Protein 5EVY (pdb70)

Foldseek 3Di:
DVQAFEEEEEALFQLRLLLLLLQQVLVSHDYAYAVQKAWDFQLLQVLCVVSPCNVPLVPQKWAFDPPQRQWQAFEAAFQARHGLATAGRPPHHTIMHRRCVVSVVSNVVRPPDHYDYDWDFQAWDDDLLWIKTQTPVNDIDIGLAYEYAHAQQTNVLQNFQVVVPHHGWHWFQPQKKKWKAKFFLVVLVVVCVVVVHDSVPQRHWYWHEAAQKIKIWDAGPNRGMIIIMIMGGDPPDVGDDDPPDDPQKDKDALVVRCVRVVSGDVSVVSVSVRGGIIMMGGAIAIQQDPWQDDNRYGYAASSHGNAACLLSPRSSLSSLLSNLSSLLRSPVVDDSSLRRQLRVLSGVLRSVVRNVVRVVSVVSSCLRNLRDPPPRPPSNVSNVCVRCVCCVVNVDDSVVSSVSSDRDDPD

Solvent-accessible surface area: 17520 Å² total; per-residue (Å²): 101,199,99,58,10,96,0,0,0,0,10,49,21,12,7,0,1,1,0,0,16,4,0,21,128,19,100,38,11,50,6,48,12,20,62,69,24,34,30,5,10,44,12,0,49,71,0,4,120,106,18,26,2,15,116,62,17,174,81,68,11,34,37,1,43,79,96,90,62,39,27,14,9,17,3,24,16,1,104,80,17,43,101,6,7,34,7,82,1,100,57,36,1,8,10,8,6,95,107,53,61,1,35,55,18,1,73,161,108,17,80,110,55,17,52,16,154,79,66,86,4,90,56,9,84,59,101,70,126,6,1,36,2,38,6,79,95,66,43,81,34,56,5,22,0,0,0,0,10,22,25,34,153,4,46,1,1,12,34,0,0,154,58,28,67,67,129,27,31,106,32,60,28,35,9,8,15,5,1,60,8,107,11,102,3,54,49,0,65,116,33,0,111,94,37,111,38,86,53,54,7,3,34,1,0,0,3,0,0,26,92,37,2,0,1,19,3,17,4,8,125,132,12,145,45,2,22,0,12,0,10,20,14,94,91,97,92,111,161,30,151,47,76,124,144,54,95,72,56,74,110,14,79,26,101,39,0,41,138,119,1,68,51,9,17,104,3,0,71,26,0,0,77,21,5,182,96,1,45,10,52,4,27,19,3,1,76,44,6,63,13,0,7,65,30,9,0,0,0,0,6,61,0,0,0,2,23,11,63,9,2,21,10,17,22,4,0,2,4,0,0,0,4,0,0,7,60,0,0,13,48,100,135,5,112,38,97,45,0,57,48,1,0,89,24,0,5,112,31,0,76,38,21,0,15,115,0,3,74,23,0,61,100,0,3,62,4,1,2,11,95,26,114,59,15,101,135,59,60,73,112,0,87,59,79,1,64,56,41,4,68,94,0,17,114,69,85,4,15,43,7,14,178,101,5,69,38,90,72,194,142

Nearest PDB structures (foldseek):
  5evy-assembly1_X  TM=1.002E+00  e=7.856E-92  Pseudomonas putida
  6bz5-assembly2_B  TM=9.807E-01  e=6.448E-60  Pseudomonas putida
  7lo1-assembly2_B  TM=8.944E-01  e=3.622E-36  Aspergillus nidulans FGSC A4
  8uiq-assembly1_A  TM=8.462E-01  e=3.467E-31  Pseudomonas putida KT2440
  7kpt-assembly1_A  TM=7.890E-01  e=2.313E-28  Penicillium citrinum

Structure (mmCIF, N/CA/C/O backbone):
data_5EVY
#
_entry.id   5EVY
#
_cell.length_a   142.330
_cell.length_b   142.330
_cell.length_c   62.350
_cell.angle_alpha   90.00
_cell.angle_beta   90.00
_cell.angle_gamma   120.00
#
_symmetry.space_group_name_H-M   'P 64'
#
loop_
_entity.id
_entity.type
_entity.pdbx_description
1 polymer 'Salicylate hydroxylase'
2 non-polymer 'FLAVIN-ADENINE DINUCLEOTIDE'
3 non-polymer '2-HYDROXYBENZOIC ACID'
4 water water
#
loop_
_atom_site.group_PDB
_atom_site.id
_atom_site.type_symbol
_atom_site.label_atom_id
_atom_site.label_alt_id
_atom_site.label_comp_id
_atom_site.label_asym_id
_atom_site.label_entity_id
_atom_site.label_seq_id
_atom_site.pdbx_PDB_ins_code
_atom_site.Cartn_x
_atom_site.Cartn_y
_atom_site.Cartn_z
_atom_site.occupancy
_atom_site.B_iso_or_equiv
_atom_site.auth_seq_id
_atom_site.auth_comp_id
_atom_site.auth_asym_id
_atom_site.auth_atom_id
_atom_site.pdbx_PDB_model_num
ATOM 1 N N . SER A 1 19 ? -26.059 30.621 1.124 1.00 151.25 2 SER X N 1
ATOM 2 C CA . SER A 1 19 ? -26.033 31.835 0.251 1.00 154.60 2 SER X CA 1
ATOM 3 C C . SER A 1 19 ? -24.624 32.039 -0.363 1.00 159.84 2 SER X C 1
ATOM 4 O O . SER A 1 19 ? -24.467 32.004 -1.594 1.00 131.86 2 SER X O 1
ATOM 7 N N . LYS A 1 20 ? -23.616 32.215 0.504 1.00 166.07 3 LYS X N 1
ATOM 8 C CA . LYS A 1 20 ? -22.200 32.468 0.124 1.00 152.51 3 LYS X CA 1
ATOM 9 C C . LYS A 1 20 ? -22.063 33.617 -0.897 1.00 146.91 3 LYS X C 1
ATOM 10 O O . LYS A 1 20 ? -21.701 34.739 -0.517 1.00 120.01 3 LYS X O 1
ATOM 16 N N . SER A 1 21 ? -22.362 33.330 -2.171 1.00 138.77 4 SER X N 1
ATOM 17 C CA . SER A 1 21 ? -22.455 34.350 -3.227 1.00 122.69 4 SER X CA 1
ATOM 18 C C . SER A 1 21 ? -23.936 34.519 -3.618 1.00 110.54 4 SER X C 1
ATOM 19 O O . SER A 1 21 ? -24.484 33.666 -4.306 1.00 111.69 4 SER X O 1
ATOM 22 N N . PRO A 1 22 ? -24.606 35.598 -3.156 1.00 100.14 5 PRO X N 1
ATOM 23 C CA . PRO A 1 22 ? -25.992 35.777 -3.613 1.00 94.74 5 PRO X CA 1
ATOM 24 C C . PRO A 1 22 ? -26.127 36.027 -5.141 1.00 88.62 5 PRO X C 1
ATOM 25 O O . PRO A 1 22 ? -25.137 36.224 -5.826 1.00 79.81 5 PRO X O 1
ATOM 29 N N . LEU A 1 23 ? -27.346 35.998 -5.668 1.00 81.37 6 LEU X N 1
ATOM 30 C CA . LEU A 1 23 ? -27.560 36.208 -7.103 1.00 73.85 6 LEU X CA 1
ATOM 31 C C . LEU A 1 23 ? -27.459 37.685 -7.477 1.00 72.48 6 LEU X C 1
ATOM 32 O O . LEU A 1 23 ? -28.116 38.542 -6.852 1.00 58.92 6 LEU X O 1
ATOM 37 N N . ARG A 1 24 ? -26.644 37.978 -8.493 1.00 75.79 7 ARG X N 1
ATOM 38 C CA . ARG A 1 24 ? -26.389 39.370 -8.935 1.00 85.45 7 ARG X CA 1
ATOM 39 C C . ARG A 1 24 ? -27.260 39.687 -10.140 1.00 76.44 7 ARG X C 1
ATOM 40 O O . ARG A 1 24 ? -27.085 39.127 -11.239 1.00 63.46 7 ARG X O 1
ATOM 48 N N . VAL A 1 25 ? -28.185 40.607 -9.909 1.00 67.26 8 VAL X N 1
ATOM 49 C CA . VAL A 1 25 ? -29.230 40.911 -10.855 1.00 67.51 8 VAL X CA 1
ATOM 50 C C . VAL A 1 25 ? -29.311 42.398 -11.069 1.00 58.31 8 VAL X C 1
ATOM 51 O O . VAL A 1 25 ? -29.516 43.181 -10.131 1.00 65.53 8 VAL X O 1
ATOM 55 N N . ALA A 1 26 ? -29.183 42.787 -12.317 1.00 60.53 9 ALA X N 1
ATOM 56 C CA . ALA A 1 26 ? -29.264 44.189 -12.664 1.00 62.68 9 ALA X CA 1
ATOM 57 C C . ALA A 1 26 ? -30.572 44.361 -13.372 1.00 62.19 9 ALA X C 1
ATOM 58 O O . ALA A 1 26 ? -30.970 43.507 -14.160 1.00 68.02 9 ALA X O 1
ATOM 60 N N . VAL A 1 27 ? -31.219 45.472 -13.093 1.00 58.60 10 VAL X N 1
ATOM 61 C CA . VAL A 1 27 ? -32.444 45.849 -13.752 1.00 59.92 10 VAL X CA 1
ATOM 62 C C . VAL A 1 27 ? -32.242 47.262 -14.348 1.00 60.51 10 VAL X C 1
ATOM 63 O O . VAL A 1 27 ? -31.933 48.222 -13.628 1.00 56.28 10 VAL X O 1
ATOM 67 N N . ILE A 1 28 ? -32.449 47.381 -15.656 1.00 59.47 11 ILE X N 1
ATOM 68 C CA . ILE A 1 28 ? -32.225 48.628 -16.374 1.00 61.63 11 ILE X CA 1
ATOM 69 C C . ILE A 1 28 ? -33.526 49.303 -16.829 1.00 58.16 11 ILE X C 1
ATOM 70 O O . ILE A 1 28 ? -34.236 48.770 -17.683 1.00 52.88 11 ILE X O 1
ATOM 75 N N . GLY A 1 29 ? -33.781 50.503 -16.312 1.00 64.19 12 GLY X N 1
ATOM 76 C CA . GLY A 1 29 ? -35.023 51.277 -16.585 1.00 61.67 12 GLY X CA 1
ATOM 77 C C . GLY A 1 29 ? -35.833 51.460 -15.311 1.00 60.68 12 GLY X C 1
ATOM 78 O O . GLY A 1 29 ? -36.292 50.481 -14.710 1.00 66.07 12 GLY X O 1
ATOM 79 N N . GLY A 1 30 ? -36.000 52.695 -14.870 1.00 61.10 13 GLY X N 1
ATOM 80 C CA . GLY A 1 30 ? -36.743 52.952 -13.630 1.00 68.65 13 GLY X CA 1
ATOM 81 C C . GLY A 1 30 ? -38.209 53.281 -13.863 1.00 72.76 13 GLY X C 1
ATOM 82 O O . GLY A 1 30 ? -38.652 54.380 -13.529 1.00 61.15 13 GLY X O 1
ATOM 83 N N . GLY A 1 31 ? -38.975 52.321 -14.393 1.00 77.49 14 GLY X N 1
ATOM 84 C CA . GLY A 1 31 ? -40.260 52.654 -14.974 1.00 73.89 14 GLY X CA 1
ATOM 85 C C . GLY A 1 31 ? -41.442 51.730 -14.813 1.00 68.37 14 GLY X C 1
ATOM 86 O O . GLY A 1 31 ? -42.235 51.559 -15.735 1.00 81.39 14 GLY X O 1
ATOM 87 N N . ILE A 1 32 ? -41.628 51.175 -13.650 1.00 56.75 15 ILE X N 1
ATOM 88 C CA . ILE A 1 32 ? -42.862 50.399 -13.393 1.00 62.00 15 ILE X CA 1
ATOM 89 C C . ILE A 1 32 ? -42.535 48.954 -13.511 1.00 57.51 15 ILE X C 1
ATOM 90 O O . ILE A 1 32 ? -42.559 48.270 -12.513 1.00 62.59 15 ILE X O 1
ATOM 95 N N . ALA A 1 33 ? -42.254 48.458 -14.711 1.00 50.48 16 ALA X N 1
ATOM 96 C CA . ALA A 1 33 ? -41.813 47.088 -14.784 1.00 53.25 16 ALA X CA 1
ATOM 97 C C . ALA A 1 33 ? -40.478 46.945 -14.009 1.00 56.16 16 ALA X C 1
ATOM 98 O O . ALA A 1 33 ? -40.338 46.084 -13.124 1.00 51.82 16 ALA X O 1
ATOM 100 N N . GLY A 1 34 ? -39.521 47.822 -14.311 1.00 61.93 17 GLY X N 1
ATOM 101 C CA . GLY A 1 34 ? -38.214 47.769 -13.664 1.00 64.06 17 GLY X CA 1
ATOM 102 C C . GLY A 1 34 ? -38.385 48.020 -12.182 1.00 66.09 17 GLY X C 1
ATOM 103 O O . GLY A 1 34 ? -38.111 47.161 -11.338 1.00 59.38 17 GLY X O 1
ATOM 104 N N . THR A 1 35 ? -38.914 49.188 -11.863 1.00 63.92 18 THR X N 1
ATOM 105 C CA . THR A 1 35 ? -39.071 49.552 -10.477 1.00 57.56 18 THR X CA 1
ATOM 106 C C . THR A 1 35 ? -39.814 48.510 -9.666 1.00 56.56 18 THR X C 1
ATOM 107 O O . THR A 1 35 ? -39.646 48.446 -8.465 1.00 67.36 18 THR X O 1
ATOM 111 N N . ALA A 1 36 ? -40.648 47.696 -10.300 1.00 60.52 19 ALA X N 1
ATOM 112 C CA . ALA A 1 36 ? -41.440 46.701 -9.566 1.00 59.15 19 ALA X CA 1
ATOM 113 C C . ALA A 1 36 ? -40.735 45.377 -9.551 1.00 53.63 19 ALA X C 1
ATOM 114 O O . ALA A 1 36 ? -40.952 44.577 -8.685 1.00 62.73 19 ALA X O 1
ATOM 116 N N . LEU A 1 37 ? -39.908 45.098 -10.524 1.00 56.35 20 LEU X N 1
ATOM 117 C CA . LEU A 1 37 ? -39.134 43.871 -10.437 1.00 60.81 20 LEU X CA 1
ATOM 118 C C . LEU A 1 37 ? -38.103 43.984 -9.303 1.00 64.61 20 LEU X C 1
ATOM 119 O O . LEU A 1 37 ? -37.777 42.998 -8.663 1.00 64.30 20 LEU X O 1
ATOM 124 N N . ALA A 1 38 ? -37.598 45.199 -9.083 1.00 66.96 21 ALA X N 1
ATOM 125 C CA . ALA A 1 38 ? -36.626 45.493 -8.028 1.00 68.93 21 ALA X CA 1
ATOM 126 C C . ALA A 1 38 ? -37.272 45.351 -6.658 1.00 68.97 21 ALA X C 1
ATOM 127 O O . ALA A 1 38 ? -36.766 44.652 -5.793 1.00 71.93 21 ALA X O 1
ATOM 129 N N . LEU A 1 39 ? -38.403 46.018 -6.479 1.00 68.36 22 LEU X N 1
ATOM 130 C CA . LEU A 1 39 ? -39.251 45.815 -5.310 1.00 65.01 22 LEU X CA 1
ATOM 131 C C . LEU A 1 39 ? -39.610 44.351 -5.129 1.00 64.60 22 LEU X C 1
ATOM 132 O O . LEU A 1 39 ? -39.602 43.808 -4.024 1.00 71.64 22 LEU X O 1
ATOM 137 N N . GLY A 1 40 ? -39.910 43.689 -6.229 1.00 66.15 23 GLY X N 1
ATOM 138 C CA . GLY A 1 40 ? -40.173 42.257 -6.194 1.00 67.28 23 GLY X CA 1
ATOM 139 C C . GLY A 1 40 ? -38.985 41.540 -5.593 1.00 72.26 23 GLY X C 1
ATOM 140 O O . GLY A 1 40 ? -39.116 40.794 -4.649 1.00 75.33 23 GLY X O 1
ATOM 141 N N . LEU A 1 41 ? -37.806 41.792 -6.132 1.00 74.38 24 LEU X N 1
ATOM 142 C CA . LEU A 1 41 ? -36.631 41.060 -5.723 1.00 67.22 24 LEU X CA 1
ATOM 143 C C . LEU A 1 41 ? -36.119 41.450 -4.351 1.00 76.32 24 LEU X C 1
ATOM 144 O O . LEU A 1 41 ? -35.608 40.581 -3.649 1.00 71.47 24 LEU X O 1
ATOM 149 N N . SER A 1 42 ? -36.245 42.736 -3.988 1.00 78.24 25 SER X N 1
ATOM 150 C CA . SER A 1 42 ? -35.882 43.248 -2.655 1.00 81.21 25 SER X CA 1
ATOM 151 C C . SER A 1 42 ? -36.007 42.225 -1.519 1.00 97.38 25 SER X C 1
ATOM 152 O O . SER A 1 42 ? -34.998 41.736 -1.022 1.00 114.29 25 SER X O 1
ATOM 155 N N . LYS A 1 43 ? -37.229 41.919 -1.097 1.00 102.44 26 LYS X N 1
ATOM 156 C CA . LYS A 1 43 ? -37.478 40.800 -0.164 1.00 113.29 26 LYS X CA 1
ATOM 157 C C . LYS A 1 43 ? -36.436 39.648 -0.145 1.00 102.67 26 LYS X C 1
ATOM 158 O O . LYS A 1 43 ? -35.873 39.353 0.901 1.00 102.17 26 LYS X O 1
ATOM 164 N N . SER A 1 44 ? -36.161 39.025 -1.288 1.00 103.06 27 SER X N 1
ATOM 165 C CA . SER A 1 44 ? -35.376 37.758 -1.347 1.00 101.59 27 SER X CA 1
ATOM 166 C C . SER A 1 44 ? -34.042 37.637 -0.580 1.00 109.24 27 SER X C 1
ATOM 167 O O . SER A 1 44 ? -33.583 36.504 -0.347 1.00 105.15 27 SER X O 1
ATOM 170 N N . SER A 1 45 ? -33.418 38.764 -0.214 1.00 116.13 28 SER X N 1
ATOM 171 C CA . SER A 1 45 ? -32.174 38.795 0.608 1.00 111.82 28 SER X CA 1
ATOM 172 C C . SER A 1 45 ? -31.001 37.953 0.049 1.00 105.06 28 SER X C 1
ATOM 173 O O . SER A 1 45 ? -29.875 38.438 0.011 1.00 95.78 28 SER X O 1
ATOM 176 N N . HIS A 1 46 ? -31.256 36.708 -0.370 1.00 100.43 29 HIS X N 1
ATOM 177 C CA . HIS A 1 46 ? -30.287 35.934 -1.165 1.00 98.14 29 HIS X CA 1
ATOM 178 C C . HIS A 1 46 ? -30.124 36.468 -2.605 1.00 96.39 29 HIS X C 1
ATOM 179 O O . HIS A 1 46 ? -29.347 35.920 -3.411 1.00 87.00 29 HIS X O 1
ATOM 186 N N . VAL A 1 47 ? -30.864 37.523 -2.940 1.00 87.52 30 VAL X N 1
ATOM 187 C CA . VAL A 1 47 ? -30.663 38.207 -4.203 1.00 84.70 30 VAL X CA 1
ATOM 188 C C . VAL A 1 47 ? -30.026 39.565 -3.956 1.00 69.32 30 VAL X C 1
ATOM 189 O O . VAL A 1 47 ? -30.408 40.267 -3.049 1.00 67.71 30 VAL X O 1
ATOM 193 N N . ASN A 1 48 ? -29.047 39.923 -4.767 1.00 70.43 31 ASN X N 1
ATOM 194 C CA . ASN A 1 48 ? -28.547 41.292 -4.785 1.00 79.49 31 ASN X CA 1
ATOM 195 C C . ASN A 1 48 ? -28.946 41.995 -6.079 1.00 77.53 31 ASN X C 1
ATOM 196 O O . ASN A 1 48 ? -28.526 41.625 -7.193 1.00 71.71 31 ASN X O 1
ATOM 201 N N . VAL A 1 49 ? -29.728 43.045 -5.903 1.00 70.76 32 VAL X N 1
ATOM 202 C CA . VAL A 1 49 ? -30.367 43.679 -7.005 1.00 71.19 32 VAL X CA 1
ATOM 203 C C . VAL A 1 49 ? -30.091 45.168 -6.960 1.00 72.82 32 VAL X C 1
ATOM 204 O O . VAL A 1 49 ? -30.225 45.821 -5.910 1.00 67.62 32 VAL X O 1
ATOM 208 N N . LYS A 1 50 ? -29.714 45.693 -8.119 1.00 72.06 33 LYS X N 1
ATOM 209 C CA . LYS A 1 50 ? -29.549 47.126 -8.298 1.00 75.20 33 LYS X CA 1
ATOM 210 C C . LYS A 1 50 ? -30.426 47.569 -9.482 1.00 70.94 33 LYS X C 1
ATOM 211 O O . LYS A 1 50 ? -30.714 46.777 -10.392 1.00 71.72 33 LYS X O 1
ATOM 217 N N . LEU A 1 51 ? -30.840 48.830 -9.460 1.00 66.51 34 LEU X N 1
ATOM 218 C CA . LEU A 1 51 ? -31.729 49.394 -10.463 1.00 63.52 34 LEU X CA 1
ATOM 219 C C . LEU A 1 51 ? -31.109 50.588 -11.231 1.00 60.83 34 LEU X C 1
ATOM 220 O O . LEU A 1 51 ? -30.973 51.673 -10.694 1.00 57.58 34 LEU X O 1
ATOM 225 N N . PHE A 1 52 ? -30.782 50.408 -12.499 1.00 58.22 35 PHE X N 1
ATOM 226 C CA . PHE A 1 52 ? -30.236 51.505 -13.288 1.00 64.38 35 PHE X CA 1
ATOM 227 C C . PHE A 1 52 ? -31.286 52.192 -14.203 1.00 66.73 35 PHE X C 1
ATOM 228 O O . PHE A 1 52 ? -31.206 53.398 -14.510 1.00 67.24 35 PHE X O 1
ATOM 236 N N . GLY A 1 62 ? -48.055 58.491 -21.520 1.00 85.11 45 GLY X N 1
ATOM 237 C CA . GLY A 1 62 ? -49.294 59.272 -21.572 1.00 98.78 45 GLY X CA 1
ATOM 238 C C . GLY A 1 62 ? -49.470 60.267 -20.428 1.00 108.15 45 GLY X C 1
ATOM 239 O O . GLY A 1 62 ? -50.463 61.018 -20.391 1.00 103.03 45 GLY X O 1
ATOM 240 N N . ALA A 1 63 ? -48.482 60.286 -19.525 1.00 111.09 46 ALA X N 1
ATOM 241 C CA . ALA A 1 63 ? -48.524 61.032 -18.256 1.00 106.23 46 ALA X CA 1
ATOM 242 C C . ALA A 1 63 ? -49.787 60.675 -17.473 1.00 108.28 46 ALA X C 1
ATOM 243 O O . ALA A 1 63 ? -50.425 61.550 -16.888 1.00 97.42 46 ALA X O 1
ATOM 245 N N . GLY A 1 64 ? 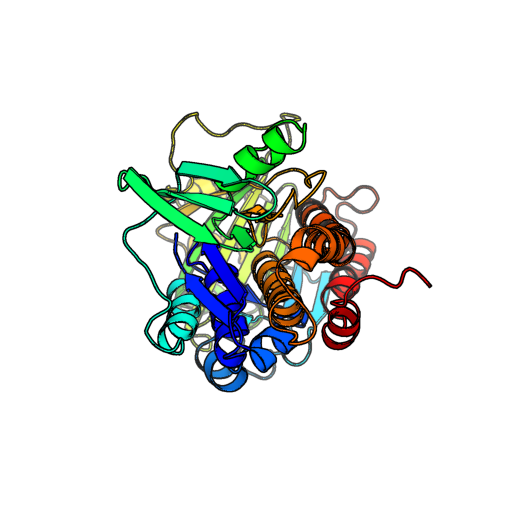-50.117 59.375 -17.472 1.00 108.96 47 GLY X N 1
ATOM 246 C CA . GLY A 1 64 ? -51.374 58.821 -16.909 1.00 104.75 47 GLY X CA 1
ATOM 247 C C . GLY A 1 64 ? -51.609 57.358 -17.324 1.00 96.60 47 GLY X C 1
ATOM 248 O O . GLY A 1 64 ? -51.388 57.008 -18.481 1.00 102.13 47 GLY X O 1
ATOM 249 N N . VAL A 1 65 ? -52.052 56.499 -16.403 1.00 81.38 48 VAL X N 1
ATOM 250 C CA . VAL A 1 65 ? -52.195 55.058 -16.705 1.00 85.37 48 VAL X CA 1
ATOM 251 C C . VAL A 1 65 ? -53.462 54.326 -16.176 1.00 76.91 48 VAL X C 1
ATOM 252 O O . VAL A 1 65 ? -54.139 54.773 -15.258 1.00 76.47 48 VAL X O 1
ATOM 256 N N . SER A 1 66 ? -53.751 53.177 -16.780 1.00 71.28 49 SER X N 1
ATOM 257 C CA . SER A 1 66 ? -54.917 52.372 -16.446 1.00 64.46 49 SER X CA 1
ATOM 258 C C . SER A 1 66 ? -54.504 50.993 -16.017 1.00 62.25 49 SER X C 1
ATOM 259 O O . SER A 1 66 ? -53.487 50.476 -16.468 1.00 64.53 49 SER X O 1
ATOM 262 N N . PHE A 1 67 ? -55.268 50.426 -15.089 1.00 59.62 50 PHE X N 1
ATOM 263 C CA . PHE A 1 67 ? -54.979 49.110 -14.563 1.00 60.70 50 PHE X CA 1
ATOM 264 C C . PHE A 1 67 ? -56.258 48.305 -14.493 1.00 62.11 50 PHE X C 1
ATOM 265 O O . PHE A 1 67 ? -57.236 48.717 -13.856 1.00 62.00 50 PHE X O 1
ATOM 273 N N . GLY A 1 68 ? -56.208 47.137 -15.118 1.00 58.85 51 GLY X N 1
ATOM 274 C CA . GLY A 1 68 ? -57.291 46.198 -15.095 1.00 56.72 51 GLY X CA 1
ATOM 275 C C . GLY A 1 68 ? -57.224 45.195 -13.963 1.00 56.88 51 GLY X C 1
ATOM 276 O O . GLY A 1 68 ? -56.352 45.241 -13.120 1.00 59.38 51 GLY X O 1
ATOM 277 N N . VAL A 1 69 ? -58.152 44.253 -14.014 1.00 55.03 52 VAL X N 1
ATOM 278 C CA . VAL A 1 69 ? -58.391 43.276 -12.981 1.00 57.06 52 VAL X CA 1
ATOM 279 C C . VAL A 1 69 ? -57.164 42.407 -12.770 1.00 58.36 52 VAL X C 1
ATOM 280 O O . VAL A 1 69 ? -56.889 41.970 -11.672 1.00 65.22 52 VAL X O 1
ATOM 284 N N . ASN A 1 70 ? -56.454 42.115 -13.843 1.00 60.13 53 ASN X N 1
ATOM 285 C CA . ASN A 1 70 ? -55.288 41.251 -13.771 1.00 55.88 53 ASN X CA 1
ATOM 286 C C . ASN A 1 70 ? -54.048 41.971 -13.218 1.00 54.51 53 ASN X C 1
ATOM 287 O O . ASN A 1 70 ? -53.078 41.329 -12.864 1.00 55.02 53 ASN X O 1
ATOM 292 N N . ALA A 1 71 ? -54.037 43.297 -13.200 1.00 58.18 54 ALA X N 1
ATOM 293 C CA . ALA A 1 71 ? -52.993 44.019 -12.463 1.00 65.81 54 ALA X CA 1
ATOM 294 C C . ALA A 1 71 ? -53.134 43.825 -10.939 1.00 76.65 54 ALA X C 1
ATOM 295 O O . ALA A 1 71 ? -52.145 43.688 -10.234 1.00 76.24 54 ALA X O 1
ATOM 297 N N . VAL A 1 72 ? -54.369 43.776 -10.455 1.00 77.89 55 VAL X N 1
ATOM 298 C CA . VAL A 1 72 ? -54.634 43.705 -9.036 1.00 84.64 55 VAL X CA 1
ATOM 299 C C . VAL A 1 72 ? -53.798 42.651 -8.359 1.00 91.93 55 VAL X C 1
ATOM 300 O O . VAL A 1 72 ? -53.009 42.994 -7.479 1.00 106.81 55 VAL X O 1
ATOM 304 N N . GLU A 1 73 ? -53.942 41.383 -8.732 1.00 90.20 56 GLU X N 1
ATOM 305 C CA . GLU A 1 73 ? -53.175 40.349 -8.010 1.00 92.43 56 GLU X CA 1
ATOM 306 C C . GLU A 1 73 ? -51.667 40.766 -7.915 1.00 94.18 56 GLU X C 1
ATOM 307 O O . GLU A 1 73 ? -51.007 40.553 -6.882 1.00 96.71 56 GLU X O 1
ATOM 313 N N . ALA A 1 74 ? -51.144 41.400 -8.970 1.00 84.49 57 ALA X N 1
ATOM 314 C CA . ALA A 1 74 ? -49.733 41.805 -9.016 1.00 75.57 57 ALA X CA 1
ATOM 315 C C . ALA A 1 74 ? -49.412 42.917 -8.035 1.00 69.04 57 ALA X C 1
ATOM 316 O O . ALA A 1 74 ? -48.329 42.968 -7.487 1.00 75.25 57 ALA X O 1
ATOM 318 N N . ILE A 1 75 ? -50.350 43.819 -7.839 1.00 67.17 58 ILE X N 1
ATOM 319 C CA . ILE A 1 75 ? -50.116 44.987 -7.039 1.00 72.95 58 ILE X CA 1
ATOM 320 C C . ILE A 1 75 ? -50.268 44.565 -5.606 1.00 77.86 58 ILE X C 1
ATOM 321 O O . ILE A 1 75 ? -49.437 44.894 -4.766 1.00 93.99 58 ILE X O 1
ATOM 326 N N . GLN A 1 76 ? -51.354 43.851 -5.341 1.00 88.31 59 GLN X N 1
ATOM 327 C CA . GLN A 1 76 ? -51.608 43.225 -4.046 1.00 91.03 59 GLN X CA 1
ATOM 328 C C . GLN A 1 76 ? -50.333 42.513 -3.589 1.00 86.69 59 GLN X C 1
ATOM 329 O O . GLN A 1 76 ? -49.874 42.733 -2.466 1.00 87.09 59 GLN X O 1
ATOM 335 N N . ARG A 1 77 ? -49.754 41.707 -4.485 1.00 80.91 60 ARG X N 1
ATOM 336 C CA . ARG A 1 77 ? -48.531 40.938 -4.212 1.00 85.28 60 ARG X CA 1
ATOM 337 C C . ARG A 1 77 ? -47.368 41.836 -3.806 1.00 92.39 60 ARG X C 1
ATOM 338 O O . ARG A 1 77 ? -46.821 41.713 -2.714 1.00 96.17 60 ARG X O 1
ATOM 346 N N . LEU A 1 78 ? -47.001 42.756 -4.684 1.00 92.95 61 LEU X N 1
ATOM 347 C CA . LEU A 1 78 ? -45.861 43.616 -4.433 1.00 86.46 61 LEU X CA 1
ATOM 348 C C . LEU A 1 78 ? -46.109 44.535 -3.215 1.00 79.34 61 LEU X C 1
ATOM 349 O O . LEU A 1 78 ? -45.300 45.392 -2.881 1.00 75.43 61 LEU X O 1
ATOM 354 N N . GLY A 1 79 ? -47.229 44.317 -2.531 1.00 76.23 62 GLY X N 1
ATOM 355 C CA . GLY A 1 79 ? -47.477 44.894 -1.218 1.00 83.53 62 GLY X CA 1
ATOM 356 C C . GLY A 1 79 ? -47.992 46.315 -1.267 1.00 93.94 62 GLY X C 1
ATOM 357 O O . GLY A 1 79 ? -47.694 47.117 -0.381 1.00 97.20 62 GLY X O 1
ATOM 358 N N . ILE A 1 80 ? -48.788 46.635 -2.284 1.00 98.30 63 ILE X N 1
ATOM 359 C CA . ILE A 1 80 ? -49.235 48.018 -2.468 1.00 99.31 63 ILE X CA 1
ATOM 360 C C . ILE A 1 80 ? -50.744 48.160 -2.683 1.00 95.80 63 ILE X C 1
ATOM 361 O O . ILE A 1 80 ? -51.209 49.241 -3.022 1.00 94.93 63 ILE X O 1
ATOM 366 N N . GLY A 1 81 ? -51.512 47.098 -2.454 1.00 87.35 64 GLY X N 1
ATOM 367 C CA . GLY A 1 81 ? -52.947 47.190 -2.634 1.00 93.53 64 GLY X CA 1
ATOM 368 C C . GLY A 1 81 ? -53.447 48.440 -1.943 1.00 98.15 64 GLY X C 1
ATOM 369 O O . GLY A 1 81 ? -53.695 49.467 -2.579 1.00 91.74 64 GLY X O 1
ATOM 370 N N . GLU A 1 82 ? -53.601 48.310 -0.627 1.00 115.78 65 GLU X N 1
ATOM 371 C CA . GLU A 1 82 ? -53.787 49.412 0.334 1.00 114.13 65 GLU X CA 1
ATOM 372 C C . GLU A 1 82 ? -53.571 50.831 -0.220 1.00 99.17 65 GLU X C 1
ATOM 373 O O . GLU A 1 82 ? -54.493 51.653 -0.251 1.00 87.79 65 GLU X O 1
ATOM 379 N N . LEU A 1 83 ? -52.350 51.084 -0.678 1.00 89.09 66 LEU X N 1
ATOM 380 C CA . LEU A 1 83 ? -51.884 52.420 -0.984 1.00 92.44 66 LEU X CA 1
ATOM 381 C C . LEU A 1 83 ? -52.425 52.852 -2.334 1.00 91.40 66 LEU X C 1
ATOM 382 O O . LEU A 1 83 ? -53.062 53.905 -2.462 1.00 88.44 66 LEU X O 1
ATOM 387 N N . TYR A 1 84 ? -52.161 52.017 -3.335 1.00 85.61 67 TYR X N 1
ATOM 388 C CA . TYR A 1 84 ? -52.749 52.171 -4.635 1.00 84.96 67 TYR X CA 1
ATOM 389 C C . TYR A 1 84 ? -54.213 52.483 -4.392 1.00 95.04 67 TYR X C 1
ATOM 390 O O . TYR A 1 84 ? -54.672 53.606 -4.651 1.00 97.84 67 TYR X O 1
ATOM 399 N N . LYS A 1 85 ? -54.914 51.521 -3.799 1.00 95.32 68 LYS X N 1
ATOM 400 C CA . LYS A 1 85 ? -56.365 51.590 -3.660 1.00 98.80 68 LYS X CA 1
ATOM 401 C C . LYS A 1 85 ? -56.861 52.929 -3.131 1.00 91.20 68 LYS X C 1
ATOM 402 O O . LYS A 1 85 ? -58.051 53.222 -3.235 1.00 91.05 68 LYS X O 1
ATOM 408 N N . SER A 1 86 ? -55.959 53.717 -2.547 1.00 90.05 69 SER X N 1
ATOM 409 C CA . SER A 1 86 ? -56.286 55.042 -2.037 1.00 91.03 69 SER X CA 1
ATOM 410 C C . SER A 1 86 ? -55.836 56.116 -3.007 1.00 93.40 69 SER X C 1
ATOM 411 O O . SER A 1 86 ? -56.596 57.030 -3.285 1.00 102.24 69 SER X O 1
ATOM 414 N N . VAL A 1 87 ? -54.608 56.029 -3.515 1.00 86.34 70 VAL X N 1
ATOM 415 C CA . VAL A 1 87 ? -54.107 57.058 -4.440 1.00 84.30 70 VAL X CA 1
ATOM 416 C C . VAL A 1 87 ? -54.749 57.037 -5.870 1.00 79.22 70 VAL X C 1
ATOM 417 O O . VAL A 1 87 ? -54.787 58.065 -6.566 1.00 65.60 70 VAL X O 1
ATOM 421 N N . ALA A 1 88 ? -55.250 55.879 -6.307 1.00 68.96 71 ALA X N 1
ATOM 422 C CA . ALA A 1 88 ? -55.705 55.735 -7.683 1.00 60.22 71 ALA X CA 1
ATOM 423 C C . ALA A 1 88 ? -57.110 56.246 -7.816 1.00 59.63 71 ALA X C 1
ATOM 424 O O . ALA A 1 88 ? -57.898 56.139 -6.886 1.00 55.95 71 ALA X O 1
ATOM 426 N N . ASP A 1 89 ? -57.428 56.819 -8.976 1.00 60.58 72 ASP X N 1
ATOM 427 C CA . ASP A 1 89 ? -58.788 57.243 -9.230 1.00 53.39 72 ASP X CA 1
ATOM 428 C C . ASP A 1 89 ? -59.712 56.078 -9.535 1.00 53.10 72 ASP X C 1
ATOM 429 O O . ASP A 1 89 ? -59.321 54.979 -9.986 1.00 53.73 72 ASP X O 1
ATOM 434 N N . SER A 1 90 ? -60.968 56.338 -9.243 1.00 55.06 73 SER X N 1
ATOM 435 C CA . SER A 1 90 ? -62.044 55.380 -9.412 1.00 54.53 73 SER X CA 1
ATOM 436 C C . SER A 1 90 ? -63.339 56.197 -9.676 1.00 55.79 73 SER X C 1
ATOM 437 O O . SER A 1 90 ? -63.428 57.417 -9.398 1.00 48.26 73 SER X O 1
ATOM 440 N N . THR A 1 91 ? -64.335 55.523 -10.229 1.00 56.27 74 THR X N 1
ATOM 441 C CA . THR A 1 91 ? -65.574 56.189 -10.567 1.00 52.99 74 THR X CA 1
ATOM 442 C C . THR A 1 91 ? -66.365 56.143 -9.302 1.00 47.42 74 THR X C 1
ATOM 443 O O . THR A 1 91 ? -66.465 55.082 -8.713 1.00 50.30 74 THR X O 1
ATOM 447 N N . PRO A 1 92 ? -66.914 57.280 -8.865 1.00 45.51 75 PRO X N 1
ATOM 448 C CA . PRO A 1 92 ? -67.759 57.270 -7.684 1.00 49.97 75 PRO X CA 1
ATOM 449 C C . PRO A 1 92 ? -68.783 56.140 -7.661 1.00 52.99 75 PRO X C 1
ATOM 450 O O . PRO A 1 92 ? -69.315 55.735 -8.688 1.00 65.14 75 PRO X O 1
ATOM 454 N N . ALA A 1 93 ? -69.040 55.624 -6.480 1.00 52.84 76 ALA X N 1
ATOM 455 C CA . ALA A 1 93 ? -70.061 54.626 -6.285 1.00 59.26 76 ALA X CA 1
ATOM 456 C C . ALA A 1 93 ? -71.471 55.195 -6.594 1.00 59.46 76 ALA X C 1
ATOM 457 O O . ALA A 1 93 ? -71.666 56.434 -6.583 1.00 46.57 76 ALA X O 1
ATOM 459 N N . PRO A 1 94 ? -72.422 54.300 -6.954 1.00 60.86 77 PRO X N 1
ATOM 460 C CA . PRO A 1 94 ? -72.207 52.833 -7.155 1.00 69.88 77 PRO X CA 1
ATOM 461 C C . PRO A 1 94 ? -71.694 52.450 -8.581 1.00 65.11 77 PRO X C 1
ATOM 462 O O . PRO A 1 94 ? -71.584 51.245 -8.935 1.00 55.95 77 PRO X O 1
ATOM 466 N N . TRP A 1 95 ? -71.337 53.441 -9.389 1.00 59.36 78 TRP X N 1
ATOM 467 C CA . TRP A 1 95 ? -70.864 53.126 -10.727 1.00 57.23 78 TRP X CA 1
ATOM 468 C C . TRP A 1 95 ? -69.428 52.642 -10.832 1.00 57.53 78 TRP X C 1
ATOM 469 O O . TRP A 1 95 ? -68.874 52.533 -11.906 1.00 65.09 78 TRP X O 1
ATOM 480 N N . GLN A 1 96 ? -68.823 52.299 -9.719 1.00 59.49 79 GLN X N 1
ATOM 481 C CA . GLN A 1 96 ? -67.404 52.083 -9.721 1.00 58.00 79 GLN X CA 1
ATOM 482 C C . GLN A 1 96 ? -67.002 50.820 -10.462 1.00 56.26 79 GLN X C 1
ATOM 483 O O . GLN A 1 96 ? -65.824 50.704 -10.847 1.00 53.96 79 GLN X O 1
ATOM 489 N N . ASP A 1 97 ? -67.930 49.877 -10.682 1.00 52.28 80 ASP X N 1
ATOM 490 C CA . ASP A 1 97 ? -67.498 48.580 -11.305 1.00 54.92 80 ASP X CA 1
ATOM 491 C C . ASP A 1 97 ? -67.462 48.571 -12.866 1.00 53.23 80 ASP X C 1
ATOM 492 O O . ASP A 1 97 ? -66.982 47.599 -13.495 1.00 46.96 80 ASP X O 1
ATOM 497 N N . ILE A 1 98 ? -68.018 49.627 -13.472 1.00 45.50 81 ILE X N 1
ATOM 498 C CA . ILE A 1 98 ? -68.136 49.733 -14.920 1.00 44.35 81 ILE X CA 1
ATOM 499 C C . ILE A 1 98 ? -66.807 50.078 -15.598 1.00 43.09 81 ILE X C 1
ATOM 500 O O . ILE A 1 98 ? -66.242 51.135 -15.351 1.00 43.20 81 ILE X O 1
ATOM 505 N N . TRP A 1 99 ? -66.317 49.209 -16.467 1.00 42.89 82 TRP X N 1
ATOM 506 C CA . TRP A 1 99 ? -65.095 49.532 -17.208 1.00 43.29 82 TRP X CA 1
ATOM 507 C C . TRP A 1 99 ? -65.379 50.626 -18.207 1.00 40.70 82 TRP X C 1
ATOM 508 O O . TRP A 1 99 ? -64.827 51.720 -18.106 1.00 42.89 82 TRP X O 1
ATOM 519 N N . PHE A 1 100 ? -66.294 50.333 -19.131 1.00 43.94 83 PHE X N 1
ATOM 520 C CA . PHE A 1 100 ? -66.896 51.339 -20.007 1.00 37.80 83 PHE X CA 1
ATOM 521 C C . PHE A 1 100 ? -68.286 50.964 -20.419 1.00 36.72 83 PHE X C 1
ATOM 522 O O . PHE A 1 100 ? -68.612 49.777 -20.609 1.00 38.66 83 PHE X O 1
ATOM 530 N N . GLU A 1 101 ? -69.082 51.999 -20.578 1.00 35.29 84 GLU X N 1
ATOM 531 C CA . GLU A 1 101 ? -70.263 51.967 -21.395 1.00 40.96 84 GLU X CA 1
ATOM 532 C C . GLU A 1 101 ? -69.878 52.259 -22.830 1.00 39.54 84 GLU X C 1
ATOM 533 O O . GLU A 1 101 ? -69.225 53.260 -23.098 1.00 39.58 84 GLU X O 1
ATOM 539 N N . TRP A 1 102 ? -70.324 51.405 -23.744 1.00 41.25 85 TRP X N 1
ATOM 540 C CA . TRP A 1 102 ? -70.076 51.585 -25.182 1.00 39.03 85 TRP X CA 1
ATOM 541 C C . TRP A 1 102 ? -71.263 52.243 -25.881 1.00 41.37 85 TRP X C 1
ATOM 542 O O . TRP A 1 102 ? -72.391 51.694 -25.865 1.00 34.55 85 TRP X O 1
ATOM 553 N N . ARG A 1 103 ? -71.000 53.367 -26.549 1.00 40.91 86 ARG X N 1
ATOM 554 C CA . ARG A 1 103 ? -72.046 54.078 -27.312 1.00 42.66 86 ARG X CA 1
ATOM 555 C C . ARG A 1 103 ? -71.699 54.482 -28.764 1.00 40.28 86 ARG X C 1
ATOM 556 O O . ARG A 1 103 ? -70.527 54.615 -29.065 1.00 41.42 86 ARG X O 1
ATOM 564 N N . HIS A 1 104 ? -72.681 54.707 -29.657 1.00 36.03 87 HIS X N 1
ATOM 565 C CA . HIS A 1 104 ? -72.327 55.236 -30.979 1.00 35.99 87 HIS X CA 1
ATOM 566 C C . HIS A 1 104 ? -72.144 56.718 -30.856 1.00 41.17 87 HIS X C 1
ATOM 567 O O . HIS A 1 104 ? -72.940 57.365 -30.210 1.00 43.98 87 HIS X O 1
ATOM 574 N N . ALA A 1 105 ? -71.150 57.259 -31.537 1.00 40.29 88 ALA X N 1
ATOM 575 C CA . ALA A 1 105 ? -70.839 58.679 -31.446 1.00 47.05 88 ALA X CA 1
ATOM 576 C C . ALA A 1 105 ? -71.920 59.575 -31.957 1.00 46.77 88 ALA X C 1
ATOM 577 O O . ALA A 1 105 ? -72.157 60.656 -31.417 1.00 54.80 88 ALA X O 1
ATOM 579 N N . HIS A 1 106 ? -72.567 59.127 -33.013 1.00 52.15 89 HIS X N 1
ATOM 580 C CA . HIS A 1 106 ? -73.497 59.978 -33.760 1.00 50.82 89 HIS X CA 1
ATOM 581 C C . HIS A 1 106 ? -74.749 60.416 -32.995 1.00 48.42 89 HIS X C 1
ATOM 582 O O . HIS A 1 106 ? -75.209 61.518 -33.213 1.00 53.35 89 HIS X O 1
ATOM 589 N N . ASP A 1 107 ? -75.269 59.592 -32.094 1.00 46.36 90 ASP X N 1
ATOM 590 C CA . ASP A 1 107 ? -76.444 59.965 -31.287 1.00 44.35 90 ASP X CA 1
ATOM 591 C C . ASP A 1 107 ? -76.263 59.627 -29.815 1.00 44.68 90 ASP X C 1
ATOM 592 O O . ASP A 1 107 ? -77.219 59.642 -29.066 1.00 43.53 90 ASP X O 1
ATOM 597 N N . ALA A 1 108 ? -75.051 59.271 -29.420 1.00 48.68 91 ALA X N 1
ATOM 598 C CA . ALA A 1 108 ? -74.768 58.749 -28.066 1.00 51.41 91 ALA X CA 1
ATOM 599 C C . ALA A 1 108 ? -75.647 57.551 -27.596 1.00 48.35 91 ALA X C 1
ATOM 600 O O . ALA A 1 108 ? -75.848 57.328 -26.422 1.00 50.16 91 ALA X O 1
ATOM 602 N N . SER A 1 109 ? -76.155 56.760 -28.510 1.00 50.35 92 SER X N 1
ATOM 603 C CA . SER A 1 109 ? -77.056 55.666 -28.113 1.00 47.70 92 SER X CA 1
ATOM 604 C C . SER A 1 109 ? -76.262 54.463 -27.601 1.00 47.92 92 SER X C 1
ATOM 605 O O . SER A 1 109 ? -75.121 54.251 -27.994 1.00 46.14 92 SER X O 1
ATOM 608 N N . LEU A 1 110 ? -76.883 53.629 -26.789 1.00 44.28 93 LEU X N 1
ATOM 609 C CA . LEU A 1 110 ? -76.142 52.596 -26.136 1.00 41.38 93 LEU X CA 1
ATOM 610 C C . LEU A 1 110 ? -76.016 51.345 -26.981 1.00 43.51 93 LEU X C 1
ATOM 611 O O . LEU A 1 110 ? -76.997 50.826 -27.515 1.00 45.91 93 LEU X O 1
ATOM 616 N N . VAL A 1 111 ? -74.780 50.856 -27.067 1.00 43.48 94 VAL X N 1
ATOM 617 C CA . VAL A 1 111 ? -74.437 49.561 -27.632 1.00 39.33 94 VAL X CA 1
ATOM 618 C C . VAL A 1 111 ? -74.302 48.439 -26.584 1.00 44.96 94 VAL X C 1
ATOM 619 O O . VAL A 1 111 ? -74.663 47.276 -26.833 1.00 44.52 94 VAL X O 1
ATOM 623 N N . GLY A 1 112 ? -73.695 48.751 -25.436 1.00 50.15 95 GLY X N 1
ATOM 624 C CA . GLY A 1 112 ? -73.499 47.728 -24.362 1.00 43.77 95 GLY X CA 1
ATOM 625 C C . GLY A 1 112 ? -72.658 48.290 -23.237 1.00 41.77 95 GLY X C 1
ATOM 626 O O . GLY A 1 112 ? -72.443 49.505 -23.124 1.00 39.85 95 GLY X O 1
ATOM 627 N N . ALA A 1 113 ? -72.132 47.396 -22.434 1.00 38.75 96 ALA X N 1
ATOM 628 C CA . ALA A 1 113 ? -71.276 47.800 -21.356 1.00 39.78 96 ALA X CA 1
ATOM 629 C C . ALA A 1 113 ? -70.432 46.647 -20.865 1.00 41.50 96 ALA X C 1
ATOM 630 O O . ALA A 1 113 ? -70.897 45.493 -20.810 1.00 42.36 96 ALA X O 1
ATOM 632 N N . THR A 1 114 ? -69.198 46.965 -20.500 1.00 40.58 97 THR X N 1
ATOM 633 C CA . THR A 1 114 ? -68.282 45.997 -19.918 1.00 39.94 97 THR X CA 1
ATOM 634 C C . THR A 1 114 ? -68.121 46.361 -18.451 1.00 43.66 97 THR X C 1
ATOM 635 O O . THR A 1 114 ? -67.691 47.471 -18.088 1.00 43.60 97 THR X O 1
ATOM 639 N N . VAL A 1 115 ? -68.507 45.446 -17.596 1.00 47.92 98 VAL X N 1
ATOM 640 C CA . VAL A 1 115 ? -68.363 45.618 -16.156 1.00 51.65 98 VAL X CA 1
ATOM 641 C C . VAL A 1 115 ? -67.159 44.817 -15.657 1.00 50.92 98 VAL X C 1
ATOM 642 O O . VAL A 1 115 ? -67.094 43.624 -15.899 1.00 50.35 98 VAL X O 1
ATOM 646 N N . ALA A 1 116 ? -66.218 45.437 -14.945 1.00 57.78 99 ALA X N 1
ATOM 647 C CA . ALA A 1 116 ? -65.163 44.655 -14.248 1.00 66.62 99 ALA X CA 1
ATOM 648 C C . ALA A 1 116 ? -65.373 44.827 -12.754 1.00 73.66 99 ALA X C 1
ATOM 649 O O . ALA A 1 116 ? -64.829 45.758 -12.137 1.00 76.60 99 ALA X O 1
ATOM 651 N N . PRO A 1 117 ? -66.161 43.921 -12.160 1.00 78.18 100 PRO X N 1
ATOM 652 C CA . PRO A 1 117 ? -66.556 44.157 -10.776 1.00 79.29 100 PRO X CA 1
ATOM 653 C C . PRO A 1 117 ? -65.324 44.190 -9.842 1.00 82.11 100 PRO X C 1
ATOM 654 O O . PRO A 1 117 ? -64.282 43.494 -10.085 1.00 56.44 100 PRO X O 1
ATOM 658 N N . GLY A 1 118 ? -65.4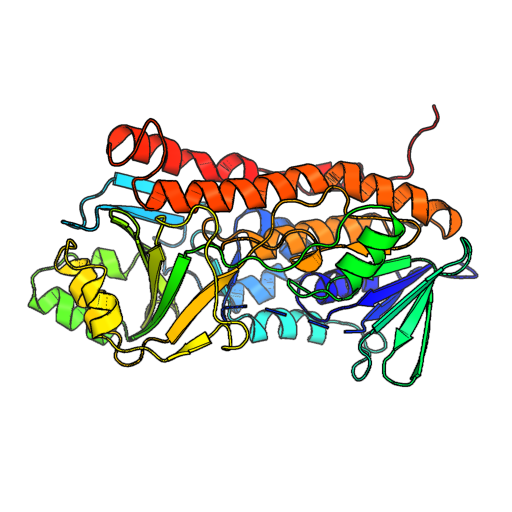30 45.042 -8.823 1.00 81.16 101 GLY X N 1
ATOM 659 C CA . GLY A 1 118 ? -64.251 45.420 -8.049 1.00 88.41 101 GLY X CA 1
ATOM 660 C C . GLY A 1 118 ? -63.537 46.611 -8.691 1.00 88.74 101 GLY X C 1
ATOM 661 O O . GLY A 1 118 ? -63.677 47.739 -8.219 1.00 82.46 101 GLY X O 1
ATOM 662 N N . ILE A 1 119 ? -62.832 46.381 -9.800 1.00 74.95 102 ILE X N 1
ATOM 663 C CA . ILE A 1 119 ? -61.877 47.364 -10.302 1.00 70.60 102 ILE X CA 1
ATOM 664 C C . ILE A 1 119 ? -62.537 48.476 -11.074 1.00 67.45 102 ILE X C 1
ATOM 665 O O . ILE A 1 119 ? -62.359 49.653 -10.765 1.00 68.49 102 ILE X O 1
ATOM 670 N N . GLY A 1 120 ? -63.278 48.111 -12.115 1.00 70.04 103 GLY X N 1
ATOM 671 C CA . GLY A 1 120 ? -63.938 49.116 -12.959 1.00 58.45 103 GLY X CA 1
ATOM 672 C C . GLY A 1 120 ? -62.880 49.925 -13.684 1.00 49.52 103 GLY X C 1
ATOM 673 O O . GLY A 1 120 ? -61.874 49.367 -14.101 1.00 46.08 103 GLY X O 1
ATOM 674 N N . GLN A 1 121 ? -63.115 51.224 -13.832 1.00 43.66 104 GLN X N 1
ATOM 675 C CA . GLN A 1 121 ? -62.150 52.127 -14.413 1.00 47.32 104 GLN X CA 1
ATOM 676 C C . GLN A 1 121 ? -61.165 52.592 -13.359 1.00 47.65 104 GLN X C 1
ATOM 677 O O . GLN A 1 121 ? -61.450 53.514 -12.621 1.00 54.95 104 GLN X O 1
ATOM 683 N N . SER A 1 122 ? -60.004 51.961 -13.308 1.00 50.44 105 SER X N 1
ATOM 684 C CA . SER A 1 122 ? -58.948 52.304 -12.344 1.00 54.92 105 SER X CA 1
ATOM 685 C C . SER A 1 122 ? -57.724 52.947 -13.039 1.00 54.20 105 SER X C 1
ATOM 686 O O . SER A 1 122 ? -57.169 52.408 -13.989 1.00 56.95 105 SER X O 1
ATOM 689 N N . SER A 1 123 ? -57.298 54.101 -12.552 1.00 55.98 106 SER X N 1
ATOM 690 C CA . SER A 1 123 ? -56.252 54.877 -13.217 1.00 55.99 106 SER X CA 1
ATOM 691 C C . SER A 1 123 ? -55.440 55.685 -12.215 1.00 57.21 106 SER X C 1
ATOM 692 O O . SER A 1 123 ? -55.922 56.011 -11.120 1.00 55.01 106 SER X O 1
ATOM 695 N N . ILE A 1 124 ? -54.227 56.048 -12.620 1.00 55.63 107 ILE X N 1
ATOM 696 C CA . ILE A 1 124 ? -53.292 56.738 -11.749 1.00 56.38 107 ILE X CA 1
ATOM 697 C C . ILE A 1 124 ? -52.278 57.480 -12.563 1.00 58.36 107 ILE X C 1
ATOM 698 O O . ILE A 1 124 ? -51.850 56.983 -13.610 1.00 65.59 107 ILE X O 1
ATOM 703 N N . HIS A 1 125 ? -51.907 58.671 -12.094 1.00 63.76 108 HIS X N 1
ATOM 704 C CA . HIS A 1 125 ? -50.875 59.478 -12.735 1.00 67.30 108 HIS X CA 1
ATOM 705 C C . HIS A 1 125 ? -49.595 58.646 -12.622 1.00 63.45 108 HIS X C 1
ATOM 706 O O . HIS A 1 125 ? -49.299 58.070 -11.575 1.00 64.90 108 HIS X O 1
ATOM 713 N N . ARG A 1 126 ? -48.897 58.496 -13.743 1.00 67.24 109 ARG X N 1
ATOM 714 C CA . ARG A 1 126 ? -47.698 57.646 -13.846 1.00 71.32 109 ARG X CA 1
ATOM 715 C C . ARG A 1 126 ? -46.625 57.981 -12.810 1.00 65.40 109 ARG X C 1
ATOM 716 O O . ARG A 1 126 ? -46.109 57.105 -12.107 1.00 63.28 109 ARG X O 1
ATOM 724 N N . ALA A 1 127 ? -46.285 59.259 -12.763 1.00 63.90 110 ALA X N 1
ATOM 725 C CA . ALA A 1 127 ? -45.357 59.818 -11.774 1.00 77.35 110 ALA X CA 1
ATOM 726 C C . ALA A 1 127 ? -45.628 59.274 -10.383 1.00 71.79 110 ALA X C 1
ATOM 727 O O . ALA A 1 127 ? -44.717 58.757 -9.731 1.00 81.14 110 ALA X O 1
ATOM 729 N N . ASP A 1 128 ? -46.891 59.361 -9.970 1.00 68.53 111 ASP X N 1
ATOM 730 C CA . ASP A 1 128 ? -47.330 58.933 -8.642 1.00 69.34 111 ASP X CA 1
ATOM 731 C C . ASP A 1 128 ? -47.269 57.438 -8.432 1.00 64.38 111 ASP X C 1
ATOM 732 O O . ASP A 1 128 ? -47.124 56.955 -7.311 1.00 75.99 111 ASP X O 1
ATOM 737 N N . PHE A 1 129 ? -47.459 56.674 -9.477 1.00 64.44 112 PHE X N 1
ATOM 738 C CA . PHE A 1 129 ? -47.380 55.252 -9.261 1.00 71.84 112 PHE X CA 1
ATOM 739 C C . PHE A 1 129 ? -45.936 54.860 -9.028 1.00 76.21 112 PHE X C 1
ATOM 740 O O . PHE A 1 129 ? -45.604 54.307 -7.979 1.00 79.09 112 PHE X O 1
ATOM 748 N N . ILE A 1 130 ? -45.096 55.155 -10.024 1.00 86.30 113 ILE X N 1
ATOM 749 C CA . ILE A 1 130 ? -43.660 54.835 -9.988 1.00 94.67 113 ILE X CA 1
ATOM 750 C C . ILE A 1 130 ? -43.117 55.232 -8.631 1.00 96.09 113 ILE X C 1
ATOM 751 O O . ILE A 1 130 ? -42.716 54.391 -7.823 1.00 94.87 113 ILE X O 1
ATOM 756 N N . ASP A 1 131 ? -43.158 56.536 -8.397 1.00 88.86 114 ASP X N 1
ATOM 757 C CA . ASP A 1 131 ? -42.792 57.116 -7.140 1.00 87.59 114 ASP X CA 1
ATOM 758 C C . ASP A 1 131 ? -43.213 56.261 -5.929 1.00 84.66 114 ASP X C 1
ATOM 759 O O . ASP A 1 131 ? -42.379 55.938 -5.101 1.00 102.15 114 ASP X O 1
ATOM 764 N N . MET A 1 132 ? -44.468 55.857 -5.822 1.00 87.93 115 MET X N 1
ATOM 765 C CA . MET A 1 132 ? -44.875 55.108 -4.624 1.00 95.98 115 MET X CA 1
ATOM 766 C C . MET A 1 132 ? -44.236 53.717 -4.534 1.00 97.23 115 MET X C 1
ATOM 767 O O . MET A 1 132 ? -44.183 53.136 -3.457 1.00 104.72 115 MET X O 1
ATOM 772 N N . LEU A 1 133 ? -43.764 53.181 -5.656 1.00 98.92 116 LEU X N 1
ATOM 773 C CA . LEU A 1 133 ? -42.972 51.943 -5.639 1.00 105.24 116 LEU X CA 1
ATOM 774 C C . LEU A 1 133 ? -41.589 52.198 -5.057 1.00 104.74 116 LEU X C 1
ATOM 775 O O . LEU A 1 133 ? -41.185 51.596 -4.055 1.00 102.61 116 LEU X O 1
ATOM 780 N N . GLU A 1 134 ? -40.884 53.114 -5.716 1.00 98.39 117 GLU X N 1
ATOM 781 C CA . GLU A 1 134 ? -39.465 53.361 -5.495 1.00 105.97 117 GLU X CA 1
ATOM 782 C C . GLU A 1 134 ? -39.188 53.981 -4.126 1.00 108.22 117 GLU X C 1
ATOM 783 O O . GLU A 1 134 ? -38.075 53.874 -3.603 1.00 118.64 117 GLU X O 1
ATOM 789 N N . LYS A 1 135 ? -40.201 54.599 -3.531 1.00 102.50 118 LYS X N 1
ATOM 790 C CA . LYS A 1 135 ? -40.053 55.122 -2.187 1.00 104.13 118 LYS X CA 1
ATOM 791 C C . LYS A 1 135 ? -40.357 54.083 -1.100 1.00 98.25 118 LYS X C 1
ATOM 792 O O . LYS A 1 135 ? -40.273 54.398 0.081 1.00 100.57 118 LYS X O 1
ATOM 798 N N . ARG A 1 136 ? -40.676 52.846 -1.485 1.00 90.99 119 ARG X N 1
ATOM 799 C CA . ARG A 1 136 ? -40.773 51.729 -0.524 1.00 83.51 119 ARG X CA 1
ATOM 800 C C . ARG A 1 136 ? -39.616 50.739 -0.754 1.00 84.09 119 ARG X C 1
ATOM 801 O O . ARG A 1 136 ? -39.618 49.598 -0.266 1.00 81.18 119 ARG X O 1
ATOM 809 N N . LEU A 1 137 ? -38.612 51.186 -1.495 1.00 82.34 120 LEU X N 1
ATOM 810 C CA . LEU A 1 137 ? -37.578 50.300 -2.009 1.00 89.27 120 LEU X CA 1
ATOM 811 C C . LEU A 1 137 ? -36.335 50.408 -1.133 1.00 93.04 120 LEU X C 1
ATOM 812 O O . LEU A 1 137 ? -35.619 51.402 -1.234 1.00 87.33 120 LEU X O 1
ATOM 817 N N . PRO A 1 138 ? -36.062 49.391 -0.278 1.00 102.35 121 PRO X N 1
ATOM 818 C CA . PRO A 1 138 ? -34.997 49.594 0.720 1.00 99.41 121 PRO X CA 1
ATOM 819 C C . PRO A 1 138 ? -33.745 50.146 0.052 1.00 102.04 121 PRO X C 1
ATOM 820 O O . PRO A 1 138 ? -33.371 49.659 -1.027 1.00 103.69 121 PRO X O 1
ATOM 824 N N . ALA A 1 139 ? -33.147 51.179 0.659 1.00 94.66 122 ALA X N 1
ATOM 825 C CA . ALA A 1 139 ? -32.018 51.905 0.060 1.00 85.50 122 ALA X CA 1
ATOM 826 C C . ALA A 1 139 ? -30.863 50.962 -0.339 1.00 81.66 122 ALA X C 1
ATOM 827 O O . ALA A 1 139 ? -30.733 49.846 0.193 1.00 74.88 122 ALA X O 1
ATOM 829 N N . GLY A 1 140 ? -30.049 51.402 -1.295 1.00 69.53 123 GLY X N 1
ATOM 830 C CA . GLY A 1 140 ? -29.012 50.556 -1.861 1.00 70.69 123 GLY X CA 1
ATOM 831 C C . GLY A 1 140 ? -29.254 50.147 -3.307 1.00 78.57 123 GLY X C 1
ATOM 832 O O . GLY A 1 140 ? -28.294 49.872 -4.040 1.00 78.65 123 GLY X O 1
ATOM 833 N N . ILE A 1 141 ? -30.518 50.108 -3.739 1.00 76.49 124 ILE X N 1
ATOM 834 C CA . ILE A 1 141 ? -30.834 49.509 -5.034 1.00 74.36 124 ILE X CA 1
ATOM 835 C C . ILE A 1 141 ? -30.831 50.539 -6.157 1.00 69.90 124 ILE X C 1
ATOM 836 O O . ILE A 1 141 ? -30.209 50.324 -7.207 1.00 66.62 124 ILE X O 1
ATOM 841 N N . ALA A 1 142 ? -31.494 51.665 -5.935 1.00 70.90 125 ALA X N 1
ATOM 842 C CA . ALA A 1 142 ? -31.520 52.732 -6.943 1.00 74.63 125 ALA X CA 1
ATOM 843 C C . ALA A 1 142 ? -30.126 53.259 -7.307 1.00 77.18 125 ALA X C 1
ATOM 844 O O . ALA A 1 142 ? -29.316 53.542 -6.440 1.00 84.42 125 ALA X O 1
ATOM 846 N N . SER A 1 143 ? -29.874 53.438 -8.598 1.00 80.88 126 SER X N 1
ATOM 847 C CA . SER A 1 143 ? -28.550 53.774 -9.084 1.00 73.37 126 SER X CA 1
ATOM 848 C C . SER A 1 143 ? -28.648 54.688 -10.304 1.00 75.24 126 SER X C 1
ATOM 849 O O . SER A 1 143 ? -28.644 54.243 -11.456 1.00 73.08 126 SER X O 1
ATOM 852 N N . LEU A 1 144 ? -28.673 55.985 -10.031 1.00 82.84 127 LEU X N 1
ATOM 853 C CA . LEU A 1 144 ? -29.341 56.946 -10.903 1.00 87.52 127 LEU X CA 1
ATOM 854 C C . LEU A 1 144 ? -28.624 57.267 -12.191 1.00 82.17 127 LEU X C 1
ATOM 855 O O . LEU A 1 144 ? -29.161 57.036 -13.289 1.00 89.50 127 LEU X O 1
ATOM 860 N N . GLY A 1 145 ? -27.427 57.814 -12.059 1.00 74.13 128 GLY X N 1
ATOM 861 C CA . GLY A 1 145 ? -26.763 58.489 -13.176 1.00 81.48 128 GLY X CA 1
ATOM 862 C C . GLY A 1 145 ? -26.630 57.681 -14.453 1.00 86.68 128 GLY X C 1
ATOM 863 O O . GLY A 1 145 ? -26.577 58.225 -15.564 1.00 94.79 128 GLY X O 1
ATOM 864 N N . LYS A 1 146 ? -26.637 56.370 -14.293 1.00 83.55 129 LYS X N 1
ATOM 865 C CA . LYS A 1 146 ? -26.136 55.484 -15.295 1.00 80.91 129 LYS X CA 1
ATOM 866 C C . LYS A 1 146 ? -27.237 55.135 -16.286 1.00 82.74 129 LYS X C 1
ATOM 867 O O . LYS A 1 146 ? 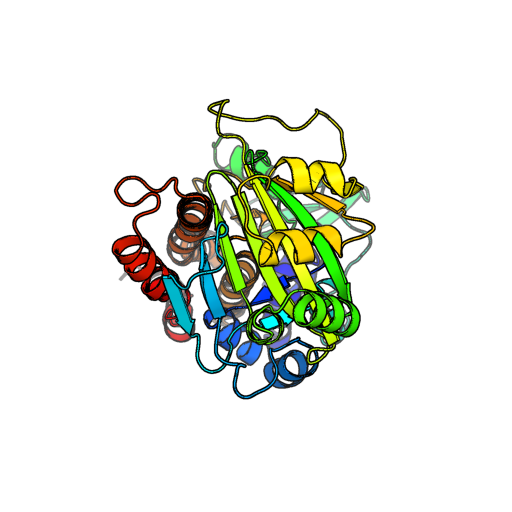-28.321 54.708 -15.870 1.00 93.52 129 LYS X O 1
ATOM 873 N N . HIS A 1 147 ? -26.999 55.370 -17.583 1.00 80.51 130 HIS X N 1
ATOM 874 C CA . HIS A 1 147 ? -27.708 54.593 -18.608 1.00 96.77 130 HIS X CA 1
ATOM 875 C C . HIS A 1 147 ? -26.707 53.885 -19.510 1.00 89.31 130 HIS X C 1
ATOM 876 O O . HIS A 1 147 ? -25.571 54.309 -19.721 1.00 81.99 130 HIS X O 1
ATOM 883 N N . VAL A 1 148 ? -27.208 52.782 -20.025 1.00 78.51 131 VAL X N 1
ATOM 884 C CA . VAL A 1 148 ? -26.457 51.754 -20.631 1.00 70.96 131 VAL X CA 1
ATOM 885 C C . VAL A 1 148 ? -26.491 52.062 -22.087 1.00 74.10 131 VAL X C 1
ATOM 886 O O . VAL A 1 148 ? -27.547 52.480 -22.601 1.00 78.27 131 VAL X O 1
ATOM 890 N N . VAL A 1 149 ? -25.358 51.855 -22.757 1.00 66.48 132 VAL X N 1
ATOM 891 C CA . VAL A 1 149 ? -25.320 52.000 -24.202 1.00 62.70 132 VAL X CA 1
ATOM 892 C C . VAL A 1 149 ? -25.213 50.641 -24.853 1.00 63.66 132 VAL X C 1
ATOM 893 O O . VAL A 1 149 ? -25.487 50.492 -26.043 1.00 68.63 132 VAL X O 1
ATOM 897 N N . ASP A 1 150 ? -24.793 49.651 -24.073 1.00 60.70 133 ASP X N 1
ATOM 898 C CA . ASP A 1 150 ? -24.272 48.419 -24.639 1.00 59.30 133 ASP X CA 1
ATOM 899 C C . ASP A 1 150 ? -24.133 47.468 -23.506 1.00 59.02 133 ASP X C 1
ATOM 900 O O . ASP A 1 150 ? -24.084 47.885 -22.344 1.00 60.17 133 ASP X O 1
ATOM 905 N N . TYR A 1 151 ? -24.001 46.196 -23.846 1.00 58.64 134 TYR X N 1
ATOM 906 C CA . TYR A 1 151 ? -23.615 45.188 -22.886 1.00 61.57 134 TYR X CA 1
ATOM 907 C C . TYR A 1 151 ? -22.797 44.105 -23.582 1.00 64.57 134 TYR X C 1
ATOM 908 O O . TYR A 1 151 ? -22.905 43.926 -24.819 1.00 65.89 134 TYR X O 1
ATOM 917 N N . THR A 1 152 ? -21.993 43.365 -22.812 1.00 68.53 135 THR X N 1
ATOM 918 C CA . THR A 1 152 ? -21.328 42.149 -23.363 1.00 73.77 135 THR X CA 1
ATOM 919 C C . THR A 1 152 ? -21.331 41.026 -22.360 1.00 76.20 135 THR X C 1
ATOM 920 O O . THR A 1 152 ? -21.527 41.262 -21.161 1.00 64.29 135 THR X O 1
ATOM 924 N N . GLU A 1 153 ? -21.136 39.802 -22.845 1.00 84.31 136 GLU X N 1
ATOM 925 C CA . GLU A 1 153 ? -21.290 38.637 -21.961 1.00 98.53 136 GLU X CA 1
ATOM 926 C C . GLU A 1 153 ? -20.403 37.433 -22.296 1.00 99.85 136 GLU X C 1
ATOM 927 O O . GLU A 1 153 ? -20.029 37.197 -23.461 1.00 89.13 136 GLU X O 1
ATOM 933 N N . ASN A 1 154 ? -20.091 36.669 -21.251 1.00 100.68 137 ASN X N 1
ATOM 934 C CA . ASN A 1 154 ? -19.308 35.440 -21.389 1.00 108.50 137 ASN X CA 1
ATOM 935 C C . ASN A 1 154 ? -20.175 34.160 -21.435 1.00 115.44 137 ASN X C 1
ATOM 936 O O . ASN A 1 154 ? -20.157 33.403 -22.417 1.00 109.25 137 ASN X O 1
ATOM 941 N N . ALA A 1 155 ? -20.946 33.977 -20.361 1.00 115.80 138 ALA X N 1
ATOM 942 C CA . ALA A 1 155 ? -21.512 32.692 -19.904 1.00 115.81 138 ALA X CA 1
ATOM 943 C C . ALA A 1 155 ? -21.386 32.676 -18.367 1.00 117.21 138 ALA X C 1
ATOM 944 O O . ALA A 1 155 ? -22.255 32.142 -17.684 1.00 107.69 138 ALA X O 1
ATOM 946 N N . GLU A 1 156 ? -20.294 33.259 -17.849 1.00 119.67 139 GLU X N 1
ATOM 947 C CA . GLU A 1 156 ? -20.125 33.604 -16.411 1.00 118.11 139 GLU X CA 1
ATOM 948 C C . GLU A 1 156 ? -20.467 35.083 -16.108 1.00 113.24 139 GLU X C 1
ATOM 949 O O . GLU A 1 156 ? -20.960 35.423 -15.027 1.00 98.10 139 GLU X O 1
ATOM 955 N N . GLY A 1 157 ? -20.217 35.957 -17.070 1.00 105.79 140 GLY X N 1
ATOM 956 C CA . GLY A 1 157 ? -20.486 37.367 -16.888 1.00 108.07 140 GLY X CA 1
ATOM 957 C C . GLY A 1 157 ? -21.457 37.912 -17.919 1.00 101.30 140 GLY X C 1
ATOM 958 O O . GLY A 1 157 ? -21.427 37.504 -19.092 1.00 91.78 140 GLY X O 1
ATOM 959 N N . VAL A 1 158 ? -22.343 38.803 -17.458 1.00 88.37 141 VAL X N 1
ATOM 960 C CA . VAL A 1 158 ? -22.971 39.806 -18.333 1.00 76.37 141 VAL X CA 1
ATOM 961 C C . VAL A 1 158 ? -22.633 41.177 -17.760 1.00 64.36 141 VAL X C 1
ATOM 962 O O . VAL A 1 158 ? -22.848 41.427 -16.581 1.00 58.31 141 VAL X O 1
ATOM 966 N N . THR A 1 159 ? -22.083 42.034 -18.627 1.00 63.88 142 THR X N 1
ATOM 967 C CA . THR A 1 159 ? -21.417 43.290 -18.257 1.00 69.42 142 THR X CA 1
ATOM 968 C C . THR A 1 159 ? -22.068 44.453 -19.002 1.00 63.38 142 THR X C 1
ATOM 969 O O . THR A 1 159 ? -22.088 44.474 -20.247 1.00 65.73 142 THR X O 1
ATOM 973 N N . LEU A 1 160 ? -22.573 45.409 -18.231 1.00 57.03 143 LEU X N 1
ATOM 974 C CA . LEU A 1 160 ? -23.185 46.607 -18.770 1.00 65.79 143 LEU X CA 1
ATOM 975 C C . LEU A 1 160 ? -22.145 47.680 -19.021 1.00 66.87 143 LEU X C 1
ATOM 976 O O . LEU A 1 160 ? -21.292 47.933 -18.167 1.00 66.26 143 LEU X O 1
ATOM 981 N N . ASN A 1 161 ? -22.229 48.312 -20.187 1.00 76.36 144 ASN X N 1
ATOM 982 C CA . ASN A 1 161 ? -21.415 49.499 -20.507 1.00 73.92 144 ASN X CA 1
ATOM 983 C C . ASN A 1 161 ? -22.239 50.766 -20.287 1.00 69.58 144 ASN X C 1
ATOM 984 O O . ASN A 1 161 ? -23.123 51.090 -21.086 1.00 73.12 144 ASN X O 1
ATOM 989 N N . PHE A 1 162 ? -21.959 51.468 -19.197 1.00 68.63 145 PHE X N 1
ATOM 990 C CA . PHE A 1 162 ? -22.559 52.777 -18.964 1.00 70.13 145 PHE X CA 1
ATOM 991 C C . PHE A 1 162 ? -21.887 53.852 -19.796 1.00 72.14 145 PHE X C 1
ATOM 992 O O . PHE A 1 162 ? -20.717 53.732 -20.153 1.00 72.58 145 PHE X O 1
ATOM 1000 N N . ALA A 1 163 ? -22.621 54.918 -20.076 1.00 76.24 146 ALA X N 1
ATOM 1001 C CA . ALA A 1 163 ? -22.107 56.013 -20.896 1.00 82.64 146 ALA X CA 1
ATOM 1002 C C . ALA A 1 163 ? -21.021 56.787 -20.127 1.00 86.27 146 ALA X C 1
ATOM 1003 O O . ALA A 1 163 ? -20.005 57.258 -20.695 1.00 84.24 146 ALA X O 1
ATOM 1005 N N . ASP A 1 164 ? -21.315 56.941 -18.837 1.00 89.13 147 ASP X N 1
ATOM 1006 C CA . ASP A 1 164 ? -20.361 57.025 -17.734 1.00 82.74 147 ASP X CA 1
ATOM 1007 C C . ASP A 1 164 ? -18.939 56.553 -18.101 1.00 83.11 147 ASP X C 1
ATOM 1008 O O . ASP A 1 164 ? -17.969 57.000 -17.511 1.00 78.51 147 ASP X O 1
ATOM 1013 N N . GLY A 1 165 ? -18.819 55.622 -19.053 1.00 79.76 148 GLY X N 1
ATOM 1014 C CA . GLY A 1 165 ? -17.556 54.977 -19.368 1.00 72.86 148 GLY X CA 1
ATOM 1015 C C . GLY A 1 165 ? -17.290 53.811 -18.415 1.00 77.18 148 GLY X C 1
ATOM 1016 O O . GLY A 1 165 ? -16.453 52.942 -18.699 1.00 73.46 148 GLY X O 1
ATOM 1017 N N . SER A 1 166 ? -17.986 53.794 -17.272 1.00 76.73 149 SER X N 1
ATOM 1018 C CA . SER A 1 166 ? -17.847 52.728 -16.283 1.00 71.78 149 SER X CA 1
ATOM 1019 C C . SER A 1 166 ? -18.687 51.501 -16.666 1.00 73.82 149 SER X C 1
ATOM 1020 O O . SER A 1 166 ? -19.266 51.452 -17.783 1.00 69.32 149 SER X O 1
ATOM 1023 N N . THR A 1 167 ? -18.700 50.501 -15.766 1.00 70.14 150 THR X N 1
ATOM 1024 C CA . THR A 1 167 ? -19.369 49.209 -16.017 1.00 66.74 150 THR X CA 1
ATOM 1025 C C . THR A 1 167 ? -19.983 48.590 -14.760 1.00 64.27 150 THR X C 1
ATOM 1026 O O . THR A 1 167 ? -19.690 48.981 -13.643 1.00 57.61 150 THR X O 1
ATOM 1030 N N . TYR A 1 168 ? -20.870 47.631 -14.977 1.00 64.02 151 TYR X N 1
ATOM 1031 C CA . TYR A 1 168 ? -21.348 46.770 -13.913 1.00 62.46 151 TYR X CA 1
ATOM 1032 C C . TYR A 1 168 ? -21.461 45.395 -14.509 1.00 65.43 151 TYR X C 1
ATOM 1033 O O . TYR A 1 168 ? -21.662 45.245 -15.720 1.00 70.25 151 TYR X O 1
ATOM 1042 N N . THR A 1 169 ? -21.320 44.385 -13.663 1.00 66.71 152 THR X N 1
ATOM 1043 C CA . THR A 1 169 ? -21.384 43.010 -14.127 1.00 65.01 152 THR X CA 1
ATOM 1044 C C . THR A 1 169 ? -22.268 42.151 -13.212 1.00 65.31 152 THR X C 1
ATOM 1045 O O . THR A 1 169 ? -22.264 42.300 -11.987 1.00 56.07 152 THR X O 1
ATOM 1049 N N . ALA A 1 170 ? -23.065 41.290 -13.846 1.00 62.08 153 ALA X N 1
ATOM 1050 C CA . ALA A 1 170 ? -24.022 40.465 -13.135 1.00 69.50 153 ALA X CA 1
ATOM 1051 C C . ALA A 1 170 ? -24.216 39.080 -13.760 1.00 69.26 153 ALA X C 1
ATOM 1052 O O . ALA A 1 170 ? -23.674 38.741 -14.840 1.00 65.56 153 ALA X O 1
ATOM 1054 N N . ASP A 1 171 ? -24.970 38.276 -13.022 1.00 68.05 154 ASP X N 1
ATOM 1055 C CA . ASP A 1 171 ? -25.342 36.952 -13.456 1.00 73.24 154 ASP X CA 1
ATOM 1056 C C . ASP A 1 171 ? -26.473 37.101 -14.422 1.00 72.99 154 ASP X C 1
ATOM 1057 O O . ASP A 1 171 ? -26.603 36.293 -15.345 1.00 71.49 154 ASP X O 1
ATOM 1062 N N . VAL A 1 172 ? -27.296 38.134 -14.199 1.00 72.07 155 VAL X N 1
ATOM 1063 C CA . VAL A 1 172 ? -28.498 38.351 -15.007 1.00 70.19 155 VAL X CA 1
ATOM 1064 C C . VAL A 1 172 ? -28.907 39.829 -15.144 1.00 67.06 155 VAL X C 1
ATOM 1065 O O . VAL A 1 172 ? -28.888 40.604 -14.163 1.00 62.93 155 VAL X O 1
ATOM 1069 N N . ALA A 1 173 ? -29.287 40.207 -16.368 1.00 60.44 156 ALA X N 1
ATOM 1070 C CA . ALA A 1 173 ? -29.721 41.590 -16.650 1.00 59.67 156 ALA X CA 1
ATOM 1071 C C . ALA A 1 173 ? -31.098 41.617 -17.305 1.00 54.83 156 ALA X C 1
ATOM 1072 O O . ALA A 1 173 ? -31.319 40.985 -18.339 1.00 51.41 156 ALA X O 1
ATOM 1074 N N . ILE A 1 174 ? -32.005 42.345 -16.668 1.00 51.61 157 ILE X N 1
ATOM 1075 C CA . ILE A 1 174 ? -33.358 42.470 -17.125 1.00 55.25 157 ILE X CA 1
ATOM 1076 C C . ILE A 1 174 ? -33.559 43.905 -17.589 1.00 53.96 157 ILE X C 1
ATOM 1077 O O . ILE A 1 174 ? -33.458 44.867 -16.788 1.00 51.44 157 ILE X O 1
ATOM 1082 N N . ALA A 1 175 ? -33.842 44.014 -18.889 1.00 46.46 158 ALA X N 1
ATOM 1083 C CA . ALA A 1 175 ? -33.999 45.277 -19.577 1.00 46.55 158 ALA X CA 1
ATOM 1084 C C . ALA A 1 175 ? -35.439 45.744 -19.463 1.00 48.34 158 ALA X C 1
ATOM 1085 O O . ALA A 1 175 ? -36.301 45.128 -20.042 1.00 50.89 158 ALA X O 1
ATOM 1087 N N . ALA A 1 176 ? -35.689 46.799 -18.688 1.00 50.11 159 ALA X N 1
ATOM 1088 C CA . ALA A 1 176 ? -36.995 47.445 -18.616 1.00 52.70 159 ALA X CA 1
ATOM 1089 C C . ALA A 1 176 ? -36.951 48.935 -19.069 1.00 56.64 159 ALA X C 1
ATOM 1090 O O . ALA A 1 176 ? -37.507 49.816 -18.437 1.00 52.89 159 ALA X O 1
ATOM 1092 N N . ASP A 1 177 ? -36.319 49.184 -20.204 1.00 61.05 160 ASP X N 1
ATOM 1093 C CA . ASP A 1 177 ? -35.964 50.542 -20.630 1.00 57.18 160 ASP X CA 1
ATOM 1094 C C . ASP A 1 177 ? -36.914 51.053 -21.749 1.00 61.37 160 ASP X C 1
ATOM 1095 O O . ASP A 1 177 ? -36.549 51.886 -22.587 1.00 61.53 160 ASP X O 1
ATOM 1100 N N . GLY A 1 178 ? -38.119 50.489 -21.786 1.00 57.75 161 GLY X N 1
ATOM 1101 C CA . GLY A 1 178 ? -39.228 51.077 -22.498 1.00 52.98 161 GLY X CA 1
ATOM 1102 C C . GLY A 1 178 ? -39.244 50.921 -23.973 1.00 50.97 161 GLY X C 1
ATOM 1103 O O . GLY A 1 178 ? -38.429 50.201 -24.511 1.00 49.24 161 GLY X O 1
ATOM 1104 N N . ILE A 1 179 ? -40.185 51.619 -24.611 1.00 50.09 162 ILE X N 1
ATOM 1105 C CA . ILE A 1 179 ? -40.442 51.461 -26.061 1.00 52.04 162 ILE X CA 1
ATOM 1106 C C . ILE A 1 179 ? -39.203 51.748 -26.929 1.00 49.83 162 ILE X C 1
ATOM 1107 O O . ILE A 1 179 ? -39.004 51.118 -27.956 1.00 51.97 162 ILE X O 1
ATOM 1112 N N . LYS A 1 180 ? -38.348 52.662 -26.513 1.00 58.00 163 LYS X N 1
ATOM 1113 C CA . LYS A 1 180 ? -37.147 52.980 -27.322 1.00 67.31 163 LYS X CA 1
ATOM 1114 C C . LYS A 1 180 ? -35.884 52.213 -26.868 1.00 69.86 163 LYS X C 1
ATOM 1115 O O . LYS A 1 180 ? -34.780 52.559 -27.246 1.00 80.48 163 LYS X O 1
ATOM 1121 N N . SER A 1 181 ? -36.077 51.147 -26.101 1.00 69.00 164 SER X N 1
ATOM 1122 C CA . SER A 1 181 ? -35.017 50.407 -25.428 1.00 62.06 164 SER X CA 1
ATOM 1123 C C . SER A 1 181 ? -33.787 50.264 -26.290 1.00 66.86 164 SER X C 1
ATOM 1124 O O . SER A 1 181 ? -33.856 49.770 -27.429 1.00 61.86 164 SER X O 1
ATOM 1127 N N . SER A 1 182 ? -32.658 50.686 -25.730 1.00 66.31 165 SER X N 1
ATOM 1128 C CA . SER A 1 182 ? -31.366 50.405 -26.339 1.00 71.51 165 SER X CA 1
ATOM 1129 C C . SER A 1 182 ? -31.205 48.887 -26.288 1.00 64.45 165 SER X C 1
ATOM 1130 O O . SER A 1 182 ? -31.031 48.211 -27.319 1.00 62.43 165 SER X O 1
ATOM 1133 N N . MET A 1 183 ? -31.335 48.345 -25.087 1.00 53.29 166 MET X N 1
ATOM 1134 C CA . MET A 1 183 ? -31.031 46.948 -24.906 1.00 57.32 166 MET X CA 1
ATOM 1135 C C . MET A 1 183 ? -31.800 46.001 -25.803 1.00 56.21 166 MET X C 1
ATOM 1136 O O . MET A 1 183 ? -31.198 45.087 -26.348 1.00 66.91 166 MET X O 1
ATOM 1141 N N . ARG A 1 184 ? -33.080 46.236 -26.055 1.00 52.24 167 ARG X N 1
ATOM 1142 C CA . ARG A 1 184 ? -33.761 45.378 -27.025 1.00 53.83 167 ARG X CA 1
ATOM 1143 C C . ARG A 1 184 ? -32.897 44.963 -28.205 1.00 52.62 167 ARG X C 1
ATOM 1144 O O . ARG A 1 184 ? -32.779 43.772 -28.501 1.00 54.50 167 ARG X O 1
ATOM 1152 N N . ASN A 1 185 ? -32.323 45.936 -28.905 1.00 59.19 168 ASN X N 1
ATOM 1153 C CA . ASN A 1 185 ? -31.743 45.630 -30.212 1.00 58.03 168 ASN X CA 1
ATOM 1154 C C . ASN A 1 185 ? -30.292 45.060 -30.133 1.00 67.47 168 ASN X C 1
ATOM 1155 O O . ASN A 1 185 ? -29.864 44.322 -31.052 1.00 69.74 168 ASN X O 1
ATOM 1160 N N . THR A 1 186 ? -29.561 45.362 -29.038 1.00 65.08 169 THR X N 1
ATOM 1161 C CA . THR A 1 186 ? -28.331 44.624 -28.696 1.00 62.50 169 THR X CA 1
ATOM 1162 C C . THR A 1 186 ? -28.685 43.133 -28.704 1.00 66.64 169 THR X C 1
ATOM 1163 O O . THR A 1 186 ? -28.106 42.327 -29.451 1.00 73.06 169 THR X O 1
ATOM 1167 N N . LEU A 1 187 ? -29.705 42.813 -27.900 1.00 65.04 170 LEU X N 1
ATOM 1168 C CA . LEU A 1 187 ? -30.209 41.458 -27.711 1.00 59.02 170 LEU X CA 1
ATOM 1169 C C . LEU A 1 187 ? -30.671 40.839 -29.021 1.00 56.97 170 LEU X C 1
ATOM 1170 O O . LEU A 1 187 ? -30.277 39.740 -29.355 1.00 61.19 170 LEU X O 1
ATOM 1175 N N . LEU A 1 188 ? -31.492 41.537 -29.782 1.00 60.83 171 LEU X N 1
ATOM 1176 C CA . LEU A 1 188 ? -32.005 40.945 -31.005 1.00 59.21 171 LEU X CA 1
ATOM 1177 C C . LEU A 1 188 ? -30.915 40.720 -32.038 1.00 62.60 171 LEU X C 1
ATOM 1178 O O . LEU A 1 188 ? -30.975 39.760 -32.797 1.00 64.79 171 LEU X O 1
ATOM 1183 N N . ARG A 1 189 ? -29.930 41.607 -32.096 1.00 68.30 172 ARG X N 1
ATOM 1184 C CA . ARG A 1 189 ? -28.840 41.416 -33.056 1.00 72.42 172 ARG X CA 1
ATOM 1185 C C . ARG A 1 189 ? -27.987 40.223 -32.581 1.00 69.75 172 ARG X C 1
ATOM 1186 O O . ARG A 1 189 ? -27.665 39.337 -33.362 1.00 58.54 172 ARG X O 1
ATOM 1194 N N . ALA A 1 190 ? -27.701 40.152 -31.282 1.00 63.44 173 ALA X N 1
ATOM 1195 C CA . ALA A 1 190 ? -26.957 39.000 -30.747 1.00 65.82 173 ALA X CA 1
ATOM 1196 C C . ALA A 1 190 ? -27.628 37.668 -31.061 1.00 67.18 173 ALA X C 1
ATOM 1197 O O . ALA A 1 190 ? -26.973 36.725 -31.463 1.00 75.07 173 ALA X O 1
ATOM 1199 N N . ALA A 1 191 ? -28.939 37.612 -30.881 1.00 65.42 174 ALA X N 1
ATOM 1200 C CA . ALA A 1 191 ? -29.720 36.429 -31.148 1.00 65.45 174 ALA X CA 1
ATOM 1201 C C . ALA A 1 191 ? -29.972 36.178 -32.646 1.00 67.97 174 ALA X C 1
ATOM 1202 O O . ALA A 1 191 ? -30.680 35.229 -32.991 1.00 71.44 174 ALA X O 1
ATOM 1204 N N . GLY A 1 192 ? -29.435 37.019 -33.531 1.00 65.30 175 GLY X N 1
ATOM 1205 C CA . GLY A 1 192 ? -29.554 36.780 -34.975 1.00 67.86 175 GLY X CA 1
ATOM 1206 C C . GLY A 1 192 ? -30.895 37.148 -35.584 1.00 70.36 175 GLY X C 1
ATOM 1207 O O . GLY A 1 192 ? -31.388 36.502 -36.532 1.00 75.48 175 GLY X O 1
ATOM 1208 N N . HIS A 1 193 ? -31.474 38.216 -35.054 1.00 67.50 176 HIS X N 1
ATOM 1209 C CA . HIS A 1 193 ? -32.753 38.719 -35.523 1.00 64.44 176 HIS X CA 1
ATOM 1210 C C . HIS A 1 193 ? -32.589 40.158 -35.916 1.00 59.65 176 HIS X C 1
ATOM 1211 O O . HIS A 1 193 ? -31.728 40.851 -35.377 1.00 58.78 176 HIS X O 1
ATOM 1218 N N . ASP A 1 194 ? -33.430 40.621 -36.830 1.00 61.41 177 ASP X N 1
ATOM 1219 C CA . ASP A 1 194 ? -33.395 42.023 -37.216 1.00 65.34 177 ASP X CA 1
ATOM 1220 C C . ASP A 1 194 ? -33.797 42.907 -36.046 1.00 65.50 177 ASP X C 1
ATOM 1221 O O . ASP A 1 194 ? -34.549 42.492 -35.180 1.00 75.31 177 ASP X O 1
ATOM 1226 N N . ALA A 1 195 ? -33.259 44.118 -36.005 1.00 64.85 178 ALA X N 1
ATOM 1227 C CA . ALA A 1 195 ? -33.631 45.093 -34.987 1.00 60.95 178 ALA X CA 1
ATOM 1228 C C . ALA A 1 195 ? -35.084 45.540 -35.125 1.00 60.80 178 ALA X C 1
ATOM 1229 O O . ALA A 1 195 ? -35.712 45.358 -36.180 1.00 54.28 178 ALA X O 1
ATOM 1231 N N . VAL A 1 196 ? -35.619 46.105 -34.039 1.00 55.26 179 VAL X N 1
ATOM 1232 C CA . VAL A 1 196 ? -37.020 46.509 -33.992 1.00 49.77 179 VAL X CA 1
ATOM 1233 C C . VAL A 1 196 ? -37.146 47.865 -33.300 1.00 51.71 179 VAL X C 1
ATOM 1234 O O . VAL A 1 196 ? -36.710 48.044 -32.127 1.00 45.44 179 VAL X O 1
ATOM 1238 N N . HIS A 1 197 ? -37.783 48.800 -34.021 1.00 47.66 180 HIS X N 1
ATOM 1239 C CA . HIS A 1 197 ? -37.972 50.154 -33.521 1.00 50.00 180 HIS X CA 1
ATOM 1240 C C . HIS A 1 197 ? -39.423 50.548 -33.415 1.00 46.12 180 HIS X C 1
ATOM 1241 O O . HIS A 1 197 ? -40.306 49.911 -34.006 1.00 43.87 180 HIS X O 1
ATOM 1248 N N . PRO A 1 198 ? -39.685 51.629 -32.679 1.00 42.89 181 PRO X N 1
ATOM 1249 C CA . PRO A 1 198 ? -41.060 52.057 -32.600 1.00 45.49 181 PRO X CA 1
ATOM 1250 C C . PRO A 1 198 ? -41.644 52.346 -33.980 1.00 50.42 181 PRO X C 1
ATOM 1251 O O . PRO A 1 198 ? -40.947 52.870 -34.813 1.00 58.36 181 PRO X O 1
ATOM 1255 N N . GLN A 1 199 ? -42.865 51.902 -34.252 1.00 63.80 182 GLN X N 1
ATOM 1256 C CA . GLN A 1 199 ? -43.572 52.214 -35.515 1.00 65.27 182 GLN X CA 1
ATOM 1257 C C . GLN A 1 199 ? -44.722 53.102 -35.143 1.00 62.89 182 GLN X C 1
ATOM 1258 O O . GLN A 1 199 ? -45.444 52.807 -34.200 1.00 61.79 182 GLN X O 1
ATOM 1264 N N . PHE A 1 200 ? -44.895 54.196 -35.870 1.00 59.72 183 PHE X N 1
ATOM 1265 C CA . PHE A 1 200 ? -46.074 55.006 -35.682 1.00 59.66 183 PHE X CA 1
ATOM 1266 C C . PHE A 1 200 ? -47.258 54.205 -36.188 1.00 60.22 183 PHE X C 1
ATOM 1267 O O . PHE A 1 200 ? -47.199 53.612 -37.265 1.00 61.29 183 PHE X O 1
ATOM 1275 N N . THR A 1 201 ? -48.329 54.176 -35.401 1.00 58.78 184 THR X N 1
ATOM 1276 C CA . THR A 1 201 ? -49.443 53.242 -35.663 1.00 59.06 184 THR X CA 1
ATOM 1277 C C . THR A 1 201 ? -50.454 53.757 -36.695 1.00 61.00 184 THR X C 1
ATOM 1278 O O . THR A 1 201 ? -51.296 53.002 -37.166 1.00 57.31 184 THR X O 1
ATOM 1282 N N . GLY A 1 202 ? -50.382 55.053 -37.000 1.00 56.41 185 GLY X N 1
ATOM 1283 C CA . GLY A 1 202 ? -51.372 55.716 -37.807 1.00 54.01 185 GLY X CA 1
ATOM 1284 C C . GLY A 1 202 ? -52.441 56.381 -36.955 1.00 52.88 185 GLY X C 1
ATOM 1285 O O . GLY A 1 202 ? -53.274 57.147 -37.474 1.00 50.86 185 GLY X O 1
ATOM 1286 N N . THR A 1 203 ? -52.432 56.108 -35.658 1.00 43.28 186 THR X N 1
ATOM 1287 C CA . THR A 1 203 ? -53.460 56.638 -34.823 1.00 46.95 186 THR X CA 1
ATOM 1288 C C . THR A 1 203 ? -52.879 57.725 -33.977 1.00 42.70 186 THR X C 1
ATOM 1289 O O . THR A 1 203 ? -51.790 57.534 -33.462 1.00 47.15 186 THR X O 1
ATOM 1293 N N . SER A 1 204 ? -53.604 58.825 -33.766 1.00 39.83 187 SER X N 1
ATOM 1294 C CA . SER A 1 204 ? -53.153 59.873 -32.813 1.00 44.47 187 SER X CA 1
ATOM 1295 C C . SER A 1 204 ? -54.201 60.165 -31.791 1.00 44.33 187 SER X C 1
ATOM 1296 O O . SER A 1 204 ? -55.373 59.885 -32.014 1.00 48.01 187 SER X O 1
ATOM 1299 N N . ALA A 1 205 ? -53.794 60.722 -30.658 1.00 45.40 188 ALA X N 1
ATOM 1300 C CA . ALA A 1 205 ? -54.760 60.966 -29.576 1.00 49.26 188 ALA X CA 1
ATOM 1301 C C . ALA A 1 205 ? -54.771 62.420 -29.104 1.00 47.66 188 ALA X C 1
ATOM 1302 O O . ALA A 1 205 ? -53.796 62.894 -28.626 1.00 46.88 188 ALA X O 1
ATOM 1304 N N . TYR A 1 206 ? -55.881 63.112 -29.239 1.00 50.34 189 TYR X N 1
ATOM 1305 C CA . TYR A 1 206 ? -56.055 64.384 -28.581 1.00 51.88 189 TYR X CA 1
ATOM 1306 C C . TYR A 1 206 ? -56.580 64.134 -27.182 1.00 54.49 189 TYR X C 1
ATOM 1307 O O . TYR A 1 206 ? -57.535 63.383 -26.994 1.00 59.54 189 TYR X O 1
ATOM 1316 N N . ARG A 1 207 ? -55.980 64.776 -26.202 1.00 55.72 190 ARG X N 1
ATOM 1317 C CA . ARG A 1 207 ? -56.279 64.497 -24.816 1.00 54.85 190 ARG X CA 1
ATOM 1318 C C . ARG A 1 207 ? -56.522 65.795 -24.100 1.00 53.82 190 ARG X C 1
ATOM 1319 O O . ARG A 1 207 ? -55.851 66.788 -24.364 1.00 55.51 190 ARG X O 1
ATOM 1327 N N . GLY A 1 208 ? -57.487 65.792 -23.194 1.00 51.88 191 GLY X N 1
ATOM 1328 C CA . GLY A 1 208 ? -57.851 66.971 -22.436 1.00 48.36 191 GLY X CA 1
ATOM 1329 C C . GLY A 1 208 ? -58.262 66.587 -21.029 1.00 53.51 191 GLY X C 1
ATOM 1330 O O . GLY A 1 208 ? -58.436 65.406 -20.729 1.00 53.36 191 GLY X O 1
ATOM 1331 N N . LEU A 1 209 ? -58.422 67.591 -20.170 1.00 51.52 192 LEU X N 1
ATOM 1332 C CA . LEU A 1 209 ? -58.772 67.375 -18.783 1.00 54.71 192 LEU X CA 1
ATOM 1333 C C . LEU A 1 209 ? -59.762 68.441 -18.473 1.00 57.75 192 LEU X C 1
ATOM 1334 O O . LEU A 1 209 ? -59.443 69.609 -18.577 1.00 67.65 192 LEU X O 1
ATOM 1339 N N . VAL A 1 210 ? -60.980 68.089 -18.123 1.00 58.87 193 VAL X N 1
ATOM 1340 C CA . VAL A 1 210 ? -61.989 69.137 -18.029 1.00 58.79 193 VAL X CA 1
ATOM 1341 C C . VAL A 1 210 ? -62.793 69.096 -16.758 1.00 62.08 193 VAL X C 1
ATOM 1342 O O . VAL A 1 210 ? -63.154 68.025 -16.253 1.00 64.69 193 VAL X O 1
ATOM 1346 N N . GLU A 1 211 ? -63.062 70.294 -16.253 1.00 68.11 194 GLU X N 1
ATOM 1347 C CA . GLU A 1 211 ? -63.753 70.477 -14.990 1.00 71.65 194 GLU X CA 1
ATOM 1348 C C . GLU A 1 211 ? -65.184 69.990 -15.207 1.00 61.57 194 GLU X C 1
ATOM 1349 O O . GLU A 1 211 ? -65.900 70.501 -16.079 1.00 60.55 194 GLU X O 1
ATOM 1355 N N . THR A 1 212 ? -65.577 68.971 -14.453 1.00 52.88 195 THR X N 1
ATOM 1356 C CA . THR A 1 212 ? -66.900 68.380 -14.593 1.00 55.09 195 THR X CA 1
ATOM 1357 C C . THR A 1 212 ? -68.043 69.414 -14.500 1.00 59.81 195 THR X C 1
ATOM 1358 O O . THR A 1 212 ? -68.883 69.480 -15.388 1.00 58.37 195 THR X O 1
ATOM 1362 N N . SER A 1 213 ? -68.039 70.264 -13.470 1.00 66.11 196 SER X N 1
ATOM 1363 C CA . SER A 1 213 ? -69.070 71.300 -13.330 1.00 61.99 196 SER X CA 1
ATOM 1364 C C . SER A 1 213 ? -69.294 72.020 -14.628 1.00 55.70 196 SER X C 1
ATOM 1365 O O . SER A 1 213 ? -70.416 72.240 -15.021 1.00 64.58 196 SER X O 1
ATOM 1368 N N . ALA A 1 214 ? -68.223 72.348 -15.320 1.00 54.84 197 ALA X N 1
ATOM 1369 C CA . ALA A 1 214 ? -68.334 73.115 -16.553 1.00 57.98 197 ALA X CA 1
ATOM 1370 C C . ALA A 1 214 ? -69.132 72.407 -17.610 1.00 58.64 197 ALA X C 1
ATOM 1371 O O . ALA A 1 214 ? -69.801 73.049 -18.419 1.00 68.46 197 ALA X O 1
ATOM 1373 N N . LEU A 1 215 ? -69.034 71.081 -17.601 1.00 64.51 198 LEU X N 1
ATOM 1374 C CA . LEU A 1 215 ? -69.697 70.212 -18.575 1.00 62.20 198 LEU X CA 1
ATOM 1375 C C . LEU A 1 215 ? -71.112 69.842 -18.178 1.00 66.26 198 LEU X C 1
ATOM 1376 O O . LEU A 1 215 ? -71.963 69.634 -19.046 1.00 70.69 198 LEU X O 1
ATOM 1381 N N . ARG A 1 216 ? -71.376 69.717 -16.882 1.00 69.21 199 ARG X N 1
ATOM 1382 C CA . ARG A 1 216 ? -72.739 69.494 -16.456 1.00 68.88 199 ARG X CA 1
ATOM 1383 C C . ARG A 1 216 ? -73.565 70.695 -16.881 1.00 66.82 199 ARG X C 1
ATOM 1384 O O . ARG A 1 216 ? -74.685 70.529 -17.346 1.00 66.98 199 ARG X O 1
ATOM 1392 N N . GLU A 1 217 ? -73.007 71.902 -16.744 1.00 65.16 200 GLU X N 1
ATOM 1393 C CA . GLU A 1 217 ? -73.710 73.108 -17.196 1.00 70.14 200 GLU X CA 1
ATOM 1394 C C . GLU A 1 217 ? -74.066 72.964 -18.667 1.00 68.02 200 GLU X C 1
ATOM 1395 O O . GLU A 1 217 ? -75.235 73.109 -19.067 1.00 71.24 200 GLU X O 1
ATOM 1401 N N . ALA A 1 218 ? -73.062 72.641 -19.467 1.00 61.16 201 ALA X N 1
ATOM 1402 C CA . ALA A 1 218 ? -73.266 72.557 -20.888 1.00 64.19 201 ALA X CA 1
ATOM 1403 C C . ALA A 1 218 ? -74.292 71.494 -21.164 1.00 68.45 201 ALA X C 1
ATOM 1404 O O . ALA A 1 218 ? -75.198 71.711 -21.971 1.00 73.21 201 ALA X O 1
ATOM 1406 N N . TYR A 1 219 ? -74.198 70.370 -20.451 1.00 71.03 202 TYR X N 1
ATOM 1407 C CA . TYR A 1 219 ? -75.081 69.216 -20.726 1.00 71.61 202 TYR X CA 1
ATOM 1408 C C . TYR A 1 219 ? -76.534 69.577 -20.403 1.00 68.96 202 TYR X C 1
ATOM 1409 O O . TYR A 1 219 ? -77.449 69.385 -21.230 1.00 63.87 202 TYR X O 1
ATOM 1418 N N . GLN A 1 220 ? -76.721 70.107 -19.200 1.00 74.88 203 GLN X N 1
ATOM 1419 C CA . GLN A 1 220 ? -77.992 70.684 -18.778 1.00 75.92 203 GLN X CA 1
ATOM 1420 C C . GLN A 1 220 ? -78.474 71.678 -19.850 1.00 78.14 203 GLN X C 1
ATOM 1421 O O . GLN A 1 220 ? -79.582 71.548 -20.351 1.00 68.13 203 GLN X O 1
ATOM 1427 N N . ALA A 1 221 ? -77.618 72.634 -20.237 1.00 81.73 204 ALA X N 1
ATOM 1428 C CA . ALA A 1 221 ? -77.998 73.654 -21.236 1.00 75.39 204 ALA X CA 1
ATOM 1429 C C . ALA A 1 221 ? -78.552 73.061 -22.522 1.00 70.49 204 ALA X C 1
ATOM 1430 O O . ALA A 1 221 ? -79.456 73.632 -23.094 1.00 74.58 204 ALA X O 1
ATOM 1432 N N . ALA A 1 222 ? -78.057 71.905 -22.955 1.00 70.00 205 ALA X N 1
ATOM 1433 C CA . ALA A 1 222 ? -78.527 71.300 -24.208 1.00 67.03 205 ALA X CA 1
ATOM 1434 C C . ALA A 1 222 ? -79.414 70.080 -24.027 1.00 71.18 205 ALA X C 1
ATOM 1435 O O . ALA A 1 222 ? -79.593 69.310 -24.985 1.00 72.43 205 ALA X O 1
ATOM 1437 N N . SER A 1 223 ? -79.964 69.894 -22.824 1.00 73.25 206 SER X N 1
ATOM 1438 C CA . SER A 1 223 ? -80.864 68.758 -22.532 1.00 76.90 206 SER X CA 1
ATOM 1439 C C . SER A 1 223 ? -80.198 67.413 -22.763 1.00 77.35 206 SER X C 1
ATOM 1440 O O . SER A 1 223 ? -80.800 66.530 -23.364 1.00 74.99 206 SER X O 1
ATOM 1443 N N . LEU A 1 224 ? -78.962 67.251 -22.299 1.00 75.60 207 LEU X N 1
ATOM 1444 C CA . LEU A 1 224 ? -78.256 65.988 -22.500 1.00 70.71 207 LEU X CA 1
ATOM 1445 C C . LEU A 1 224 ? -78.220 65.145 -21.242 1.00 68.23 207 LEU X C 1
ATOM 1446 O O . LEU A 1 224 ? -78.278 65.651 -20.116 1.00 66.49 207 LEU X O 1
ATOM 1451 N N . ASP A 1 225 ? -78.093 63.845 -21.443 1.00 63.58 208 ASP X N 1
ATOM 1452 C CA . ASP A 1 225 ? -78.122 62.917 -20.333 1.00 61.31 208 ASP X CA 1
ATOM 1453 C C . ASP A 1 225 ? -76.879 63.129 -19.521 1.00 60.97 208 ASP X C 1
ATOM 1454 O O . ASP A 1 225 ? -75.782 62.978 -20.030 1.00 63.27 208 ASP X O 1
ATOM 1459 N N . GLU A 1 226 ? -77.040 63.472 -18.257 1.00 65.00 209 GLU X N 1
ATOM 1460 C CA . GLU A 1 226 ? -75.894 63.765 -17.385 1.00 64.80 209 GLU X CA 1
ATOM 1461 C C . GLU A 1 226 ? -75.207 62.488 -16.871 1.00 59.42 209 GLU X C 1
ATOM 1462 O O . GLU A 1 226 ? -74.127 62.532 -16.298 1.00 55.59 209 GLU X O 1
ATOM 1468 N N . HIS A 1 227 ? -75.829 61.342 -17.111 1.00 58.60 210 HIS X N 1
ATOM 1469 C CA . HIS A 1 227 ? -75.215 60.034 -16.848 1.00 57.90 210 HIS X CA 1
ATOM 1470 C C . HIS A 1 227 ? -73.892 59.871 -17.579 1.00 56.17 210 HIS X C 1
ATOM 1471 O O . HIS A 1 227 ? -72.964 59.228 -17.093 1.00 67.57 210 HIS X O 1
ATOM 1478 N N . LEU A 1 228 ? -73.786 60.495 -18.735 1.00 52.93 211 LEU X N 1
ATOM 1479 C CA . LEU A 1 228 ? -72.621 60.328 -19.573 1.00 57.06 211 LEU X CA 1
ATOM 1480 C C . LEU A 1 228 ? -71.360 60.905 -18.950 1.00 57.18 211 LEU X C 1
ATOM 1481 O O . LEU A 1 228 ? -70.216 60.616 -19.422 1.00 52.12 211 LEU X O 1
ATOM 1486 N N . LEU A 1 229 ? -71.576 61.736 -17.920 1.00 52.16 212 LEU X N 1
ATOM 1487 C CA . LEU A 1 229 ? -70.493 62.399 -17.186 1.00 49.65 212 LEU X CA 1
ATOM 1488 C C . LEU A 1 229 ? -70.141 61.734 -15.850 1.00 50.64 212 LEU X C 1
ATOM 1489 O O . LEU A 1 229 ? -69.199 62.155 -15.175 1.00 68.94 212 LEU X O 1
ATOM 1494 N N . ASN A 1 230 ? -70.899 60.729 -15.456 1.00 47.51 213 ASN X N 1
ATOM 1495 C CA . ASN A 1 230 ? -70.729 60.129 -14.149 1.00 50.39 213 ASN X CA 1
ATOM 1496 C C . ASN A 1 230 ? -70.145 58.754 -14.224 1.00 47.85 213 ASN X C 1
ATOM 1497 O O . ASN A 1 230 ? -69.775 58.200 -13.211 1.00 47.82 213 ASN X O 1
ATOM 1502 N N . VAL A 1 231 ? -70.126 58.194 -15.432 1.00 51.04 214 VAL X N 1
ATOM 1503 C CA . VAL A 1 231 ? -69.753 56.801 -15.702 1.00 44.74 214 VAL X CA 1
ATOM 1504 C C . VAL A 1 231 ? -68.833 56.845 -16.917 1.00 43.01 214 VAL X C 1
ATOM 1505 O O . VAL A 1 231 ? -68.968 57.706 -17.766 1.00 43.18 214 VAL X O 1
ATOM 1509 N N . PRO A 1 232 ? -67.834 55.991 -16.975 1.00 43.04 215 PRO X N 1
ATOM 1510 C CA . PRO A 1 232 ? -66.923 56.104 -18.110 1.00 43.45 215 PRO X CA 1
ATOM 1511 C C . PRO A 1 232 ? -67.605 55.719 -19.417 1.00 43.98 215 PRO X C 1
ATOM 1512 O O . PRO A 1 232 ? -68.384 54.777 -19.430 1.00 39.57 215 PRO 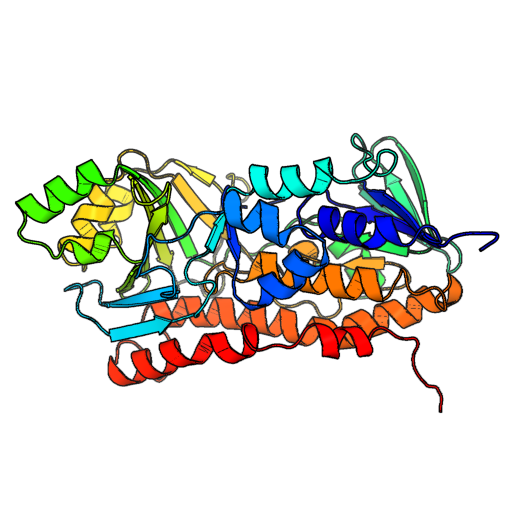X O 1
ATOM 1516 N N . GLN A 1 233 ? -67.284 56.417 -20.498 1.00 42.88 216 GLN X N 1
ATOM 1517 C CA . GLN A 1 233 ? -67.924 56.220 -21.816 1.00 42.71 216 GLN X CA 1
ATOM 1518 C C . GLN A 1 233 ? -66.881 56.031 -22.943 1.00 44.91 216 GLN X C 1
ATOM 1519 O O . GLN A 1 233 ? -65.798 56.622 -22.913 1.00 39.71 216 GLN X O 1
ATOM 1525 N N . MET A 1 234 ? -67.215 55.226 -23.945 1.00 41.99 217 MET X N 1
ATOM 1526 C CA . MET A 1 234 ? -66.523 55.265 -25.209 1.00 40.51 217 MET X CA 1
ATOM 1527 C C . MET A 1 234 ? -67.521 55.453 -26.285 1.00 40.20 217 MET X C 1
ATOM 1528 O O . MET A 1 234 ? -68.460 54.661 -26.377 1.00 40.88 217 MET X O 1
ATOM 1533 N N . TYR A 1 235 ? -67.278 56.432 -27.149 1.00 41.85 218 TYR X N 1
ATOM 1534 C CA . TYR A 1 235 ? -68.117 56.696 -28.317 1.00 39.99 218 TYR X CA 1
ATOM 1535 C C . TYR A 1 235 ? -67.403 56.315 -29.578 1.00 38.28 218 TYR X C 1
ATOM 1536 O O . TYR A 1 235 ? -66.342 56.827 -29.866 1.00 42.57 218 TYR X O 1
ATOM 1545 N N . LEU A 1 236 ? -68.023 55.447 -30.350 1.00 42.82 219 LEU X N 1
ATOM 1546 C CA . LEU A 1 236 ? -67.459 54.898 -31.597 1.00 45.21 219 LEU X CA 1
ATOM 1547 C C . LEU A 1 236 ? -67.922 55.646 -32.822 1.00 42.03 219 LEU X C 1
ATOM 1548 O O . LEU A 1 236 ? -69.055 55.999 -32.919 1.00 47.92 219 LEU X O 1
ATOM 1553 N N . ILE A 1 237 ? -67.017 55.872 -33.746 1.00 44.76 220 ILE X N 1
ATOM 1554 C CA . ILE A 1 237 ? -67.334 56.378 -35.065 1.00 44.30 220 ILE X CA 1
ATOM 1555 C C . ILE A 1 237 ? -66.320 55.829 -36.095 1.00 45.62 220 ILE X C 1
ATOM 1556 O O . ILE A 1 237 ? -65.312 55.253 -35.720 1.00 48.65 220 ILE X O 1
ATOM 1561 N N . GLU A 1 238 ? -66.558 55.984 -37.391 1.00 50.31 221 GLU X N 1
ATOM 1562 C CA . GLU A 1 238 ? -65.577 55.480 -38.375 1.00 52.38 221 GLU X CA 1
ATOM 1563 C C . GLU A 1 238 ? -64.223 56.171 -38.239 1.00 47.09 221 GLU X C 1
ATOM 1564 O O . GLU A 1 238 ? -64.158 57.373 -38.183 1.00 40.74 221 GLU X O 1
ATOM 1570 N N . ASP A 1 239 ? -63.161 55.384 -38.153 1.00 47.10 222 ASP X N 1
ATOM 1571 C CA . ASP A 1 239 ? -61.798 55.889 -37.961 1.00 54.97 222 ASP X CA 1
ATOM 1572 C C . ASP A 1 239 ? -61.559 56.805 -36.729 1.00 50.65 222 ASP X C 1
ATOM 1573 O O . ASP A 1 239 ? -60.597 57.549 -36.678 1.00 56.85 222 ASP X O 1
ATOM 1578 N N . GLY A 1 240 ? -62.396 56.723 -35.717 1.00 45.68 223 GLY X N 1
ATOM 1579 C CA . GLY A 1 240 ? -62.108 57.414 -34.480 1.00 50.80 223 GLY X CA 1
ATOM 1580 C C . GLY A 1 240 ? -62.869 56.880 -33.276 1.00 49.87 223 GLY X C 1
ATOM 1581 O O . GLY A 1 240 ? -63.748 56.040 -33.416 1.00 48.44 223 GLY X O 1
ATOM 1582 N N . HIS A 1 241 ? -62.530 57.377 -32.093 1.00 45.76 224 HIS X N 1
ATOM 1583 C CA . HIS A 1 241 ? -63.371 57.179 -30.897 1.00 43.74 224 HIS X CA 1
ATOM 1584 C C . HIS A 1 241 ? -62.958 58.090 -29.775 1.00 44.48 224 HIS X C 1
ATOM 1585 O O . HIS A 1 241 ? -61.858 58.608 -29.762 1.00 50.69 224 HIS X O 1
ATOM 1592 N N . VAL A 1 242 ? -63.865 58.316 -28.854 1.00 43.32 225 VAL X N 1
ATOM 1593 C CA . VAL A 1 242 ? -63.635 59.276 -27.825 1.00 46.79 225 VAL X CA 1
ATOM 1594 C C . VAL A 1 242 ? -63.958 58.561 -26.564 1.00 48.48 225 VAL X C 1
ATOM 1595 O O . VAL A 1 242 ? -65.023 57.937 -26.480 1.00 44.75 225 VAL X O 1
ATOM 1599 N N . LEU A 1 243 ? -63.073 58.642 -25.578 1.00 49.30 226 LEU X N 1
ATOM 1600 C CA . LEU A 1 243 ? -63.416 58.059 -24.292 1.00 47.62 226 LEU X CA 1
ATOM 1601 C C . LEU A 1 243 ? -63.390 59.050 -23.172 1.00 47.42 226 LEU X C 1
ATOM 1602 O O . LEU A 1 243 ? -62.602 59.994 -23.179 1.00 57.95 226 LEU X O 1
ATOM 1607 N N . THR A 1 244 ? -64.281 58.879 -22.218 1.00 43.12 227 THR X N 1
ATOM 1608 C CA . THR A 1 244 ? -64.256 59.728 -21.063 1.00 40.34 227 THR X CA 1
ATOM 1609 C C . THR A 1 244 ? -64.382 58.935 -19.808 1.00 39.46 227 THR X C 1
ATOM 1610 O O . THR A 1 244 ? -64.949 57.846 -19.815 1.00 40.27 227 THR X O 1
ATOM 1614 N N . PHE A 1 245 ? -63.801 59.466 -18.733 1.00 42.57 228 PHE X N 1
ATOM 1615 C CA . PHE A 1 245 ? -63.975 58.914 -17.407 1.00 43.53 228 PHE X CA 1
ATOM 1616 C C . PHE A 1 245 ? -63.699 59.888 -16.312 1.00 46.22 228 PHE X C 1
ATOM 1617 O O . PHE A 1 245 ? -62.806 60.675 -16.420 1.00 54.37 228 PHE X O 1
ATOM 1625 N N . PRO A 1 246 ? -64.489 59.852 -15.246 1.00 53.25 229 PRO X N 1
ATOM 1626 C CA . PRO A 1 246 ? -64.256 60.876 -14.262 1.00 54.46 229 PRO X CA 1
ATOM 1627 C C . PRO A 1 246 ? -63.089 60.497 -13.384 1.00 56.01 229 PRO X C 1
ATOM 1628 O O . PRO A 1 246 ? -62.839 59.296 -13.167 1.00 52.26 229 PRO X O 1
ATOM 1632 N N . VAL A 1 247 ? -62.384 61.531 -12.932 1.00 52.78 230 VAL X N 1
ATOM 1633 C CA . VAL A 1 247 ? -61.333 61.430 -11.931 1.00 55.19 230 VAL X CA 1
ATOM 1634 C C . VAL A 1 247 ? -61.547 62.517 -10.846 1.00 61.74 230 VAL X C 1
ATOM 1635 O O . VAL A 1 247 ? -62.538 63.268 -10.892 1.00 67.13 230 VAL X O 1
ATOM 1639 N N . LYS A 1 248 ? -60.639 62.593 -9.868 1.00 67.08 231 LYS X N 1
ATOM 1640 C CA . LYS A 1 248 ? -60.829 63.420 -8.652 1.00 61.09 231 LYS X CA 1
ATOM 1641 C C . LYS A 1 248 ? -62.213 63.208 -8.067 1.00 58.68 231 LYS X C 1
ATOM 1642 O O . LYS A 1 248 ? -62.992 64.148 -7.911 1.00 62.08 231 LYS X O 1
ATOM 1648 N N . LYS A 1 249 ? -62.524 61.956 -7.774 1.00 58.76 232 LYS X N 1
ATOM 1649 C CA . LYS A 1 249 ? -63.831 61.597 -7.297 1.00 70.76 232 LYS X CA 1
ATOM 1650 C C . LYS A 1 249 ? -64.872 62.455 -7.987 1.00 69.70 232 LYS X C 1
ATOM 1651 O O . LYS A 1 249 ? -65.655 63.142 -7.342 1.00 68.39 232 LYS X O 1
ATOM 1657 N N . GLY A 1 250 ? -64.828 62.446 -9.319 1.00 67.93 233 GLY X N 1
ATOM 1658 C CA . GLY A 1 250 ? -65.909 62.976 -10.135 1.00 60.54 233 GLY X CA 1
ATOM 1659 C C . GLY A 1 250 ? -65.776 64.382 -10.642 1.00 57.14 233 GLY X C 1
ATOM 1660 O O . GLY A 1 250 ? -66.547 64.776 -11.489 1.00 62.57 233 GLY X O 1
ATOM 1661 N N . LYS A 1 251 ? -64.819 65.145 -10.139 1.00 58.70 234 LYS X N 1
ATOM 1662 C CA . LYS A 1 251 ? -64.789 66.596 -10.389 1.00 63.59 234 LYS X CA 1
ATOM 1663 C C . LYS A 1 251 ? -64.005 66.989 -11.636 1.00 62.91 234 LYS X C 1
ATOM 1664 O O . LYS A 1 251 ? -64.130 68.100 -12.140 1.00 66.22 234 LYS X O 1
ATOM 1670 N N . LEU A 1 252 ? -63.198 66.079 -12.145 1.00 60.52 235 LEU X N 1
ATOM 1671 C CA . LEU A 1 252 ? -62.632 66.263 -13.448 1.00 56.96 235 LEU X CA 1
ATOM 1672 C C . LEU A 1 252 ? -63.027 65.095 -14.352 1.00 59.05 235 LEU X C 1
ATOM 1673 O O . LEU A 1 252 ? -63.317 63.960 -13.893 1.00 51.63 235 LEU X O 1
ATOM 1678 N N . ILE A 1 253 ? -63.001 65.396 -15.650 1.00 57.47 236 ILE X N 1
ATOM 1679 C CA . ILE A 1 253 ? -63.216 64.419 -16.703 1.00 49.50 236 ILE X CA 1
ATOM 1680 C C . ILE A 1 253 ? -62.007 64.305 -17.587 1.00 47.88 236 ILE X C 1
ATOM 1681 O O . ILE A 1 253 ? -61.554 65.302 -18.166 1.00 46.96 236 ILE X O 1
ATOM 1686 N N . ILE A 1 254 ? -61.479 63.092 -17.708 1.00 46.24 237 ILE X N 1
ATOM 1687 C CA . ILE A 1 254 ? -60.497 62.823 -18.754 1.00 49.17 237 ILE X CA 1
ATOM 1688 C C . ILE A 1 254 ? -61.175 62.511 -20.094 1.00 48.91 237 ILE X C 1
ATOM 1689 O O . ILE A 1 254 ? -62.071 61.675 -20.178 1.00 49.35 237 ILE X O 1
ATOM 1694 N N . ILE A 1 255 ? -60.713 63.167 -21.147 1.00 48.55 238 ILE X N 1
ATOM 1695 C CA . ILE A 1 255 ? -61.281 62.998 -22.473 1.00 46.55 238 ILE X CA 1
ATOM 1696 C C . ILE A 1 255 ? -60.161 62.664 -23.402 1.00 48.63 238 ILE X C 1
ATOM 1697 O O . ILE A 1 255 ? -59.197 63.416 -23.444 1.00 53.12 238 ILE X O 1
ATOM 1702 N N . VAL A 1 256 ? -60.248 61.544 -24.121 1.00 43.34 239 VAL X N 1
ATOM 1703 C CA . VAL A 1 256 ? -59.227 61.239 -25.086 1.00 44.97 239 VAL X CA 1
ATOM 1704 C C . VAL A 1 256 ? -59.888 60.926 -26.402 1.00 48.10 239 VAL X C 1
ATOM 1705 O O . VAL A 1 256 ? -60.635 59.957 -26.530 1.00 51.97 239 VAL X O 1
ATOM 1709 N N . ALA A 1 257 ? -59.585 61.741 -27.394 1.00 51.37 240 ALA X N 1
ATOM 1710 C CA . ALA A 1 257 ? -60.219 61.622 -28.695 1.00 47.19 240 ALA X CA 1
ATOM 1711 C C . ALA A 1 257 ? -59.202 61.031 -29.627 1.00 46.54 240 ALA X C 1
ATOM 1712 O O . ALA A 1 257 ? -58.147 61.638 -29.864 1.00 45.24 240 ALA X O 1
ATOM 1714 N N . PHE A 1 258 ? -59.509 59.831 -30.131 1.00 43.11 241 PHE X N 1
ATOM 1715 C CA . PHE A 1 258 ? -58.598 59.072 -30.973 1.00 41.27 241 PHE X CA 1
ATOM 1716 C C . PHE A 1 258 ? -58.932 59.268 -32.417 1.00 42.66 241 PHE X C 1
ATOM 1717 O O . PHE A 1 258 ? -60.093 59.171 -32.765 1.00 43.19 241 PHE X O 1
ATOM 1725 N N . VAL A 1 259 ? -57.941 59.522 -33.274 1.00 48.38 242 VAL X N 1
ATOM 1726 C CA . VAL A 1 259 ? -58.204 59.562 -34.735 1.00 53.62 242 VAL X CA 1
ATOM 1727 C C . VAL A 1 259 ? -57.222 58.690 -35.504 1.00 50.96 242 VAL X C 1
ATOM 1728 O O . VAL A 1 259 ? -56.075 58.559 -35.112 1.00 48.17 242 VAL X O 1
ATOM 1732 N N . SER A 1 260 ? -57.688 58.106 -36.601 1.00 49.76 243 SER X N 1
ATOM 1733 C CA . SER A 1 260 ? -56.893 57.152 -37.348 1.00 55.38 243 SER X CA 1
ATOM 1734 C C . SER A 1 260 ? -56.973 57.390 -38.850 1.00 59.29 243 SER X C 1
ATOM 1735 O O . SER A 1 260 ? -58.036 57.672 -39.387 1.00 61.17 243 SER X O 1
ATOM 1738 N N . ASP A 1 261 ? -55.831 57.309 -39.522 1.00 71.39 244 ASP X N 1
ATOM 1739 C CA . ASP A 1 261 ? -55.799 57.309 -40.977 1.00 84.68 244 ASP X CA 1
ATOM 1740 C C . ASP A 1 261 ? -55.328 55.921 -41.361 1.00 85.48 244 ASP X C 1
ATOM 1741 O O . ASP A 1 261 ? -54.269 55.478 -40.911 1.00 82.71 244 ASP X O 1
ATOM 1746 N N . ARG A 1 262 ? -56.137 55.223 -42.156 1.00 89.12 245 ARG X N 1
ATOM 1747 C CA . ARG A 1 262 ? -55.772 53.891 -42.644 1.00 96.15 245 ARG X CA 1
ATOM 1748 C C . ARG A 1 262 ? -55.604 53.886 -44.179 1.00 98.33 245 ARG X C 1
ATOM 1749 O O . ARG A 1 262 ? -55.968 52.914 -44.830 1.00 95.58 245 ARG X O 1
ATOM 1757 N N . SER A 1 263 ? -55.029 54.974 -44.723 1.00 107.68 246 SER X N 1
ATOM 1758 C CA . SER A 1 263 ? -54.785 55.152 -46.173 1.00 103.72 246 SER X CA 1
ATOM 1759 C C . SER A 1 263 ? -53.487 54.454 -46.588 1.00 104.69 246 SER X C 1
ATOM 1760 O O . SER A 1 263 ? -53.474 53.562 -47.453 1.00 93.00 246 SER X O 1
ATOM 1763 N N . VAL A 1 264 ? -52.391 54.886 -45.971 1.00 111.21 247 VAL X N 1
ATOM 1764 C CA . VAL A 1 264 ? -51.106 54.216 -46.153 1.00 119.19 247 VAL X CA 1
ATOM 1765 C C . VAL A 1 264 ? -51.185 52.881 -45.418 1.00 115.40 247 VAL X C 1
ATOM 1766 O O . VAL A 1 264 ? -51.781 52.788 -44.341 1.00 99.41 247 VAL X O 1
ATOM 1770 N N . ALA A 1 265 ? -50.618 51.848 -46.035 1.00 125.29 248 ALA X N 1
ATOM 1771 C CA . ALA A 1 265 ? -50.546 50.519 -45.429 1.00 132.13 248 ALA X CA 1
ATOM 1772 C C . ALA A 1 265 ? -49.495 50.453 -44.296 1.00 131.34 248 ALA X C 1
ATOM 1773 O O . ALA A 1 265 ? -49.561 49.549 -43.462 1.00 124.62 248 ALA X O 1
ATOM 1775 N N . LYS A 1 266 ? -48.534 51.391 -44.279 1.00 133.34 249 LYS X N 1
ATOM 1776 C CA . LYS A 1 266 ? -47.579 51.567 -43.147 1.00 133.16 249 LYS X CA 1
ATOM 1777 C C . LYS A 1 266 ? -47.191 53.060 -42.922 1.00 126.08 249 LYS X C 1
ATOM 1778 O O . LYS A 1 266 ? -46.235 53.556 -43.540 1.00 109.20 249 LYS X O 1
ATOM 1784 N N . PRO A 1 267 ? -47.933 53.770 -42.024 1.00 121.14 250 PRO X N 1
ATOM 1785 C CA . PRO A 1 267 ? -47.825 55.241 -41.857 1.00 112.16 250 PRO X CA 1
ATOM 1786 C C . PRO A 1 267 ? -46.557 55.774 -41.162 1.00 100.38 250 PRO X C 1
ATOM 1787 O O . PRO A 1 267 ? -45.825 55.009 -40.527 1.00 96.67 250 PRO X O 1
ATOM 1791 N N . GLN A 1 268 ? -46.333 57.090 -41.272 1.00 90.93 251 GLN X N 1
ATOM 1792 C CA . GLN A 1 268 ? -45.067 57.715 -40.873 1.00 85.33 251 GLN X CA 1
ATOM 1793 C C . GLN A 1 268 ? -45.246 58.907 -39.941 1.00 76.43 251 GLN X C 1
ATOM 1794 O O . GLN A 1 268 ? -46.172 59.703 -40.091 1.00 67.62 251 GLN X O 1
ATOM 1800 N N . TRP A 1 269 ? -44.338 59.018 -38.978 1.00 74.91 252 TRP X N 1
ATOM 1801 C CA . TRP A 1 269 ? -44.218 60.204 -38.158 1.00 75.89 252 TRP X CA 1
ATOM 1802 C C . TRP A 1 269 ? -42.949 60.977 -38.580 1.00 89.39 252 TRP X C 1
ATOM 1803 O O . TRP A 1 269 ? -41.880 60.369 -38.717 1.00 84.09 252 TRP X O 1
ATOM 1814 N N . PRO A 1 270 ? -43.063 62.310 -38.794 1.00 99.05 253 PRO X N 1
ATOM 1815 C CA . PRO A 1 270 ? -41.931 63.180 -39.120 1.00 98.23 253 PRO X CA 1
ATOM 1816 C C . PRO A 1 270 ? -40.616 62.845 -38.404 1.00 101.59 253 PRO X C 1
ATOM 1817 O O . PRO A 1 270 ? -40.537 62.923 -37.171 1.00 91.16 253 PRO X O 1
ATOM 1821 N N . SER A 1 271 ? -39.606 62.493 -39.214 1.00 112.50 254 SER X N 1
ATOM 1822 C CA . SER A 1 271 ? -38.264 62.035 -38.786 1.00 104.96 254 SER X CA 1
ATOM 1823 C C . SER A 1 271 ? -37.876 62.516 -37.390 1.00 105.69 254 SER X C 1
ATOM 1824 O O . SER A 1 271 ? -37.380 61.743 -36.561 1.00 100.67 254 SER X O 1
ATOM 1827 N N . ASP A 1 272 ? -38.072 63.807 -37.147 1.00 107.39 255 ASP X N 1
ATOM 1828 C CA . ASP A 1 272 ? -37.984 64.336 -35.795 1.00 117.37 255 ASP X CA 1
ATOM 1829 C C . ASP A 1 272 ? -39.018 65.438 -35.591 1.00 111.71 255 ASP X C 1
ATOM 1830 O O . ASP A 1 272 ? -38.817 66.580 -35.990 1.00 87.30 255 ASP X O 1
ATOM 1835 N N . GLN A 1 273 ? -40.165 65.025 -35.061 1.00 111.23 256 GLN X N 1
ATOM 1836 C CA . GLN A 1 273 ? -40.981 65.849 -34.185 1.00 115.09 256 GLN X CA 1
ATOM 1837 C C . GLN A 1 273 ? -40.992 65.056 -32.860 1.00 105.50 256 GLN X C 1
ATOM 1838 O O . GLN A 1 273 ? -40.699 63.858 -32.856 1.00 106.25 256 GLN X O 1
ATOM 1844 N N . PRO A 1 274 ? -41.279 65.713 -31.723 1.00 92.76 257 PRO X N 1
ATOM 1845 C CA . PRO A 1 274 ? -41.552 64.868 -30.564 1.00 89.69 257 PRO X CA 1
ATOM 1846 C C . PRO A 1 274 ? -42.917 64.189 -30.729 1.00 86.12 257 PRO X C 1
ATOM 1847 O O . PRO A 1 274 ? -43.711 64.578 -31.602 1.00 81.73 257 PRO X O 1
ATOM 1851 N N . TRP A 1 275 ? -43.196 63.183 -29.907 1.00 85.23 258 TRP X N 1
ATOM 1852 C CA . TRP A 1 275 ? -44.439 62.425 -30.064 1.00 69.03 258 TRP X CA 1
ATOM 1853 C C . TRP A 1 275 ? -45.609 63.170 -29.502 1.00 63.92 258 TRP X C 1
ATOM 1854 O O . TRP A 1 275 ? -46.725 62.866 -29.849 1.00 69.18 258 TRP X O 1
ATOM 1865 N N . VAL A 1 276 ? -45.343 64.158 -28.656 1.00 64.57 259 VAL X N 1
ATOM 1866 C CA . VAL A 1 276 ? -46.365 65.083 -28.163 1.00 63.67 259 VAL X CA 1
ATOM 1867 C C . VAL A 1 276 ? -46.233 66.471 -28.736 1.00 61.22 259 VAL X C 1
ATOM 1868 O O . VAL A 1 276 ? -45.136 67.004 -28.863 1.00 66.33 259 VAL X O 1
ATOM 1872 N N . ARG A 1 277 ? -47.367 67.080 -29.025 1.00 58.77 260 ARG X N 1
ATOM 1873 C CA . ARG A 1 277 ? -47.409 68.499 -29.296 1.00 59.41 260 ARG X CA 1
ATOM 1874 C C . ARG A 1 277 ? -48.758 69.120 -28.844 1.00 61.25 260 ARG X C 1
ATOM 1875 O O . ARG A 1 277 ? -49.695 68.411 -28.512 1.00 58.16 260 ARG X O 1
ATOM 1883 N N . PRO A 1 278 ? -48.844 70.455 -28.787 1.00 61.30 261 PRO X N 1
ATOM 1884 C CA . PRO A 1 278 ? -50.165 71.037 -28.609 1.00 59.81 261 PRO X CA 1
ATOM 1885 C C . PRO A 1 278 ? -50.955 71.011 -29.915 1.00 54.61 261 PRO X C 1
ATOM 1886 O O . PRO A 1 278 ? -50.398 70.778 -30.977 1.00 57.60 261 PRO X O 1
ATOM 1890 N N . ALA A 1 279 ? -52.250 71.244 -29.821 1.00 56.55 262 ALA X N 1
ATOM 1891 C CA . ALA A 1 279 ? -53.146 71.223 -30.985 1.00 63.07 262 ALA X CA 1
ATOM 1892 C C . ALA A 1 279 ? -54.359 72.037 -30.633 1.00 61.80 262 ALA X C 1
ATOM 1893 O O . ALA A 1 279 ? -54.599 72.312 -29.450 1.00 61.82 262 ALA X O 1
ATOM 1895 N N . THR A 1 280 ? -55.127 72.412 -31.650 1.00 66.13 263 THR X N 1
ATOM 1896 C CA . THR A 1 280 ? -56.271 73.340 -31.482 1.00 67.96 263 THR X CA 1
ATOM 1897 C C . THR A 1 280 ? -57.592 72.627 -31.337 1.00 66.47 263 THR X C 1
ATOM 1898 O O . THR A 1 280 ? -57.780 71.497 -31.839 1.00 72.75 263 THR X O 1
ATOM 1902 N N . THR A 1 281 ? -58.544 73.322 -30.739 1.00 63.61 264 THR X N 1
ATOM 1903 C CA . THR A 1 281 ? -59.849 72.720 -30.526 1.00 74.49 264 THR X CA 1
ATOM 1904 C C . THR A 1 281 ? -60.602 72.398 -31.826 1.00 74.89 264 THR X C 1
ATOM 1905 O O . THR A 1 281 ? -61.525 71.578 -31.810 1.00 73.73 264 THR X O 1
ATOM 1909 N N . ASP A 1 282 ? -60.166 72.962 -32.946 1.00 78.31 265 ASP X N 1
ATOM 1910 C CA . ASP A 1 282 ? -60.847 72.734 -34.246 1.00 89.39 265 ASP X CA 1
ATOM 1911 C C . ASP A 1 282 ? -60.190 71.636 -35.091 1.00 81.62 265 ASP X C 1
ATOM 1912 O O . ASP A 1 282 ? -60.782 71.074 -36.013 1.00 78.56 265 ASP X O 1
ATOM 1917 N N . GLU A 1 283 ? -58.954 71.334 -34.747 1.00 77.29 266 GLU X N 1
ATOM 1918 C CA . GLU A 1 283 ? -58.205 70.298 -35.392 1.00 79.40 266 GLU X CA 1
ATOM 1919 C C . GLU A 1 283 ? -58.789 68.953 -34.939 1.00 79.86 266 GLU X C 1
ATOM 1920 O O . GLU A 1 283 ? -58.660 67.933 -35.640 1.00 74.08 266 GLU X O 1
ATOM 1926 N N . MET A 1 284 ? -59.420 68.964 -33.756 1.00 77.91 267 MET X N 1
ATOM 1927 C CA . MET A 1 284 ? -60.125 67.793 -33.223 1.00 71.43 267 MET X CA 1
ATOM 1928 C C . MET A 1 284 ? -61.477 67.710 -33.876 1.00 75.10 267 MET X C 1
ATOM 1929 O O . MET A 1 284 ? -61.777 66.791 -34.630 1.00 83.12 267 MET X O 1
ATOM 1934 N N . LEU A 1 285 ? -62.290 68.713 -33.582 1.00 79.39 268 LEU X N 1
ATOM 1935 C CA . LEU A 1 285 ? -63.652 68.790 -34.065 1.00 80.65 268 LEU X CA 1
ATOM 1936 C C . LEU A 1 285 ? -63.783 68.485 -35.555 1.00 84.93 268 LEU X C 1
ATOM 1937 O O . LEU A 1 285 ? -64.815 67.968 -35.995 1.00 88.86 268 LEU X O 1
ATOM 1942 N N . HIS A 1 286 ? -62.749 68.803 -36.328 1.00 86.72 269 HIS X N 1
ATOM 1943 C CA . HIS A 1 286 ? -62.778 68.517 -37.749 1.00 92.86 269 HIS X CA 1
ATOM 1944 C C . HIS A 1 286 ? -62.875 67.009 -37.999 1.00 85.86 269 HIS X C 1
ATOM 1945 O O . HIS A 1 286 ? -63.525 66.578 -38.957 1.00 86.22 269 HIS X O 1
ATOM 1952 N N . ARG A 1 287 ? -62.278 66.208 -37.119 1.00 74.60 270 ARG X N 1
ATOM 1953 C CA . ARG A 1 287 ? -62.259 64.755 -37.311 1.00 69.12 270 ARG X CA 1
ATOM 1954 C C . ARG A 1 287 ? -63.506 64.091 -36.750 1.00 62.18 270 ARG X C 1
ATOM 1955 O O . ARG A 1 287 ? -63.852 62.993 -37.152 1.00 65.82 270 ARG X O 1
ATOM 1963 N N . PHE A 1 288 ? -64.209 64.766 -35.855 1.00 54.73 271 PHE X N 1
ATOM 1964 C CA . PHE A 1 288 ? -65.457 64.257 -35.337 1.00 50.04 271 PHE X CA 1
ATOM 1965 C C . PHE A 1 288 ? -66.667 65.052 -35.817 1.00 55.58 271 PHE X C 1
ATOM 1966 O O . PHE A 1 288 ? -67.612 65.268 -35.070 1.00 60.87 271 PHE X O 1
ATOM 1974 N N . ALA A 1 289 ? -66.660 65.439 -37.088 1.00 61.58 272 ALA X N 1
ATOM 1975 C CA . ALA A 1 289 ? -67.808 66.122 -37.710 1.00 63.55 272 ALA X CA 1
ATOM 1976 C C . ALA A 1 289 ? -69.103 65.317 -37.656 1.00 61.98 272 ALA X C 1
ATOM 1977 O O . ALA A 1 289 ? -70.179 65.892 -37.513 1.00 55.61 272 ALA X O 1
ATOM 1979 N N . GLY A 1 290 ? -69.002 63.990 -37.746 1.00 62.86 273 GLY X N 1
ATOM 1980 C CA . GLY A 1 290 ? -70.195 63.135 -37.773 1.00 64.05 273 GLY X CA 1
ATOM 1981 C C . GLY A 1 290 ? -70.850 62.845 -36.426 1.00 67.43 273 GLY X C 1
ATOM 1982 O O . GLY A 1 290 ? -71.851 62.127 -36.363 1.00 67.73 273 GLY X O 1
ATOM 1983 N N . ALA A 1 291 ? -70.293 63.386 -35.347 1.00 62.25 274 ALA X N 1
ATOM 1984 C CA . ALA A 1 291 ? -70.737 63.024 -34.021 1.00 60.85 274 ALA X CA 1
ATOM 1985 C C . ALA A 1 291 ? -71.878 63.883 -33.550 1.00 55.33 274 ALA X C 1
ATOM 1986 O O . ALA A 1 291 ? -72.025 65.010 -33.995 1.00 67.84 274 ALA X O 1
ATOM 1988 N N . GLY A 1 292 ? -72.652 63.363 -32.607 1.00 49.64 275 GLY X N 1
ATOM 1989 C CA . GLY A 1 292 ? -73.730 64.113 -31.978 1.00 45.10 275 GLY X CA 1
ATOM 1990 C C . GLY A 1 292 ? -73.277 65.175 -31.001 1.00 51.14 275 GLY X C 1
ATOM 1991 O O . GLY A 1 292 ? -72.086 65.384 -30.791 1.00 53.19 275 GLY X O 1
ATOM 1992 N N . GLU A 1 293 ? -74.219 65.858 -30.361 1.00 60.20 276 GLU X N 1
ATOM 1993 C CA . GLU A 1 293 ? -73.824 67.042 -29.624 1.00 60.91 276 GLU X CA 1
ATOM 1994 C C . GLU A 1 293 ? -73.227 66.689 -28.255 1.00 58.70 276 GLU X C 1
ATOM 1995 O O . GLU A 1 293 ? -72.534 67.507 -27.648 1.00 58.30 276 GLU X O 1
ATOM 2001 N N . ALA A 1 294 ? -73.459 65.464 -27.785 1.00 55.43 277 ALA X N 1
ATOM 2002 C CA . ALA A 1 294 ? -72.827 65.021 -26.555 1.00 54.89 277 ALA X CA 1
ATOM 2003 C C . ALA A 1 294 ? -71.331 65.029 -26.779 1.00 55.28 277 ALA X C 1
ATOM 2004 O O . ALA A 1 294 ? -70.616 65.734 -26.100 1.00 59.49 277 ALA X O 1
ATOM 2006 N N . VAL A 1 295 ? -70.864 64.280 -27.773 1.00 59.23 278 VAL X N 1
ATOM 2007 C CA . VAL A 1 295 ? -69.431 64.252 -28.101 1.00 52.44 278 VAL X CA 1
ATOM 2008 C C . VAL A 1 295 ? -68.876 65.643 -28.412 1.00 55.30 278 VAL X C 1
ATOM 2009 O O . VAL A 1 295 ? -67.831 66.022 -27.922 1.00 62.37 278 VAL X O 1
ATOM 2013 N N . LYS A 1 296 ? -69.579 66.387 -29.255 1.00 59.06 279 LYS X N 1
ATOM 2014 C CA . LYS A 1 296 ? -69.122 67.700 -29.679 1.00 55.97 279 LYS X CA 1
ATOM 2015 C C . LYS A 1 296 ? -68.977 68.614 -28.509 1.00 55.55 279 LYS X C 1
ATOM 2016 O O . LYS A 1 296 ? -68.043 69.397 -28.464 1.00 58.13 279 LYS X O 1
ATOM 2022 N N . THR A 1 297 ? -69.881 68.513 -27.550 1.00 53.12 280 THR X N 1
ATOM 2023 C CA . THR A 1 297 ? -69.801 69.361 -26.356 1.00 52.27 280 THR X CA 1
ATOM 2024 C C . THR A 1 297 ? -68.549 69.038 -25.546 1.00 55.76 280 THR X C 1
ATOM 2025 O O . THR A 1 297 ? -67.852 69.929 -25.052 1.00 65.87 280 THR X O 1
ATOM 2029 N N . LEU A 1 298 ? -68.277 67.747 -25.424 1.00 52.45 281 LEU X N 1
ATOM 2030 C CA . LEU A 1 298 ? -67.097 67.264 -24.764 1.00 49.34 281 LEU X CA 1
ATOM 2031 C C . LEU A 1 298 ? -65.859 67.806 -25.490 1.00 48.86 281 LEU X C 1
ATOM 2032 O O . LEU A 1 298 ? -65.010 68.441 -24.875 1.00 51.74 281 LEU X O 1
ATOM 2037 N N . LEU A 1 299 ? -65.777 67.573 -26.796 1.00 46.88 282 LEU X N 1
ATOM 2038 C CA . LEU A 1 299 ? -64.664 68.072 -27.575 1.00 51.67 282 LEU X CA 1
ATOM 2039 C C . LEU A 1 299 ? -64.454 69.589 -27.453 1.00 56.63 282 LEU X C 1
ATOM 2040 O O . LEU A 1 299 ? -63.346 70.086 -27.228 1.00 60.12 282 LEU X O 1
ATOM 2045 N N . THR A 1 300 ? -65.545 70.313 -27.510 1.00 66.66 283 THR X N 1
ATOM 2046 C CA . THR A 1 300 ? -65.525 71.766 -27.381 1.00 68.25 283 THR X CA 1
ATOM 2047 C C . THR A 1 300 ? -65.108 72.270 -25.999 1.00 64.56 283 THR X C 1
ATOM 2048 O O . THR A 1 300 ? -64.552 73.359 -25.870 1.00 66.65 283 THR X O 1
ATOM 2052 N N . SER A 1 301 ? -65.357 71.496 -24.964 1.00 57.98 284 SER X N 1
ATOM 2053 C CA . SER A 1 301 ? -64.939 71.922 -23.637 1.00 58.45 284 SER X CA 1
ATOM 2054 C C . SER A 1 301 ? -63.418 71.861 -23.431 1.00 60.30 284 SER X C 1
ATOM 2055 O O . SER A 1 301 ? -62.917 72.399 -22.451 1.00 59.49 284 SER X O 1
ATOM 2058 N N . ILE A 1 302 ? -62.671 71.199 -24.308 1.00 55.95 285 ILE X N 1
ATOM 2059 C CA . ILE A 1 302 ? -61.230 71.179 -24.112 1.00 63.12 285 ILE X CA 1
ATOM 2060 C C . ILE A 1 302 ? -60.675 72.421 -24.751 1.00 66.94 285 ILE X C 1
ATOM 2061 O O . ILE A 1 302 ? -60.774 72.586 -25.975 1.00 66.21 285 ILE X O 1
ATOM 2066 N N . LYS A 1 303 ? -60.070 73.280 -23.937 1.00 71.83 286 LYS X N 1
ATOM 2067 C CA . LYS A 1 303 ? -59.569 74.550 -24.452 1.00 80.10 286 LYS X CA 1
ATOM 2068 C C . LYS A 1 303 ? -58.165 74.410 -25.036 1.00 77.27 286 LYS X C 1
ATOM 2069 O O . LYS A 1 303 ? -57.903 75.058 -26.064 1.00 69.80 286 LYS X O 1
ATOM 2075 N N . SER A 1 304 ? -57.308 73.563 -24.419 1.00 66.43 287 SER X N 1
ATOM 2076 C CA . SER A 1 304 ? -55.937 73.293 -24.910 1.00 65.78 287 SER X CA 1
ATOM 2077 C C . SER A 1 304 ? -55.562 71.802 -25.069 1.00 66.17 287 SER X C 1
ATOM 2078 O O . SER A 1 304 ? -54.813 71.231 -24.258 1.00 62.18 287 SER X O 1
ATOM 2081 N N . PRO A 1 305 ? -56.044 71.176 -26.147 1.00 62.55 288 PRO X N 1
ATOM 2082 C CA . PRO A 1 305 ? -55.776 69.769 -26.397 1.00 61.50 288 PRO X CA 1
ATOM 2083 C C . PRO A 1 305 ? -54.341 69.479 -26.787 1.00 59.14 288 PRO X C 1
ATOM 2084 O O . PRO A 1 305 ? -53.843 70.083 -27.722 1.00 65.68 288 PRO X O 1
ATOM 2088 N N . THR A 1 306 ? -53.694 68.546 -26.090 1.00 56.69 289 THR X N 1
ATOM 2089 C CA . THR A 1 306 ? -52.429 68.001 -26.557 1.00 57.42 289 THR X CA 1
ATOM 2090 C C . THR A 1 306 ? -52.762 66.877 -27.502 1.00 56.60 289 THR X C 1
ATOM 2091 O O . THR A 1 306 ? -53.785 66.261 -27.340 1.00 61.82 289 THR X O 1
ATOM 2095 N N . LEU A 1 307 ? -51.891 66.612 -28.467 1.00 57.19 290 LEU X N 1
ATOM 2096 C CA . LEU A 1 307 ? -52.027 65.506 -29.392 1.00 53.10 290 LEU X CA 1
ATOM 2097 C C . LEU A 1 307 ? -50.805 64.624 -29.221 1.00 54.78 290 LEU X C 1
ATOM 2098 O O . LEU A 1 307 ? -49.707 65.126 -29.079 1.00 61.36 290 LEU X O 1
ATOM 2103 N N . TRP A 1 308 ? -51.032 63.303 -29.249 1.00 56.16 291 TRP X N 1
ATOM 2104 C CA . TRP A 1 308 ? -50.036 62.275 -28.999 1.00 51.14 291 TRP X CA 1
ATOM 2105 C C . TRP A 1 308 ? -50.062 61.276 -30.134 1.00 52.63 291 TRP X C 1
ATOM 2106 O O . TRP A 1 308 ? -51.121 60.765 -30.498 1.00 62.53 291 TRP X O 1
ATOM 2117 N N . ALA A 1 309 ? -48.902 61.005 -30.701 1.00 53.40 292 ALA X N 1
ATOM 2118 C CA . ALA A 1 309 ? -48.778 60.058 -31.788 1.00 54.13 292 ALA X CA 1
ATOM 2119 C C . ALA A 1 309 ? -48.474 58.715 -31.158 1.00 49.40 292 ALA X C 1
ATOM 2120 O O . ALA A 1 309 ? -47.467 58.570 -30.466 1.00 57.45 292 ALA X O 1
ATOM 2122 N N . LEU A 1 310 ? -49.308 57.724 -31.435 1.00 45.59 293 LEU X N 1
ATOM 2123 C CA . LEU A 1 310 ? -49.247 56.479 -30.693 1.00 46.22 293 LEU X CA 1
ATOM 2124 C C . LEU A 1 310 ? -48.401 55.553 -31.481 1.00 44.64 293 LEU X C 1
ATOM 2125 O O . LEU A 1 310 ? -48.662 55.366 -32.667 1.00 46.49 293 LEU X O 1
ATOM 2130 N N . HIS A 1 311 ? -47.391 54.998 -30.818 1.00 44.81 294 HIS X N 1
ATOM 2131 C CA . HIS A 1 311 ? -46.455 54.041 -31.404 1.00 48.50 294 HIS X CA 1
ATOM 2132 C C . HIS A 1 311 ? -46.567 52.687 -30.694 1.00 47.79 294 HIS X C 1
ATOM 2133 O O . HIS A 1 311 ? -46.915 52.647 -29.512 1.00 45.50 294 HIS X O 1
ATOM 2140 N N . ASP A 1 312 ? -46.221 51.609 -31.403 1.00 42.62 295 ASP X N 1
ATOM 2141 C CA . ASP A 1 312 ? -46.030 50.297 -30.802 1.00 46.36 295 ASP X CA 1
ATOM 2142 C C . ASP A 1 312 ? -45.000 49.616 -31.680 1.00 50.23 295 ASP X C 1
ATOM 2143 O O . ASP A 1 312 ? -44.401 50.319 -32.496 1.00 50.24 295 ASP X O 1
ATOM 2148 N N . PHE A 1 313 ? -44.825 48.285 -31.554 1.00 46.32 296 PHE X N 1
ATOM 2149 C CA . PHE A 1 313 ? -44.125 47.458 -32.579 1.00 49.89 296 PHE X CA 1
ATOM 2150 C C . PHE A 1 313 ? -44.716 46.048 -32.752 1.00 50.70 296 PHE X C 1
ATOM 2151 O O . PHE A 1 313 ? -45.380 45.532 -31.856 1.00 54.37 296 PHE X O 1
ATOM 2159 N N . ASP A 1 314 ? -44.470 45.432 -33.905 1.00 48.04 297 ASP X N 1
ATOM 2160 C CA . ASP A 1 314 ? -44.844 44.030 -34.116 1.00 52.35 297 ASP X CA 1
ATOM 2161 C C . ASP A 1 314 ? -44.220 43.125 -33.027 1.00 52.71 297 ASP X C 1
ATOM 2162 O O . ASP A 1 314 ? -43.135 43.397 -32.571 1.00 59.27 297 ASP X O 1
ATOM 2167 N N . PRO A 1 315 ? -44.911 42.049 -32.601 1.00 50.78 298 PRO X N 1
ATOM 2168 C CA . PRO A 1 315 ? -44.345 41.176 -31.586 1.00 48.58 298 PRO X CA 1
ATOM 2169 C C . PRO A 1 315 ? -42.992 40.602 -31.964 1.00 49.28 298 PRO X C 1
ATOM 2170 O O . PRO A 1 315 ? -42.797 40.185 -33.107 1.00 55.05 298 PRO X O 1
ATOM 2174 N N . LEU A 1 316 ? -42.092 40.543 -30.990 1.00 45.40 299 LEU X N 1
ATOM 2175 C CA . LEU A 1 316 ? -40.722 40.105 -31.223 1.00 45.70 299 LEU X 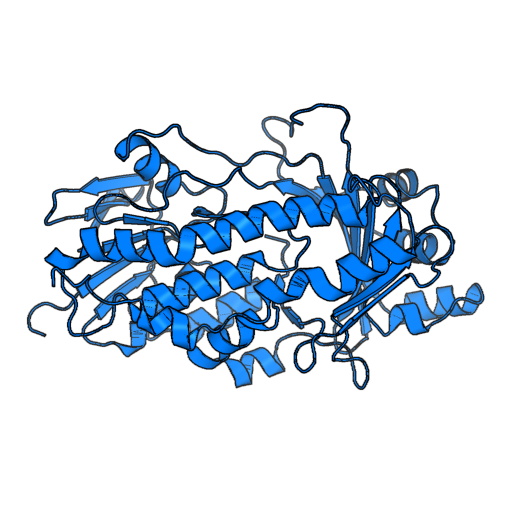CA 1
ATOM 2176 C C . LEU A 1 316 ? -40.625 38.591 -31.362 1.00 47.81 299 LEU X C 1
ATOM 2177 O O . LEU A 1 316 ? -41.436 37.850 -30.831 1.00 43.09 299 LEU X O 1
ATOM 2182 N N . PRO A 1 317 ? -39.590 38.115 -32.029 1.00 53.93 300 PRO X N 1
ATOM 2183 C CA . PRO A 1 317 ? -39.432 36.668 -32.125 1.00 56.61 300 PRO X CA 1
ATOM 2184 C C . PRO A 1 317 ? -38.847 36.043 -30.857 1.00 57.25 300 PRO X C 1
ATOM 2185 O O . PRO A 1 317 ? -38.966 34.827 -30.655 1.00 54.02 300 PRO X O 1
ATOM 2189 N N . THR A 1 318 ? -38.252 36.861 -29.994 1.00 52.10 301 THR X N 1
ATOM 2190 C CA . THR A 1 318 ? -37.813 36.380 -28.704 1.00 52.45 301 THR X CA 1
ATOM 2191 C C . THR A 1 318 ? -37.657 37.552 -27.781 1.00 46.29 301 THR X C 1
ATOM 2192 O O . THR A 1 318 ? -37.473 38.661 -28.239 1.00 45.31 301 THR X O 1
ATOM 2196 N N . TYR A 1 319 ? -37.738 37.284 -26.482 1.00 47.76 302 TYR X N 1
ATOM 2197 C CA . TYR A 1 319 ? -37.462 38.260 -25.430 1.00 46.51 302 TYR X CA 1
ATOM 2198 C C . TYR A 1 319 ? -36.150 37.980 -24.682 1.00 49.46 302 TYR X C 1
ATOM 2199 O O . TYR A 1 319 ? -35.830 38.652 -23.700 1.00 50.85 302 TYR X O 1
ATOM 2208 N N . VAL A 1 320 ? -35.374 37.002 -25.112 1.00 52.16 303 VAL X N 1
ATOM 2209 C CA . VAL A 1 320 ? -34.225 36.640 -24.314 1.00 54.19 303 VAL X CA 1
ATOM 2210 C C . VAL A 1 320 ? -33.094 36.103 -25.131 1.00 52.36 303 VAL X C 1
ATOM 2211 O O . VAL A 1 320 ? -33.301 35.429 -26.123 1.00 55.32 303 VAL X O 1
ATOM 2215 N N . HIS A 1 321 ? -31.891 36.370 -24.645 1.00 59.73 304 HIS X N 1
ATOM 2216 C CA . HIS A 1 321 ? -30.723 35.743 -25.175 1.00 62.56 304 HIS X CA 1
ATOM 2217 C C . HIS A 1 321 ? -29.635 35.754 -24.141 1.00 66.63 304 HIS X C 1
ATOM 2218 O O . HIS A 1 321 ? -29.377 36.770 -23.482 1.00 64.01 304 HIS X O 1
ATOM 2225 N N . GLY A 1 322 ? -29.007 34.596 -23.996 1.00 74.27 305 GLY X N 1
ATOM 2226 C CA . GLY A 1 322 ? -27.972 34.420 -23.000 1.00 70.85 305 GLY X CA 1
ATOM 2227 C C . GLY A 1 322 ? -28.488 34.720 -21.616 1.00 65.10 305 GLY X C 1
ATOM 2228 O O . GLY A 1 322 ? -29.378 34.030 -21.112 1.00 66.19 305 GLY X O 1
ATOM 2229 N N . ARG A 1 323 ? -27.946 35.769 -21.019 1.00 62.63 306 ARG X N 1
ATOM 2230 C CA . ARG A 1 323 ? -28.237 36.100 -19.626 1.00 62.74 306 ARG X CA 1
ATOM 2231 C C . ARG A 1 323 ? -29.094 37.365 -19.531 1.00 62.10 306 ARG X C 1
ATOM 2232 O O . ARG A 1 323 ? -29.292 37.947 -18.435 1.00 60.02 306 ARG X O 1
ATOM 2240 N N . VAL A 1 324 ? -29.646 37.775 -20.673 1.00 61.66 307 VAL X N 1
ATOM 2241 C CA . VAL A 1 324 ? -30.431 39.016 -20.724 1.00 61.08 307 VAL X CA 1
ATOM 2242 C C . VAL A 1 324 ? -31.846 38.769 -21.214 1.00 56.17 307 VAL X C 1
ATOM 2243 O O . VAL A 1 324 ? -32.098 37.972 -22.157 1.00 52.37 307 VAL X O 1
ATOM 2247 N N . ALA A 1 325 ? -32.757 39.512 -20.600 1.00 54.01 308 ALA X N 1
ATOM 2248 C CA . ALA A 1 325 ? -34.182 39.405 -20.880 1.00 54.26 308 ALA X CA 1
ATOM 2249 C C . ALA A 1 325 ? -34.904 40.771 -20.916 1.00 56.53 308 ALA X C 1
ATOM 2250 O O . ALA A 1 325 ? -34.670 41.630 -20.056 1.00 50.62 308 ALA X O 1
ATOM 2252 N N . LEU A 1 326 ? -35.848 40.911 -21.854 1.00 56.46 309 LEU X N 1
ATOM 2253 C CA . LEU A 1 326 ? -36.682 42.122 -21.995 1.00 55.31 309 LEU X CA 1
ATOM 2254 C C . LEU A 1 326 ? -38.029 41.999 -21.285 1.00 53.60 309 LEU X C 1
ATOM 2255 O O . LEU A 1 326 ? -38.719 41.013 -21.464 1.00 56.51 309 LEU X O 1
ATOM 2260 N N . ILE A 1 327 ? -38.390 43.018 -20.506 1.00 52.38 310 ILE X N 1
ATOM 2261 C CA . ILE A 1 327 ? -39.720 43.157 -19.943 1.00 52.85 310 ILE X CA 1
ATOM 2262 C C . ILE A 1 327 ? -40.346 44.534 -20.245 1.00 56.23 310 ILE X C 1
ATOM 2263 O O . ILE A 1 327 ? -39.679 45.452 -20.730 1.00 56.34 310 ILE X O 1
ATOM 2268 N N . GLY A 1 328 ? -41.650 44.656 -19.991 1.00 52.81 311 GLY X N 1
ATOM 2269 C CA . GLY A 1 328 ? -42.364 45.899 -20.238 1.00 48.39 311 GLY X CA 1
ATOM 2270 C C . GLY A 1 328 ? -42.385 46.331 -21.688 1.00 47.71 311 GLY X C 1
ATOM 2271 O O . GLY A 1 328 ? -42.224 45.512 -22.604 1.00 48.75 311 GLY X O 1
ATOM 2272 N N . ASP A 1 329 ? -42.564 47.631 -21.913 1.00 46.11 312 ASP X N 1
ATOM 2273 C CA . ASP A 1 329 ? -42.723 48.134 -23.274 1.00 47.19 312 ASP X CA 1
ATOM 2274 C C . ASP A 1 329 ? -41.492 47.846 -24.096 1.00 47.66 312 ASP X C 1
ATOM 2275 O O . ASP A 1 329 ? -41.552 47.817 -25.316 1.00 50.74 312 ASP X O 1
ATOM 2280 N N . ALA A 1 330 ? -40.367 47.613 -23.441 1.00 47.86 313 ALA X N 1
ATOM 2281 C CA . ALA A 1 330 ? -39.180 47.258 -24.200 1.00 51.76 313 ALA X CA 1
ATOM 2282 C C . ALA A 1 330 ? -39.400 45.939 -24.888 1.00 50.03 313 ALA X C 1
ATOM 2283 O O . ALA A 1 330 ? -38.811 45.687 -25.939 1.00 48.25 313 ALA X O 1
ATOM 2285 N N . ALA A 1 331 ? -40.238 45.085 -24.281 1.00 53.00 314 ALA X N 1
ATOM 2286 C CA . ALA A 1 331 ? -40.558 43.767 -24.853 1.00 48.46 314 ALA X CA 1
ATOM 2287 C C . ALA A 1 331 ? -41.808 43.793 -25.701 1.00 46.81 314 ALA X C 1
ATOM 2288 O O . ALA A 1 331 ? -41.866 43.141 -26.745 1.00 43.45 314 ALA X O 1
ATOM 2290 N N . HIS A 1 332 ? -42.816 44.547 -25.259 1.00 47.99 315 HIS X N 1
ATOM 2291 C CA . HIS A 1 332 ? -44.119 44.497 -25.935 1.00 49.04 315 HIS X CA 1
ATOM 2292 C C . HIS A 1 332 ? -44.935 45.740 -25.856 1.00 47.32 315 HIS X C 1
ATOM 2293 O O . HIS A 1 332 ? -46.052 45.693 -25.361 1.00 49.43 315 HIS X O 1
ATOM 2300 N N . ALA A 1 333 ? -44.386 46.844 -26.359 1.00 46.99 316 ALA X N 1
ATOM 2301 C CA . ALA A 1 333 ? -45.071 48.120 -26.346 1.00 41.67 316 ALA X CA 1
ATOM 2302 C C . ALA A 1 333 ? -46.351 48.004 -27.144 1.00 40.69 316 ALA X C 1
ATOM 2303 O O . ALA A 1 333 ? -46.405 47.261 -28.102 1.00 36.16 316 ALA X O 1
ATOM 2305 N N . MET A 1 334 ? -47.390 48.738 -26.779 1.00 40.28 317 MET X N 1
ATOM 2306 C CA . MET A 1 334 ? -48.642 48.512 -27.449 1.00 40.56 317 MET X CA 1
ATOM 2307 C C . MET A 1 334 ? -49.516 49.720 -27.410 1.00 42.32 317 MET X C 1
ATOM 2308 O O . MET A 1 334 ? -49.325 50.598 -26.589 1.00 42.79 317 MET X O 1
ATOM 2313 N N . LEU A 1 335 ? -50.496 49.747 -28.313 1.00 44.76 318 LEU X N 1
ATOM 2314 C CA . LEU A 1 335 ? -51.572 50.720 -28.265 1.00 41.44 318 LEU X CA 1
ATOM 2315 C C . LEU A 1 335 ? -52.326 50.597 -26.940 1.00 46.25 318 LEU X C 1
ATOM 2316 O O . LEU A 1 335 ? -52.338 49.544 -26.322 1.00 59.17 318 LEU X O 1
ATOM 2321 N N . PRO A 1 336 ? -52.919 51.686 -26.455 1.00 47.17 319 PRO X N 1
ATOM 2322 C CA . PRO A 1 336 ? -53.554 51.681 -25.136 1.00 46.01 319 PRO X CA 1
ATOM 2323 C C . PRO A 1 336 ? -54.999 51.184 -25.093 1.00 49.71 319 PRO X C 1
ATOM 2324 O O . PRO A 1 336 ? -55.636 51.213 -24.040 1.00 46.29 319 PRO X O 1
ATOM 2328 N N . HIS A 1 337 ? -55.484 50.661 -26.202 1.00 46.54 320 HIS X N 1
ATOM 2329 C CA . HIS A 1 337 ? -56.902 50.463 -26.359 1.00 45.52 320 HIS X CA 1
ATOM 2330 C C . HIS A 1 337 ? -57.547 49.460 -25.450 1.00 41.76 320 HIS X C 1
ATOM 2331 O O . HIS A 1 337 ? -58.743 49.487 -25.278 1.00 44.25 320 HIS X O 1
ATOM 2338 N N . GLN A 1 338 ? -56.776 48.577 -24.862 1.00 45.64 321 GLN X N 1
ATOM 2339 C CA . GLN A 1 338 ? -57.314 47.635 -23.869 1.00 43.88 321 GLN X CA 1
ATOM 2340 C C . GLN A 1 338 ? -56.833 47.970 -22.435 1.00 45.69 321 GLN X C 1
ATOM 2341 O O . GLN A 1 338 ? -56.854 47.109 -21.560 1.00 46.08 321 GLN X O 1
ATOM 2347 N N . GLY A 1 339 ? -56.404 49.212 -22.208 1.00 45.72 322 GLY X N 1
ATOM 2348 C CA . GLY A 1 339 ? -55.841 49.656 -20.906 1.00 45.48 322 GLY X CA 1
ATOM 2349 C C . GLY A 1 339 ? -54.910 48.663 -20.223 1.00 43.73 322 GLY X C 1
ATOM 2350 O O . GLY A 1 339 ? -54.938 48.530 -19.002 1.00 49.39 322 GLY X O 1
ATOM 2351 N N . ALA A 1 340 ? -54.106 47.973 -21.015 1.00 41.61 323 ALA X N 1
ATOM 2352 C CA . ALA A 1 340 ? -53.414 46.756 -20.613 1.00 45.99 323 ALA X CA 1
ATOM 2353 C C . ALA A 1 340 ? -51.864 46.753 -20.538 1.00 48.26 323 ALA X C 1
ATOM 2354 O O . ALA A 1 340 ? -51.311 45.770 -20.008 1.00 45.29 323 ALA X O 1
ATOM 2356 N N . GLY A 1 341 ? -51.170 47.746 -21.119 1.00 47.87 324 GLY X N 1
ATOM 2357 C CA . GLY A 1 341 ? -49.671 47.702 -21.225 1.00 48.98 324 GLY X CA 1
ATOM 2358 C C . GLY A 1 341 ? -48.898 47.587 -19.894 1.00 53.24 324 GLY X C 1
ATOM 2359 O O . GLY A 1 341 ? -48.006 46.715 -19.712 1.00 57.42 324 GLY X O 1
ATOM 2360 N N . ALA A 1 342 ? -49.231 48.468 -18.959 1.00 46.81 325 ALA X N 1
ATOM 2361 C CA . ALA A 1 342 ? -48.623 48.450 -17.647 1.00 49.55 325 ALA X CA 1
ATOM 2362 C C . ALA A 1 342 ? -48.844 47.127 -16.984 1.00 46.59 325 ALA X C 1
ATOM 2363 O O . ALA A 1 342 ? -47.936 46.538 -16.392 1.00 48.93 325 ALA X O 1
ATOM 2365 N N . GLY A 1 343 ? -50.076 46.668 -17.055 1.00 42.68 326 GLY X N 1
ATOM 2366 C CA . GLY A 1 343 ? -50.411 45.396 -16.451 1.00 42.94 326 GLY X CA 1
ATOM 2367 C C . GLY A 1 343 ? -49.567 44.237 -16.964 1.00 42.73 326 GLY X C 1
ATOM 2368 O O . GLY A 1 343 ? -49.232 43.330 -16.217 1.00 48.30 326 GLY X O 1
ATOM 2369 N N . GLN A 1 344 ? -49.233 44.235 -18.235 1.00 39.03 327 GLN X N 1
ATOM 2370 C CA . GLN A 1 344 ? -48.379 43.185 -18.734 1.00 44.93 327 GLN X CA 1
ATOM 2371 C C . GLN A 1 344 ? -46.951 43.339 -18.196 1.00 50.90 327 GLN X C 1
ATOM 2372 O O . GLN A 1 344 ? -46.268 42.348 -17.915 1.00 53.38 327 GLN X O 1
ATOM 2378 N N . GLY A 1 345 ? -46.510 44.581 -18.028 1.00 52.65 328 GLY X N 1
ATOM 2379 C CA . GLY A 1 345 ? -45.238 44.827 -17.376 1.00 54.08 328 GLY X CA 1
ATOM 2380 C C . GLY A 1 345 ? -45.289 44.286 -15.953 1.00 53.31 328 GLY X C 1
ATOM 2381 O O . GLY A 1 345 ? -44.371 43.621 -15.495 1.00 48.31 328 GLY X O 1
ATOM 2382 N N . LEU A 1 346 ? -46.382 44.544 -15.255 1.00 52.12 329 LEU X N 1
ATOM 2383 C CA . LEU A 1 346 ? -46.504 44.023 -13.906 1.00 53.28 329 LEU X CA 1
ATOM 2384 C C . LEU A 1 346 ? -46.545 42.514 -13.881 1.00 51.03 329 LEU X C 1
ATOM 2385 O O . LEU A 1 346 ? -45.986 41.923 -12.975 1.00 62.50 329 LEU X O 1
ATOM 2390 N N . GLU A 1 347 ? -47.171 41.875 -14.861 1.00 49.80 330 GLU X N 1
ATOM 2391 C CA . GLU A 1 347 ? -47.217 40.390 -14.868 1.00 47.49 330 GLU X CA 1
ATOM 2392 C C . GLU A 1 347 ? -45.832 39.899 -15.191 1.00 48.42 330 GLU X C 1
ATOM 2393 O O . GLU A 1 347 ? -45.404 38.927 -14.623 1.00 53.60 330 GLU X O 1
ATOM 2399 N N . ASP A 1 348 ? -45.122 40.571 -16.097 1.00 50.77 331 ASP X N 1
ATOM 2400 C CA . ASP A 1 348 ? -43.711 40.232 -16.357 1.00 48.03 331 ASP X CA 1
ATOM 2401 C C . ASP A 1 348 ? -42.900 40.312 -15.089 1.00 47.32 331 ASP X C 1
ATOM 2402 O O . ASP A 1 348 ? -42.163 39.393 -14.751 1.00 47.99 331 ASP X O 1
ATOM 2407 N N . ALA A 1 349 ? -43.050 41.432 -14.394 1.00 44.90 332 ALA X N 1
ATOM 2408 C CA . ALA A 1 349 ? -42.290 41.701 -13.180 1.00 51.11 332 ALA X CA 1
ATOM 2409 C C . ALA A 1 349 ? -42.531 40.630 -12.133 1.00 59.07 332 ALA X C 1
ATOM 2410 O O . ALA A 1 349 ? -41.583 40.032 -11.625 1.00 61.13 332 ALA X O 1
ATOM 2412 N N . TYR A 1 350 ? -43.797 40.401 -11.806 1.00 61.50 333 TYR X N 1
ATOM 2413 C CA . TYR A 1 350 ? -44.181 39.369 -10.845 1.00 58.98 333 TYR X CA 1
ATOM 2414 C C . TYR A 1 350 ? -43.546 38.031 -11.150 1.00 60.84 333 TYR X C 1
ATOM 2415 O O . TYR A 1 350 ? -42.870 37.428 -10.309 1.00 72.12 333 TYR X O 1
ATOM 2424 N N . PHE A 1 351 ? -43.749 37.556 -12.361 1.00 53.27 334 PHE X N 1
ATOM 2425 C CA . PHE A 1 351 ? -43.206 36.276 -12.727 1.00 53.18 334 PHE X CA 1
ATOM 2426 C C . PHE A 1 351 ? -41.709 36.312 -12.634 1.00 52.68 334 PHE X C 1
ATOM 2427 O O . PHE A 1 351 ? -41.104 35.372 -12.159 1.00 59.07 334 PHE X O 1
ATOM 2435 N N . MET A 1 352 ? -41.095 37.378 -13.115 1.00 57.24 335 MET X N 1
ATOM 2436 C CA . MET A 1 352 ? -39.656 37.425 -13.076 1.00 57.83 335 MET X CA 1
ATOM 2437 C C . MET A 1 352 ? -39.145 37.436 -11.636 1.00 54.77 335 MET X C 1
ATOM 2438 O O . MET A 1 352 ? -38.192 36.748 -11.362 1.00 56.42 335 MET X O 1
ATOM 2443 N N . ALA A 1 353 ? -39.761 38.208 -10.742 1.00 57.66 336 ALA X N 1
ATOM 2444 C CA . ALA A 1 353 ? -39.390 38.205 -9.322 1.00 56.56 336 ALA X CA 1
ATOM 2445 C C . ALA A 1 353 ? -39.398 3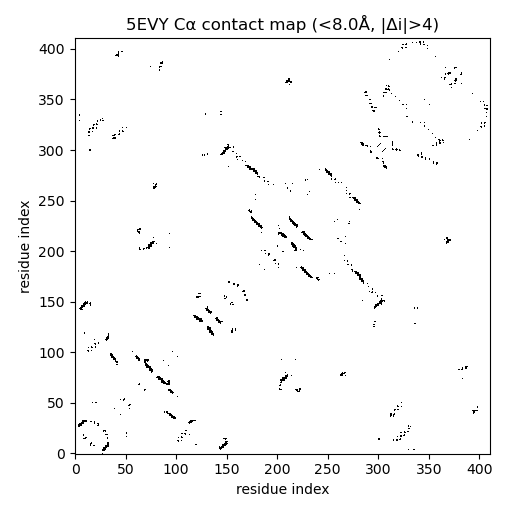6.782 -8.786 1.00 64.26 336 ALA X C 1
ATOM 2446 O O . ALA A 1 353 ? -38.437 36.353 -8.149 1.00 65.52 336 ALA X O 1
ATOM 2448 N N . GLU A 1 354 ? -40.468 36.046 -9.079 1.00 64.72 337 GLU X N 1
ATOM 2449 C CA . GLU A 1 354 ? -40.614 34.673 -8.598 1.00 65.20 337 GLU X CA 1
ATOM 2450 C C . GLU A 1 354 ? -39.603 33.707 -9.143 1.00 62.93 337 GLU X C 1
ATOM 2451 O O . GLU A 1 354 ? -39.289 32.702 -8.493 1.00 71.47 337 GLU X O 1
ATOM 2457 N N . LEU A 1 355 ? -39.093 34.009 -10.326 1.00 59.47 338 LEU X N 1
ATOM 2458 C CA . LEU A 1 355 ? -38.268 33.082 -11.083 1.00 61.16 338 LEU X CA 1
ATOM 2459 C C . LEU A 1 355 ? -36.800 33.209 -10.629 1.00 65.14 338 LEU X C 1
ATOM 2460 O O . LEU A 1 355 ? -36.124 32.237 -10.283 1.00 74.24 338 LEU X O 1
ATOM 2465 N N . LEU A 1 356 ? -36.310 34.432 -10.665 1.00 71.41 339 LEU X N 1
ATOM 2466 C CA . LEU A 1 356 ? -35.073 34.792 -10.006 1.00 71.18 339 LEU X CA 1
ATOM 2467 C C . LEU A 1 356 ? -35.643 34.820 -8.634 1.00 73.27 339 LEU X C 1
ATOM 2468 O O . LEU A 1 356 ? -36.856 34.689 -8.498 1.00 83.28 339 LEU X O 1
ATOM 2473 N N . GLY A 1 357 ? -34.838 34.965 -7.605 1.00 72.11 340 GLY X N 1
ATOM 2474 C CA . GLY A 1 357 ? -35.428 35.044 -6.256 1.00 77.81 340 GLY X CA 1
ATOM 2475 C C . GLY A 1 357 ? -36.016 33.766 -5.667 1.00 72.27 340 GLY X C 1
ATOM 2476 O O . GLY A 1 357 ? -36.541 33.788 -4.558 1.00 76.14 340 GLY X O 1
ATOM 2477 N N . ASN A 1 358 ? -35.921 32.659 -6.393 1.00 70.82 341 ASN X N 1
ATOM 2478 C CA . ASN A 1 358 ? -36.292 31.378 -5.872 1.00 78.63 341 ASN X CA 1
ATOM 2479 C C . ASN A 1 358 ? -35.006 30.736 -5.439 1.00 90.30 341 ASN X C 1
ATOM 2480 O O . ASN A 1 358 ? -34.175 30.405 -6.298 1.00 89.09 341 ASN X O 1
ATOM 2485 N N . PRO A 1 359 ? -34.832 30.542 -4.112 1.00 97.22 342 PRO X N 1
ATOM 2486 C CA . PRO A 1 359 ? -33.531 30.128 -3.557 1.00 89.71 342 PRO X CA 1
ATOM 2487 C C . PRO A 1 359 ? -32.897 28.928 -4.250 1.00 85.89 342 PRO X C 1
ATOM 2488 O O . PRO A 1 359 ? -31.671 28.840 -4.271 1.00 85.99 342 PRO X O 1
ATOM 2492 N N . LEU A 1 360 ? -33.698 28.033 -4.830 1.00 80.14 343 LEU X N 1
ATOM 2493 C CA . LEU A 1 360 ? -33.122 26.905 -5.565 1.00 90.82 343 LEU X CA 1
ATOM 2494 C C . LEU A 1 360 ? -32.240 27.397 -6.724 1.00 86.05 343 LEU X C 1
ATOM 2495 O O . LEU A 1 360 ? -31.251 26.763 -7.075 1.00 84.37 343 LEU X O 1
ATOM 2500 N N . HIS A 1 361 ? -32.577 28.551 -7.290 1.00 94.05 344 HIS X N 1
ATOM 2501 C CA . HIS A 1 361 ? -32.028 28.973 -8.590 1.00 91.84 344 HIS X CA 1
ATOM 2502 C C . HIS A 1 361 ? -30.711 29.757 -8.499 1.00 85.31 344 HIS X C 1
ATOM 2503 O O . HIS A 1 361 ? -30.557 30.609 -7.631 1.00 92.37 344 HIS X O 1
ATOM 2510 N N . GLU A 1 362 ? -29.778 29.461 -9.410 1.00 85.73 345 GLU X N 1
ATOM 2511 C CA . GLU A 1 362 ? -28.414 30.020 -9.389 1.00 86.40 345 GLU X CA 1
ATOM 2512 C C . GLU A 1 362 ? -27.830 30.386 -10.768 1.00 78.90 345 GLU X C 1
ATOM 2513 O O . GLU A 1 362 ? -28.262 29.899 -11.818 1.00 76.97 345 GLU X O 1
ATOM 2519 N N . ALA A 1 363 ? -26.766 31.177 -10.716 1.00 66.95 346 ALA X N 1
ATOM 2520 C CA . ALA A 1 363 ? -26.114 31.721 -11.877 1.00 65.92 346 ALA X CA 1
ATOM 2521 C C . ALA A 1 363 ? -26.174 30.817 -13.080 1.00 67.58 346 ALA X C 1
ATOM 2522 O O . ALA A 1 363 ? -26.612 31.238 -14.134 1.00 85.99 346 ALA X O 1
ATOM 2524 N N . SER A 1 364 ? -25.758 29.570 -12.952 1.00 70.08 347 SER X N 1
ATOM 2525 C CA . SER A 1 364 ? -25.682 28.693 -14.146 1.00 74.62 347 SER X CA 1
ATOM 2526 C C . SER A 1 364 ? -27.060 28.240 -14.673 1.00 71.38 347 SER X C 1
ATOM 2527 O O . SER A 1 364 ? -27.161 27.653 -15.750 1.00 66.00 347 SER X O 1
ATOM 2530 N N . ASP A 1 365 ? -28.111 28.497 -13.899 1.00 72.21 348 ASP X N 1
ATOM 2531 C CA . ASP A 1 365 ? -29.468 28.233 -14.352 1.00 86.73 348 ASP X CA 1
ATOM 2532 C C . ASP A 1 365 ? -30.014 29.330 -15.267 1.00 87.59 348 ASP X C 1
ATOM 2533 O O . ASP A 1 365 ? -31.035 29.123 -15.933 1.00 96.81 348 ASP X O 1
ATOM 2538 N N . ILE A 1 366 ? -29.348 30.486 -15.288 1.00 76.35 349 ILE X N 1
ATOM 2539 C CA . ILE A 1 366 ? -29.936 31.697 -15.843 1.00 69.29 349 ILE X CA 1
ATOM 2540 C C . ILE A 1 366 ? -30.302 31.552 -17.328 1.00 65.74 349 ILE X C 1
ATOM 2541 O O . ILE A 1 366 ? -31.467 31.666 -17.693 1.00 64.51 349 ILE X O 1
ATOM 2546 N N . PRO A 1 367 ? -29.341 31.245 -18.181 1.00 59.10 350 PRO X N 1
ATOM 2547 C CA . PRO A 1 367 ? -29.784 31.081 -19.565 1.00 63.07 350 PRO X CA 1
ATOM 2548 C C . PRO A 1 367 ? -31.079 30.290 -19.719 1.00 65.05 350 PRO X C 1
ATOM 2549 O O . PRO A 1 367 ? -31.963 30.695 -20.465 1.00 82.02 350 PRO X O 1
ATOM 2553 N N . ALA A 1 368 ? -31.183 29.177 -19.011 1.00 69.49 351 ALA X N 1
ATOM 2554 C CA . ALA A 1 368 ? -32.289 28.249 -19.160 1.00 65.41 351 ALA X CA 1
ATOM 2555 C C . ALA A 1 368 ? -33.583 28.799 -18.547 1.00 64.91 351 ALA X C 1
ATOM 2556 O O . ALA A 1 368 ? -34.670 28.619 -19.103 1.00 59.98 351 ALA X O 1
ATOM 2558 N N . LEU A 1 369 ? -33.457 29.426 -17.387 1.00 58.94 352 LEU X N 1
ATOM 2559 C CA . LEU A 1 369 ? -34.587 30.015 -16.696 1.00 63.73 352 LEU X CA 1
ATOM 2560 C C . LEU A 1 369 ? -35.212 31.206 -17.447 1.00 73.65 352 LEU X C 1
ATOM 2561 O O . LEU A 1 369 ? -36.416 31.527 -17.257 1.00 70.55 352 LEU X O 1
ATOM 2566 N N . LEU A 1 370 ? -34.381 31.898 -18.232 1.00 63.51 353 LEU X N 1
ATOM 2567 C CA . LEU A 1 370 ? -34.835 33.052 -18.965 1.00 57.02 353 LEU X CA 1
ATOM 2568 C C . LEU A 1 370 ? -35.572 32.529 -20.149 1.00 52.27 353 LEU X C 1
ATOM 2569 O O . LEU A 1 370 ? -36.561 33.110 -20.571 1.00 55.85 353 LEU X O 1
ATOM 2574 N N . GLU A 1 371 ? -35.126 31.416 -20.694 1.00 51.50 354 GLU X N 1
ATOM 2575 C CA . GLU A 1 371 ? -35.815 30.876 -21.872 1.00 60.33 354 GLU X CA 1
ATOM 2576 C C . GLU A 1 371 ? -37.179 30.320 -21.436 1.00 60.79 354 GLU X C 1
ATOM 2577 O O . GLU A 1 371 ? -38.092 30.151 -22.275 1.00 53.81 354 GLU X O 1
ATOM 2583 N N . VAL A 1 372 ? -37.314 30.087 -20.121 1.00 55.90 355 VAL X N 1
ATOM 2584 C CA . VAL A 1 372 ? -38.566 29.633 -19.529 1.00 62.89 355 VAL X CA 1
ATOM 2585 C C . VAL A 1 372 ? -39.527 30.802 -19.444 1.00 62.72 355 VAL X C 1
ATOM 2586 O O . VAL A 1 372 ? -40.669 30.710 -19.917 1.00 69.02 355 VAL X O 1
ATOM 2590 N N . TYR A 1 373 ? -39.066 31.905 -18.869 1.00 58.52 356 TYR X N 1
ATOM 2591 C CA . TYR A 1 373 ? -39.819 33.168 -18.923 1.00 57.48 356 TYR X CA 1
ATOM 2592 C C . TYR A 1 373 ? -40.389 33.390 -20.298 1.00 53.20 356 TYR X C 1
ATOM 2593 O O . TYR A 1 373 ? -41.567 33.666 -20.466 1.00 56.39 356 TYR X O 1
ATOM 2602 N N . ASP A 1 374 ? -39.549 33.231 -21.294 1.00 51.31 357 ASP X N 1
ATOM 2603 C CA . ASP A 1 374 ? -39.995 33.428 -22.655 1.00 54.85 357 ASP X CA 1
ATOM 2604 C C . ASP A 1 374 ? -41.174 32.523 -23.004 1.00 60.24 357 ASP X C 1
ATOM 2605 O O . ASP A 1 374 ? -42.174 32.996 -23.572 1.00 59.13 357 ASP X O 1
ATOM 2610 N N . ASP A 1 375 ? -41.051 31.231 -22.677 1.00 60.31 358 ASP X N 1
ATOM 2611 C CA . ASP A 1 375 ? -42.121 30.263 -22.957 1.00 59.87 358 ASP X CA 1
ATOM 2612 C C . ASP A 1 375 ? -43.388 30.595 -22.230 1.00 54.01 358 ASP X C 1
ATOM 2613 O O . ASP A 1 375 ? -44.480 30.394 -22.738 1.00 61.16 358 ASP X O 1
ATOM 2618 N N . VAL A 1 376 ? -43.270 31.113 -21.035 1.00 48.29 359 VAL X N 1
ATOM 2619 C CA . VAL A 1 376 ? -44.483 31.399 -20.305 1.00 53.75 359 VAL X CA 1
ATOM 2620 C C . VAL A 1 376 ? -45.159 32.685 -20.776 1.00 54.55 359 VAL X C 1
ATOM 2621 O O . VAL A 1 376 ? -46.370 32.723 -20.928 1.00 54.38 359 VAL X O 1
ATOM 2625 N N . ARG A 1 377 ? -44.371 33.735 -21.007 1.00 54.41 360 ARG X N 1
ATOM 2626 C CA . ARG A 1 377 ? -44.914 35.070 -21.113 1.00 51.04 360 ARG X CA 1
ATOM 2627 C C . ARG A 1 377 ? -45.000 35.583 -22.550 1.00 50.44 360 ARG X C 1
ATOM 2628 O O . ARG A 1 377 ? -45.898 36.335 -22.853 1.00 54.36 360 ARG X O 1
ATOM 2636 N N . ARG A 1 378 ? -44.088 35.206 -23.437 1.00 49.74 361 ARG X N 1
ATOM 2637 C CA . ARG A 1 378 ? -44.035 35.872 -24.744 1.00 48.21 361 ARG X CA 1
ATOM 2638 C C . ARG A 1 378 ? -45.361 35.828 -25.490 1.00 45.67 361 ARG X C 1
ATOM 2639 O O . ARG A 1 378 ? -45.794 36.817 -26.055 1.00 48.83 361 ARG X O 1
ATOM 2647 N N . GLY A 1 379 ? -45.988 34.667 -25.470 1.00 42.08 362 GLY X N 1
ATOM 2648 C CA . GLY A 1 379 ? -47.237 34.423 -26.172 1.00 40.68 362 GLY X CA 1
ATOM 2649 C C . GLY A 1 379 ? -48.336 35.295 -25.670 1.00 43.81 362 GLY X C 1
ATOM 2650 O O . GLY A 1 379 ? -49.034 35.942 -26.460 1.00 49.20 362 GLY X O 1
ATOM 2651 N N . ARG A 1 380 ? -48.484 35.358 -24.355 1.00 42.22 363 ARG X N 1
ATOM 2652 C CA . ARG A 1 380 ? -49.590 36.102 -23.847 1.00 41.86 363 ARG X CA 1
ATOM 2653 C C . ARG A 1 380 ? -49.384 37.581 -24.216 1.00 44.51 363 ARG X C 1
ATOM 2654 O O . ARG A 1 380 ? -50.294 38.247 -24.746 1.00 47.15 363 ARG X O 1
ATOM 2662 N N . ALA A 1 381 ? -48.205 38.112 -23.952 1.00 38.87 364 ALA X N 1
ATOM 2663 C CA . ALA A 1 381 ? -48.007 39.556 -24.149 1.00 44.20 364 ALA X CA 1
ATOM 2664 C C . ALA A 1 381 ? -48.087 39.944 -25.635 1.00 41.81 364 ALA X C 1
ATOM 2665 O O . ALA A 1 381 ? -48.660 40.981 -25.972 1.00 44.88 364 ALA X O 1
ATOM 2667 N N . SER A 1 382 ? -47.538 39.111 -26.503 1.00 36.46 365 SER X N 1
ATOM 2668 C CA . SER A 1 382 ? -47.674 39.333 -27.921 1.00 40.53 365 SER X CA 1
ATOM 2669 C C . SER A 1 382 ? -49.135 39.407 -28.360 1.00 44.32 365 SER X C 1
ATOM 2670 O O . SER A 1 382 ? -49.555 40.227 -29.198 1.00 48.17 365 SER X O 1
ATOM 2673 N N . LYS A 1 383 ? -49.918 38.528 -27.790 1.00 42.73 366 LYS X N 1
ATOM 2674 C CA . LYS A 1 383 ? -51.278 38.425 -28.186 1.00 43.38 366 LYS X CA 1
ATOM 2675 C C . LYS A 1 383 ? -51.985 39.641 -27.588 1.00 43.01 366 LYS X C 1
ATOM 2676 O O . LYS A 1 383 ? -53.001 40.096 -28.091 1.00 43.06 366 LYS X O 1
ATOM 2682 N N . VAL A 1 384 ? -51.446 40.196 -26.509 1.00 43.31 367 VAL X N 1
ATOM 2683 C CA . VAL A 1 384 ? -52.070 41.395 -25.956 1.00 44.88 367 VAL X CA 1
ATOM 2684 C C . VAL A 1 384 ? -51.770 42.597 -26.842 1.00 43.16 367 VAL X C 1
ATOM 2685 O O . VAL A 1 384 ? -52.647 43.446 -27.063 1.00 48.87 367 VAL X O 1
ATOM 2689 N N . GLN A 1 385 ? -50.538 42.683 -27.322 1.00 42.08 368 GLN X N 1
ATOM 2690 C CA . GLN A 1 385 ? -50.178 43.700 -28.293 1.00 44.29 368 GLN X CA 1
ATOM 2691 C C . GLN A 1 385 ? -51.130 43.671 -29.474 1.00 42.50 368 GLN X C 1
ATOM 2692 O O . GLN A 1 385 ? -51.650 44.725 -29.889 1.00 41.01 368 GLN X O 1
ATOM 2698 N N . LEU A 1 386 ? -51.375 42.467 -30.003 1.00 44.12 369 LEU X N 1
ATOM 2699 C CA . LEU A 1 386 ? -52.181 42.330 -31.231 1.00 43.06 369 LEU X CA 1
ATOM 2700 C C . LEU A 1 386 ? -53.639 42.634 -31.014 1.00 41.78 369 LEU X C 1
ATOM 2701 O O . LEU A 1 386 ? -54.291 43.280 -31.840 1.00 47.97 369 LEU X O 1
ATOM 2706 N N . THR A 1 387 ? -54.161 42.196 -29.892 1.00 41.06 370 THR X N 1
ATOM 2707 C CA . THR A 1 387 ? -55.544 42.464 -29.593 1.00 39.65 370 THR X CA 1
ATOM 2708 C C . THR A 1 387 ? -55.757 43.900 -29.194 1.00 36.90 370 THR X C 1
ATOM 2709 O O . THR A 1 387 ? -56.872 44.383 -29.271 1.00 39.06 370 THR X O 1
ATOM 2713 N N . SER A 1 388 ? -54.700 44.625 -28.853 1.00 37.49 371 SER X N 1
ATOM 2714 C CA . SER A 1 388 ? -54.836 46.088 -28.673 1.00 37.59 371 SER X CA 1
ATOM 2715 C C . SER A 1 388 ? -54.955 46.782 -30.006 1.00 39.27 371 SER X C 1
ATOM 2716 O O . SER A 1 388 ? -55.742 47.723 -30.159 1.00 38.02 371 SER X O 1
ATOM 2719 N N . ARG A 1 389 ? -54.211 46.316 -31.002 1.00 39.02 372 ARG X N 1
ATOM 2720 C CA . ARG A 1 389 ? -54.512 46.786 -32.371 1.00 40.94 372 ARG X CA 1
ATOM 2721 C C . ARG A 1 389 ? -55.928 46.397 -32.774 1.00 37.91 372 ARG X C 1
ATOM 2722 O O . ARG A 1 389 ? -56.666 47.213 -33.290 1.00 34.10 372 ARG X O 1
ATOM 2730 N N . GLU A 1 390 ? -56.334 45.160 -32.521 1.00 37.79 373 GLU X N 1
ATOM 2731 C CA . GLU A 1 390 ? -57.704 44.750 -32.940 1.00 36.29 373 GLU X CA 1
ATOM 2732 C C . GLU A 1 390 ? -58.764 45.570 -32.284 1.00 35.39 373 GLU X C 1
ATOM 2733 O O . GLU A 1 390 ? -59.751 45.866 -32.894 1.00 41.06 373 GLU X O 1
ATOM 2739 N N . ALA A 1 391 ? -58.542 46.002 -31.055 1.00 38.73 374 ALA X N 1
ATOM 2740 C CA . ALA A 1 391 ? -59.526 46.815 -30.350 1.00 36.23 374 ALA X CA 1
ATOM 2741 C C . ALA A 1 391 ? -59.584 48.185 -30.945 1.00 36.64 374 ALA X C 1
ATOM 2742 O O . ALA A 1 391 ? -60.655 48.846 -31.016 1.00 39.68 374 ALA X O 1
ATOM 2744 N N . GLY A 1 392 ? -58.424 48.651 -31.368 1.00 39.64 375 GLY X N 1
ATOM 2745 C CA . GLY A 1 392 ? -58.373 49.929 -32.089 1.00 43.33 375 GLY X CA 1
ATOM 2746 C C . GLY A 1 392 ? -59.321 49.946 -33.278 1.00 42.70 375 GLY X C 1
ATOM 2747 O O . GLY A 1 392 ? -59.960 50.920 -33.554 1.00 51.51 375 GLY X O 1
ATOM 2748 N N . GLU A 1 393 ? -59.435 48.837 -33.970 1.00 46.50 376 GLU X N 1
ATOM 2749 C CA . GLU A 1 393 ? -60.239 48.777 -35.183 1.00 46.10 376 GLU X CA 1
ATOM 2750 C C . GLU A 1 393 ? -61.704 48.542 -34.849 1.00 44.41 376 GLU X C 1
ATOM 2751 O O . GLU A 1 393 ? -62.611 49.050 -35.531 1.00 39.86 376 GLU X O 1
ATOM 2757 N N . LEU A 1 394 ? -61.937 47.818 -33.755 1.00 35.77 377 LEU X N 1
ATOM 2758 C CA . LEU A 1 394 ? -63.277 47.528 -33.387 1.00 36.19 377 LEU X CA 1
ATOM 2759 C C . LEU A 1 394 ? -63.974 48.818 -32.992 1.00 35.91 377 LEU X C 1
ATOM 2760 O O . LEU A 1 394 ? -65.091 49.092 -33.444 1.00 38.81 377 LEU X O 1
ATOM 2765 N N . TYR A 1 395 ? -63.286 49.648 -32.220 1.00 37.62 378 TYR X N 1
ATOM 2766 C CA . TYR A 1 395 ? -63.900 50.863 -3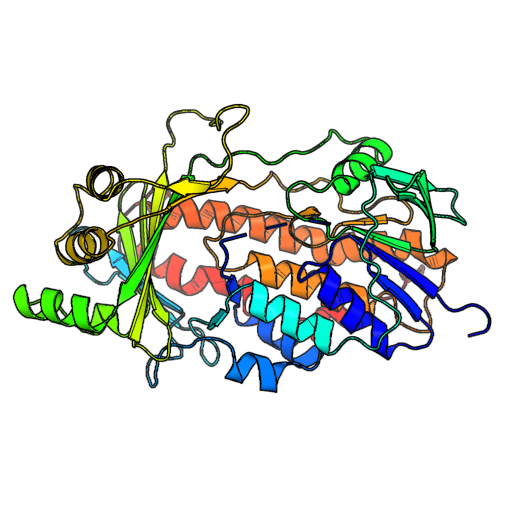1.688 1.00 41.19 378 TYR X CA 1
ATOM 2767 C C . TYR A 1 395 ? -64.169 51.873 -32.814 1.00 39.99 378 TYR X C 1
ATOM 2768 O O . TYR A 1 395 ? -64.893 52.874 -32.645 1.00 42.06 378 TYR X O 1
ATOM 2777 N N . GLU A 1 396 ? -63.519 51.649 -33.942 1.00 40.38 379 GLU X N 1
ATOM 2778 C CA . GLU A 1 396 ? -63.610 52.550 -35.050 1.00 41.97 379 GLU X CA 1
ATOM 2779 C C . GLU A 1 396 ? -64.334 51.966 -36.251 1.00 41.83 379 GLU X C 1
ATOM 2780 O O . GLU A 1 396 ? -64.093 52.363 -37.340 1.00 48.53 379 GLU X O 1
ATOM 2786 N N . TYR A 1 397 ? -65.225 51.006 -36.040 1.00 45.27 380 TYR X N 1
ATOM 2787 C CA . TYR A 1 397 ? -66.095 50.482 -37.096 1.00 46.10 380 TYR X CA 1
ATOM 2788 C C . TYR A 1 397 ? -65.361 49.713 -38.208 1.00 45.42 380 TYR X C 1
ATOM 2789 O O . TYR A 1 397 ? -65.955 49.442 -39.251 1.00 40.42 380 TYR X O 1
ATOM 2798 N N . ARG A 1 398 ? -64.106 49.324 -37.964 1.00 41.43 381 ARG X N 1
ATOM 2799 C CA . ARG A 1 398 ? -63.299 48.583 -38.951 1.00 41.31 381 ARG X CA 1
ATOM 2800 C C . ARG A 1 398 ? -63.157 47.066 -38.813 1.00 42.48 381 ARG X C 1
ATOM 2801 O O . ARG A 1 398 ? -62.451 46.452 -39.605 1.00 45.65 381 ARG X O 1
ATOM 2809 N N . THR A 1 399 ? -63.788 46.431 -37.837 1.00 39.05 382 THR X N 1
ATOM 2810 C CA . THR A 1 399 ? -63.522 45.019 -37.663 1.00 36.13 382 THR X CA 1
ATOM 2811 C C . THR A 1 399 ? -64.276 44.227 -38.724 1.00 39.47 382 THR X C 1
ATOM 2812 O O . THR A 1 399 ? -65.541 44.289 -38.842 1.00 40.77 382 THR X O 1
ATOM 2816 N N . PRO A 1 400 ? -63.538 43.447 -39.487 1.00 41.45 383 PRO X N 1
ATOM 2817 C CA . PRO A 1 400 ? -64.226 42.717 -40.504 1.00 42.83 383 PRO X CA 1
ATOM 2818 C C . PRO A 1 400 ? -65.268 41.821 -39.873 1.00 43.49 383 PRO X C 1
ATOM 2819 O O . PRO A 1 400 ? -64.994 41.156 -38.914 1.00 48.49 383 PRO X O 1
ATOM 2823 N N . GLY A 1 401 ? -66.469 41.852 -40.408 1.00 44.05 384 GLY X N 1
ATOM 2824 C CA . GLY A 1 401 ? -67.542 40.997 -39.968 1.00 42.96 384 GLY X CA 1
ATOM 2825 C C . GLY A 1 401 ? -68.473 41.715 -39.042 1.00 40.38 384 GLY X C 1
ATOM 2826 O O . GLY A 1 401 ? -69.498 41.169 -38.623 1.00 40.88 384 GLY X O 1
ATOM 2827 N N . VAL A 1 402 ? -68.154 42.962 -38.756 1.00 36.90 385 VAL X N 1
ATOM 2828 C CA . VAL A 1 402 ? -68.780 43.639 -37.661 1.00 33.73 385 VAL X CA 1
ATOM 2829 C C . VAL A 1 402 ? -69.001 45.089 -37.959 1.00 31.86 385 VAL X C 1
ATOM 2830 O O . VAL A 1 402 ? -70.083 45.593 -37.803 1.00 33.97 385 VAL X O 1
ATOM 2834 N N . GLU A 1 403 ? -67.940 45.798 -38.255 1.00 35.19 386 GLU X N 1
ATOM 2835 C CA . GLU A 1 403 ? -68.061 47.202 -38.588 1.00 42.68 386 GLU X CA 1
ATOM 2836 C C . GLU A 1 403 ? -68.895 47.909 -37.560 1.00 42.84 386 GLU X C 1
ATOM 2837 O O . GLU A 1 403 ? -68.451 48.009 -36.406 1.00 44.11 386 GLU X O 1
ATOM 2843 N N . ARG A 1 404 ? -70.084 48.362 -37.942 1.00 39.49 387 ARG X N 1
ATOM 2844 C CA . ARG A 1 404 ? -70.880 49.218 -37.074 1.00 40.85 387 ARG X CA 1
ATOM 2845 C C . ARG A 1 404 ? -72.129 48.528 -36.618 1.00 38.93 387 ARG X C 1
ATOM 2846 O O . ARG A 1 404 ? -73.040 49.168 -36.092 1.00 39.51 387 ARG X O 1
ATOM 2854 N N . ASP A 1 405 ? -72.198 47.224 -36.836 1.00 36.68 388 ASP X N 1
ATOM 2855 C CA . ASP A 1 405 ? -73.386 46.507 -36.507 1.00 39.27 388 ASP X CA 1
ATOM 2856 C C . ASP A 1 405 ? -73.532 46.445 -34.955 1.00 41.22 388 ASP X C 1
ATOM 2857 O O . ASP A 1 405 ? -72.746 45.773 -34.271 1.00 37.47 388 ASP X O 1
ATOM 2862 N N . THR A 1 406 ? -74.537 47.125 -34.423 1.00 40.57 389 THR X N 1
ATOM 2863 C CA . THR A 1 406 ? -74.771 47.164 -33.005 1.00 40.33 389 THR X CA 1
ATOM 2864 C C . THR A 1 406 ? -74.754 45.843 -32.277 1.00 45.46 389 THR X C 1
ATOM 2865 O O . THR A 1 406 ? -73.955 45.668 -31.370 1.00 52.53 389 THR X O 1
ATOM 2869 N N . ALA A 1 407 ? -75.572 44.882 -32.654 1.00 46.90 390 ALA X N 1
ATOM 2870 C CA . ALA A 1 407 ? -75.568 43.604 -31.889 1.00 46.07 390 ALA X CA 1
ATOM 2871 C C . ALA A 1 407 ? -74.222 42.895 -31.866 1.00 48.63 390 ALA X C 1
ATOM 2872 O O . ALA A 1 407 ? -73.850 42.332 -30.839 1.00 50.79 390 ALA X O 1
ATOM 2874 N N . LYS A 1 408 ? -73.507 42.859 -32.987 1.00 46.97 391 LYS X N 1
ATOM 2875 C CA . LYS A 1 408 ? -72.254 42.071 -32.986 1.00 47.97 391 LYS X CA 1
ATOM 2876 C C . LYS A 1 408 ? -71.147 42.862 -32.249 1.00 43.06 391 LYS X C 1
ATOM 2877 O O . LYS A 1 408 ? -70.277 42.275 -31.645 1.00 40.90 391 LYS X O 1
ATOM 2883 N N . LEU A 1 409 ? -71.213 44.187 -32.304 1.00 37.37 392 LEU X N 1
ATOM 2884 C CA . LEU A 1 409 ? -70.290 45.047 -31.605 1.00 37.42 392 LEU X CA 1
ATOM 2885 C C . LEU A 1 409 ? -70.442 44.760 -30.095 1.00 42.25 392 LEU X C 1
ATOM 2886 O O . LEU A 1 409 ? -69.497 44.371 -29.374 1.00 43.79 392 LEU X O 1
ATOM 2891 N N . LYS A 1 410 ? -71.668 44.900 -29.635 1.00 41.32 393 LYS X N 1
ATOM 2892 C CA . LYS A 1 410 ? -72.009 44.528 -28.280 1.00 46.69 393 LYS X CA 1
ATOM 2893 C C . LYS A 1 410 ? -71.407 43.239 -27.824 1.00 44.64 393 LYS X C 1
ATOM 2894 O O . LYS A 1 410 ? -70.799 43.187 -26.776 1.00 48.22 393 LYS X O 1
ATOM 2900 N N . ALA A 1 411 ? -71.601 42.195 -28.608 1.00 41.96 394 ALA X N 1
ATOM 2901 C CA . ALA A 1 411 ? -71.217 40.870 -28.161 1.00 43.74 394 ALA X CA 1
ATOM 2902 C C . ALA A 1 411 ? -69.709 40.742 -28.040 1.00 45.88 394 ALA X C 1
ATOM 2903 O O . ALA A 1 411 ? -69.211 40.085 -27.122 1.00 57.11 394 ALA X O 1
ATOM 2905 N N . LEU A 1 412 ? -68.981 41.333 -28.979 1.00 43.20 395 LEU X N 1
ATOM 2906 C CA . LEU A 1 412 ? -67.537 41.252 -28.926 1.00 45.05 395 LEU X CA 1
ATOM 2907 C C . LEU A 1 412 ? -66.978 42.140 -27.815 1.00 43.33 395 LEU X C 1
ATOM 2908 O O . LEU A 1 412 ? -66.052 41.723 -27.134 1.00 38.93 395 LEU X O 1
ATOM 2913 N N . LEU A 1 413 ? -67.517 43.354 -27.653 1.00 34.79 396 LEU X N 1
ATOM 2914 C CA . LEU A 1 413 ? -67.025 44.219 -26.635 1.00 35.67 396 LEU X CA 1
ATOM 2915 C C . LEU A 1 413 ? -67.255 43.622 -25.234 1.00 39.08 396 LEU X C 1
ATOM 2916 O O . LEU A 1 413 ? -66.422 43.706 -24.340 1.00 41.89 396 LEU X O 1
ATOM 2921 N N . GLU A 1 414 ? -68.426 43.053 -25.020 1.00 38.47 397 GLU X N 1
ATOM 2922 C CA . GLU A 1 414 ? -68.743 42.597 -23.694 1.00 39.49 397 GLU X CA 1
ATOM 2923 C C . GLU A 1 414 ? -68.002 41.324 -23.257 1.00 38.30 397 GLU X C 1
ATOM 2924 O O . GLU A 1 414 ? -68.098 40.956 -22.112 1.00 47.64 397 GLU X O 1
ATOM 2930 N N . SER A 1 415 ? -67.285 40.662 -24.141 1.00 39.69 398 SER X N 1
ATOM 2931 C CA . SER A 1 415 ? -66.527 39.441 -23.786 1.00 42.60 398 SER X CA 1
ATOM 2932 C C . SER A 1 415 ? -65.000 39.515 -24.036 1.00 41.18 398 SER X C 1
ATOM 2933 O O . SER A 1 415 ? -64.195 38.681 -23.504 1.00 38.86 398 SER X O 1
ATOM 2936 N N . ARG A 1 416 ? -64.599 40.450 -24.904 1.00 36.16 399 ARG X N 1
ATOM 2937 C CA . ARG A 1 416 ? -63.230 40.428 -25.442 1.00 38.88 399 ARG X CA 1
ATOM 2938 C C . ARG A 1 416 ? -62.054 40.644 -24.399 1.00 38.74 399 ARG X C 1
ATOM 2939 O O . ARG A 1 416 ? -60.935 40.211 -24.644 1.00 36.82 399 ARG X O 1
ATOM 2947 N N . MET A 1 417 ? -62.307 41.344 -23.286 1.00 36.62 400 MET X N 1
ATOM 2948 C CA . MET A 1 417 ? -61.294 41.542 -22.246 1.00 38.24 400 MET X CA 1
ATOM 2949 C C . MET A 1 417 ? -61.104 40.333 -21.307 1.00 39.21 400 MET X C 1
ATOM 2950 O O . MET A 1 417 ? -60.056 40.193 -20.668 1.00 37.81 400 MET X O 1
ATOM 2955 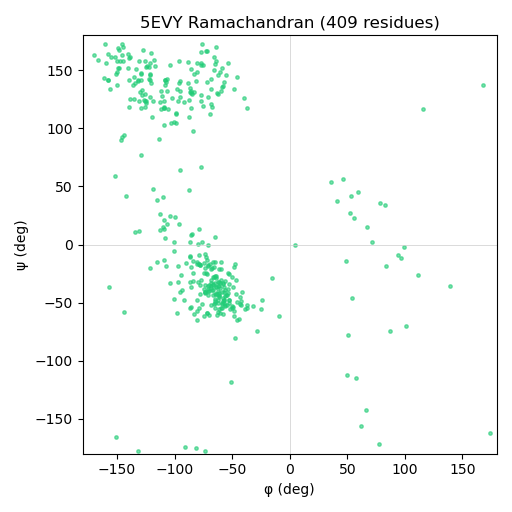N N . ASN A 1 418 ? -62.061 39.411 -21.302 1.00 38.08 401 ASN X N 1
ATOM 2956 C CA . ASN A 1 418 ? -62.009 38.274 -20.383 1.00 41.80 401 ASN X CA 1
ATOM 2957 C C . ASN A 1 418 ? -60.706 37.513 -20.335 1.00 42.85 401 ASN X C 1
ATOM 2958 O O . ASN A 1 418 ? -60.159 37.354 -19.263 1.00 47.54 401 ASN X O 1
ATOM 2963 N N . TRP A 1 419 ? -60.206 37.050 -21.467 1.00 41.11 402 TRP X N 1
ATOM 2964 C CA . TRP A 1 419 ? -59.007 36.242 -21.457 1.00 41.25 402 TRP X CA 1
ATOM 2965 C C . TRP A 1 419 ? -57.839 37.021 -20.852 1.00 42.23 402 TRP X C 1
ATOM 2966 O O . TRP A 1 419 ? -56.882 36.422 -20.434 1.00 42.18 402 TRP X O 1
ATOM 2977 N N . ILE A 1 420 ? -57.905 38.348 -20.830 1.00 42.18 403 ILE X N 1
ATOM 2978 C CA . ILE A 1 420 ? -56.829 39.121 -20.241 1.00 43.95 403 ILE X CA 1
ATOM 2979 C C . ILE A 1 420 ? -57.070 39.271 -18.753 1.00 43.20 403 ILE X C 1
ATOM 2980 O O . ILE A 1 420 ? -56.197 38.966 -17.955 1.00 39.24 403 ILE X O 1
ATOM 2985 N N . TRP A 1 421 ? -58.247 39.773 -18.408 1.00 39.07 404 TRP X N 1
ATOM 2986 C CA . TRP A 1 421 ? -58.626 39.911 -17.029 1.00 39.36 404 TRP X CA 1
ATOM 2987 C C . TRP A 1 421 ? -58.633 38.639 -16.213 1.00 44.28 404 TRP X C 1
ATOM 2988 O O . TRP A 1 421 ? -58.086 38.615 -15.143 1.00 48.84 404 TRP X O 1
ATOM 2999 N N . ASN A 1 422 ? -59.246 37.580 -16.714 1.00 49.67 405 ASN X N 1
ATOM 3000 C CA . ASN A 1 422 ? -59.427 36.359 -15.937 1.00 48.98 405 ASN X CA 1
ATOM 3001 C C . ASN A 1 422 ? -58.281 35.388 -16.017 1.00 50.53 405 ASN X C 1
ATOM 3002 O O . ASN A 1 422 ? -58.498 34.198 -16.172 1.00 61.16 405 ASN X O 1
ATOM 3007 N N . TYR A 1 423 ? -57.082 35.888 -15.855 1.00 49.58 406 TYR X N 1
ATOM 3008 C CA . TYR A 1 423 ? -55.875 35.075 -15.900 1.00 56.38 406 TYR X CA 1
ATOM 3009 C C . TYR A 1 423 ? -55.348 34.929 -14.465 1.00 59.89 406 TYR X C 1
ATOM 3010 O O . TYR A 1 423 ? -55.441 35.856 -13.641 1.00 52.75 406 TYR X O 1
ATOM 3019 N N . ASP A 1 424 ? -54.828 33.751 -14.162 1.00 65.00 407 ASP X N 1
ATOM 3020 C CA . ASP A 1 424 ? -54.417 33.428 -12.804 1.00 64.51 407 ASP X CA 1
ATOM 3021 C C . ASP A 1 424 ? -52.907 33.515 -12.721 1.00 54.95 407 ASP X C 1
ATOM 3022 O O . ASP A 1 424 ? -52.178 32.640 -13.217 1.00 46.63 407 ASP X O 1
ATOM 3027 N N . LEU A 1 425 ? -52.454 34.597 -12.105 1.00 59.35 408 LEU X N 1
ATOM 3028 C CA . LEU A 1 425 ? -51.041 34.841 -11.914 1.00 66.04 408 LEU X CA 1
ATOM 3029 C C . LEU A 1 425 ? -50.401 33.782 -10.993 1.00 71.64 408 LEU X C 1
ATOM 3030 O O . LEU A 1 425 ? -49.344 33.205 -11.314 1.00 62.95 408 LEU X O 1
ATOM 3035 N N . GLY A 1 426 ? -51.055 33.506 -9.866 1.00 73.75 409 GLY X N 1
ATOM 3036 C CA . GLY A 1 426 ? -50.641 32.394 -9.010 1.00 67.90 409 GLY X CA 1
ATOM 3037 C C . GLY A 1 426 ? -50.198 31.146 -9.766 1.00 60.90 409 GLY X C 1
ATOM 3038 O O . GLY A 1 426 ? -49.095 30.655 -9.569 1.00 61.57 409 GLY X O 1
ATOM 3039 N N . ALA A 1 427 ? -51.063 30.637 -10.633 1.00 57.65 410 ALA X N 1
ATOM 3040 C CA . ALA A 1 427 ? -50.797 29.391 -11.347 1.00 62.65 410 ALA X CA 1
ATOM 3041 C C . ALA A 1 427 ? -49.654 29.542 -12.312 1.00 64.64 410 ALA X C 1
ATOM 3042 O O . ALA A 1 427 ? -48.913 28.584 -12.582 1.00 61.82 410 ALA X O 1
ATOM 3044 N N . GLU A 1 428 ? -49.557 30.740 -12.881 1.00 72.07 411 GLU X N 1
ATOM 3045 C CA . GLU A 1 428 ? -48.479 31.060 -13.811 1.00 77.56 411 GLU X CA 1
ATOM 3046 C C . GLU A 1 428 ? -47.136 31.029 -13.064 1.00 73.60 411 GLU X C 1
ATOM 3047 O O . GLU A 1 428 ? -46.193 30.353 -13.492 1.00 70.79 411 GLU X O 1
ATOM 3053 N N . ALA A 1 429 ? -47.072 31.729 -11.933 1.00 71.76 412 ALA X N 1
ATOM 3054 C CA . ALA A 1 429 ? -45.926 31.614 -10.994 1.00 75.29 412 ALA X CA 1
ATOM 3055 C C . ALA A 1 429 ? -45.414 30.173 -10.762 1.00 70.71 412 ALA X C 1
ATOM 3056 O O . ALA A 1 429 ? -44.228 29.955 -10.723 1.00 67.87 412 ALA X O 1
ATOM 3058 N N . ARG A 1 430 ? -46.303 29.194 -10.635 1.00 77.94 413 ARG X N 1
ATOM 3059 C CA . ARG A 1 430 ? -45.865 27.809 -10.469 1.00 84.60 413 ARG X CA 1
ATOM 3060 C C . ARG A 1 430 ? -45.033 27.312 -11.624 1.00 80.01 413 ARG X C 1
ATOM 3061 O O . ARG A 1 430 ? -44.378 26.296 -11.493 1.00 87.49 413 ARG X O 1
ATOM 3069 N N . LEU A 1 431 ? -45.038 28.011 -12.747 1.00 76.94 414 LEU X N 1
ATOM 3070 C CA . LEU A 1 431 ? -44.203 27.583 -13.864 1.00 78.42 414 LEU X CA 1
ATOM 3071 C C . LEU A 1 431 ? -42.772 28.115 -13.812 1.00 75.06 414 LEU X C 1
ATOM 3072 O O . LEU A 1 431 ? -41.932 27.647 -14.583 1.00 78.05 414 LEU X O 1
ATOM 3077 N N . ALA A 1 432 ? -42.513 29.057 -12.894 1.00 74.92 415 ALA X N 1
ATOM 3078 C CA . ALA A 1 432 ? -41.210 29.745 -12.719 1.00 78.93 415 ALA X CA 1
ATOM 3079 C C . ALA A 1 432 ? -40.157 28.883 -11.993 1.00 82.86 415 ALA X C 1
ATOM 3080 O O . ALA A 1 432 ? -39.722 29.191 -10.879 1.00 83.37 415 ALA X O 1
ATOM 3082 N N . VAL A 1 433 ? -39.739 27.815 -12.656 1.00 83.11 416 VAL X N 1
ATOM 3083 C CA . VAL A 1 433 ? -39.006 26.726 -12.022 1.00 80.10 416 VAL X CA 1
ATOM 3084 C C . VAL A 1 433 ? -38.059 26.145 -13.061 1.00 84.46 416 VAL X C 1
ATOM 3085 O O . VAL A 1 433 ? -38.337 26.216 -14.277 1.00 88.16 416 VAL X O 1
ATOM 3089 N N . LYS A 1 434 ? -36.941 25.583 -12.611 1.00 86.71 417 LYS X N 1
ATOM 3090 C CA . LYS A 1 434 ? -35.958 25.075 -13.558 1.00 94.14 417 LYS X CA 1
ATOM 3091 C C . LYS A 1 434 ? -36.689 23.950 -14.276 1.00 101.31 417 LYS X C 1
ATOM 3092 O O . LYS A 1 434 ? -37.682 23.437 -13.753 1.00 97.46 417 LYS X O 1
ATOM 3094 N N . PRO A 1 435 ? -36.245 23.590 -15.482 1.00 108.47 418 PRO X N 1
ATOM 3095 C CA . PRO A 1 435 ? -37.037 22.680 -16.329 1.00 116.24 418 PRO X CA 1
ATOM 3096 C C . PRO A 1 435 ? -37.518 21.358 -15.659 1.00 124.20 418 PRO X C 1
ATOM 3097 O O . PRO A 1 435 ? -38.312 21.401 -14.713 1.00 118.78 418 PRO X O 1
ATOM 3101 N N . ALA A 1 436 ? -37.095 20.204 -16.164 1.00 130.70 419 ALA X N 1
ATOM 3102 C CA . ALA A 1 436 ? -37.477 18.914 -15.567 1.00 137.02 419 ALA X CA 1
ATOM 3103 C C . ALA A 1 436 ? -36.489 17.796 -15.919 1.00 153.72 419 ALA X C 1
ATOM 3104 O O . ALA A 1 436 ? -36.227 16.923 -15.075 1.00 155.97 419 ALA X O 1
ATOM 3106 N N . LEU A 1 437 ? -35.963 17.822 -17.157 1.00 157.04 420 LEU X N 1
ATOM 3107 C CA . LEU A 1 437 ? -35.116 16.752 -17.751 1.00 152.19 420 LEU X CA 1
ATOM 3108 C C . LEU A 1 437 ? -35.697 15.333 -17.608 1.00 152.09 420 LEU X C 1
ATOM 3109 O O . LEU A 1 437 ? -35.270 14.416 -18.315 1.00 124.40 420 LEU X O 1
ATOM 3114 N N . ALA A 1 438 ? -36.704 15.188 -16.738 1.00 159.67 421 ALA X N 1
ATOM 3115 C CA . ALA A 1 438 ? -37.277 13.906 -16.364 1.00 151.34 421 ALA X CA 1
ATOM 3116 C C . ALA A 1 438 ? -38.367 13.571 -17.381 1.00 143.53 421 ALA X C 1
ATOM 3117 O O . ALA A 1 438 ? -38.079 13.047 -18.457 1.00 132.85 421 ALA X O 1
#

Radius of gyration: 22.16 Å; Cα contacts (8 Å, |Δi|>4): 875; chains: 1; bounding box: 63×61×47 Å

Secondary structure (DSSP, 8-state):
--S-EEEEEE--SSHHHHHHHHHHTTSSEEEEE---SEE--HHHHHHHHHTT-HHHHHHHSB---TTGGGEEEEEEETTT--EEEEEE-TTTSS-EE-HHHHHHHHHTTS-TT-B--S--EEEEEE-SS-EEEEETTS-EEEESEEEE---TT-HHHHHHHHHTT------EEEEEEEEEEEEEHHHHHHHHHHTT--GGGGTS-EEEEETTEEEEEEEETTTTEEEEEEEEE--SSSS----TT--SEEE--HHHHHTTTTTS-HHHHHHHHH-SS-EEEEEEE-PPPS-SEETTEEE-THHHH---STTS-HHHHHHHHHHHHHHHTT-TT--GGGHHHHHHHHHHHHHHHHHHHHHHHHHHHHHTTT--TTTTT-HHHHHHHHTTTTHHHHT--HHHHHTT-S-----

Sequence (411 aa):
SKSPLRVAVIGGGIAGTALALGLSKSSHVNVKLFGAGVSFGVNAVEAIQRLGIGELYKSVADSTPAPWQDIWFEWRHAHDASLVGATVAPGIGQSSIHRADFIDMLEKRLPAGIASLGKHVVDYTENAEGVTLNFADGSTYTADVAIAADGIKSSMRNTLLRAAGHDAVHPQFTGTSAYRGLVETSALREAYQAASLDEHLLNVPQMYLIEDGHVLTFPVKKGKLIIIVAFVSDRSVAKPQWPSDQPWVRPATTDEMLHRFAGAGEAVKTLLTSIKSPTLWALHDFDPLPTYVHGRVALIGDAAHAMLPHQGAGAGQGLEDAYFMAELLGNPLHEASDIPALLEVYDDVRRGRASKVQLTSREAGELYEYRTPGVERDTAKLKALLESRMNWIWNYDLGAEARLAVKPALA

B-factor: mean 66.43, std 22.59, range [30.25, 171.18]